Protein AF-A0A841HIF2-F1 (afdb_monomer_lite)

Organism: NCBI:txid732238

Structure (mmCIF, N/CA/C/O backbone):
data_AF-A0A841HIF2-F1
#
_entry.id   AF-A0A841HIF2-F1
#
loop_
_atom_site.group_PDB
_atom_site.id
_atom_site.type_symbol
_atom_site.label_atom_id
_atom_site.label_alt_id
_atom_site.label_comp_id
_atom_site.label_asym_id
_atom_site.label_entity_id
_atom_site.label_seq_id
_atom_site.pdbx_PDB_ins_code
_atom_site.Cartn_x
_atom_site.Cartn_y
_atom_site.Cartn_z
_atom_site.occupancy
_atom_site.B_iso_or_equiv
_atom_site.auth_seq_id
_atom_site.auth_comp_id
_atom_site.auth_asym_id
_atom_site.auth_atom_id
_atom_site.pdbx_PDB_model_num
ATOM 1 N N . MET A 1 1 ? -4.040 -22.903 -3.098 1.00 44.25 1 MET A N 1
ATOM 2 C CA . MET A 1 1 ? -3.500 -22.630 -1.750 1.00 44.25 1 MET A CA 1
ATOM 3 C C . MET A 1 1 ? -4.636 -22.894 -0.777 1.00 44.25 1 MET A C 1
ATOM 5 O O . MET A 1 1 ? -5.694 -22.308 -0.959 1.00 44.25 1 MET A O 1
ATOM 9 N N . GLU A 1 2 ? -4.499 -23.852 0.142 1.00 39.03 2 GLU A N 1
ATOM 10 C CA . GLU A 1 2 ? -5.563 -24.101 1.121 1.00 39.03 2 GLU A CA 1
ATOM 11 C C . GLU A 1 2 ? -5.666 -22.905 2.070 1.00 39.03 2 GLU A C 1
ATOM 13 O O . GLU A 1 2 ? -4.673 -22.437 2.620 1.00 39.03 2 GLU A O 1
ATOM 18 N N . ILE A 1 3 ? -6.895 -22.437 2.258 1.00 45.53 3 ILE A N 1
ATOM 19 C CA . ILE A 1 3 ? -7.343 -21.270 3.034 1.00 45.53 3 ILE A CA 1
ATOM 20 C C . ILE A 1 3 ? -6.877 -21.298 4.514 1.00 45.53 3 ILE A C 1
ATOM 22 O O . ILE A 1 3 ? -7.067 -20.326 5.240 1.00 45.53 3 ILE A O 1
ATOM 26 N N . GLY A 1 4 ? -6.223 -22.375 4.964 1.00 43.69 4 GLY A N 1
ATOM 27 C CA . GLY A 1 4 ? -5.854 -22.648 6.355 1.00 43.69 4 GLY A CA 1
ATOM 28 C C . GLY A 1 4 ? -4.841 -21.693 6.997 1.00 43.69 4 GLY A C 1
ATOM 29 O O . GLY A 1 4 ? -4.928 -21.483 8.203 1.00 43.69 4 GLY A O 1
ATOM 30 N N . GLU A 1 5 ? -3.931 -21.059 6.247 1.00 52.53 5 GLU A N 1
ATOM 31 C CA . GLU A 1 5 ? -2.958 -20.108 6.835 1.00 52.53 5 GLU A CA 1
ATOM 32 C C . GLU A 1 5 ? -3.524 -18.696 7.049 1.00 52.53 5 GLU A C 1
ATOM 34 O O . GLU A 1 5 ? -3.034 -17.958 7.897 1.00 52.53 5 GLU A O 1
ATOM 39 N N . LEU A 1 6 ? -4.607 -18.327 6.359 1.00 52.28 6 LEU A N 1
ATOM 40 C CA . LEU A 1 6 ? -5.267 -17.025 6.534 1.00 52.28 6 LEU A CA 1
ATOM 41 C C . LEU A 1 6 ? -6.192 -16.974 7.761 1.00 52.28 6 LEU A C 1
ATOM 43 O O . LEU A 1 6 ? -6.643 -15.899 8.153 1.00 52.28 6 LEU A O 1
ATOM 47 N N . VAL A 1 7 ? -6.481 -18.124 8.379 1.00 49.75 7 VAL A N 1
ATOM 48 C CA . VAL A 1 7 ? -7.410 -18.230 9.516 1.00 49.75 7 VAL A CA 1
ATOM 49 C C . VAL A 1 7 ? -6.778 -17.743 10.825 1.00 49.75 7 VAL A C 1
ATOM 51 O O . VAL A 1 7 ? -7.494 -17.288 11.715 1.00 49.75 7 VAL A O 1
ATOM 54 N N . THR A 1 8 ? -5.449 -17.755 10.946 1.00 57.31 8 THR A N 1
ATOM 55 C CA . THR A 1 8 ? -4.756 -17.315 12.169 1.00 57.31 8 THR A CA 1
ATOM 56 C C . THR A 1 8 ? -4.799 -15.805 12.374 1.00 57.31 8 THR A C 1
ATOM 58 O O . THR A 1 8 ? -4.679 -15.345 13.505 1.00 57.31 8 THR A O 1
ATOM 61 N N . VAL A 1 9 ? -5.032 -15.014 11.323 1.00 59.84 9 VAL A N 1
ATOM 62 C CA . VAL A 1 9 ? -4.795 -13.562 11.390 1.00 59.84 9 VAL A CA 1
ATOM 63 C C . VAL A 1 9 ? -5.940 -12.753 12.005 1.00 59.84 9 VAL A C 1
ATOM 65 O O . VAL A 1 9 ? -5.838 -11.540 12.179 1.00 59.84 9 VAL A O 1
ATOM 68 N N . VAL A 1 10 ? -7.027 -13.424 12.387 1.00 62.81 10 VAL A N 1
ATOM 69 C CA . VAL A 1 10 ? -8.186 -12.797 13.040 1.00 62.81 10 VAL A CA 1
ATOM 70 C C . VAL A 1 10 ? -8.480 -13.387 14.420 1.00 62.81 10 VAL A C 1
ATOM 72 O O . VAL A 1 10 ? -9.480 -13.040 15.050 1.00 62.81 10 VAL A O 1
ATOM 75 N N . ILE A 1 11 ? -7.613 -14.277 14.906 1.00 68.00 11 ILE A N 1
ATOM 76 C CA . ILE A 1 11 ? -7.733 -14.828 16.251 1.00 68.00 11 ILE A CA 1
ATOM 77 C C . ILE A 1 11 ? -7.273 -13.741 17.242 1.00 68.00 11 ILE A C 1
ATOM 79 O O . ILE A 1 11 ? -6.306 -13.030 16.966 1.00 68.00 11 ILE A O 1
ATOM 83 N N . PRO A 1 12 ? -7.993 -13.532 18.357 1.00 69.56 12 PRO A N 1
ATOM 84 C CA . PRO A 1 12 ? -7.510 -12.705 19.454 1.00 69.56 12 PRO A CA 1
ATOM 85 C C . PRO A 1 12 ? -6.120 -13.165 19.900 1.00 69.56 12 PRO A C 1
ATOM 87 O O . PRO A 1 12 ? -5.922 -14.352 20.156 1.00 69.56 12 PRO A O 1
ATOM 90 N N . ASP A 1 13 ? -5.176 -12.236 20.018 1.00 69.25 13 ASP A N 1
ATOM 91 C CA . ASP A 1 13 ? -3.781 -12.571 20.341 1.00 69.25 13 ASP A CA 1
ATOM 92 C C . ASP A 1 13 ? -3.592 -12.805 21.851 1.00 69.25 13 ASP A C 1
ATOM 94 O O . ASP A 1 13 ? -2.535 -13.250 22.299 1.00 69.25 13 ASP A O 1
ATOM 98 N N . SER A 1 14 ? -4.620 -12.508 22.657 1.00 74.25 14 SER A N 1
ATOM 99 C CA . SER A 1 14 ? -4.610 -12.706 24.104 1.00 74.25 14 SER A CA 1
ATOM 100 C C . SER A 1 14 ? -5.948 -13.207 24.652 1.00 74.25 14 SER A C 1
ATOM 102 O O . SER A 1 14 ? -7.014 -13.033 24.052 1.00 74.25 14 SER A O 1
ATOM 104 N N . ALA A 1 15 ? -5.900 -13.806 25.845 1.00 77.31 15 ALA A N 1
ATOM 105 C CA . ALA A 1 15 ? -7.087 -14.253 26.571 1.00 77.31 15 ALA A CA 1
ATOM 106 C C . ALA A 1 15 ? -8.015 -13.083 26.956 1.00 77.31 15 ALA A C 1
ATOM 108 O O . ALA A 1 15 ? -9.228 -13.258 27.071 1.00 77.31 15 ALA A O 1
ATOM 109 N N . GLU A 1 16 ? -7.470 -11.883 27.156 1.00 72.75 16 GLU A N 1
ATOM 110 C CA . GLU A 1 16 ? -8.227 -10.655 27.418 1.00 72.75 16 GLU A CA 1
ATOM 111 C C . GLU A 1 16 ? -8.967 -10.188 26.168 1.00 72.75 16 GLU A C 1
ATOM 113 O O . GLU A 1 16 ? -10.162 -9.898 26.239 1.00 72.75 16 GLU A O 1
ATOM 118 N N . GLU A 1 17 ? -8.292 -10.176 25.019 1.00 78.00 17 GLU A N 1
ATOM 119 C CA . GLU A 1 17 ? -8.922 -9.840 23.744 1.00 78.00 17 GLU A CA 1
ATOM 120 C C . GLU A 1 17 ? -10.009 -10.866 23.377 1.00 78.00 17 GLU A C 1
ATOM 122 O O . GLU A 1 17 ? -11.074 -10.496 22.879 1.00 78.00 17 GLU A O 1
ATOM 127 N N . ALA A 1 18 ? -9.797 -12.140 23.725 1.00 80.38 18 ALA A N 1
ATOM 128 C CA . ALA A 1 18 ? -10.802 -13.191 23.582 1.00 80.38 18 ALA A CA 1
ATOM 129 C C . ALA A 1 18 ? -12.054 -12.955 24.449 1.00 80.38 18 ALA A C 1
ATOM 131 O O . ALA A 1 18 ? -13.149 -13.362 24.060 1.00 80.38 18 ALA A O 1
ATOM 132 N N . LYS A 1 19 ? -11.925 -12.274 25.601 1.00 84.69 19 LYS A N 1
ATOM 133 C CA . LYS A 1 19 ? -13.072 -11.864 26.435 1.00 84.69 19 LYS A CA 1
ATOM 134 C C . LYS A 1 19 ? -13.796 -10.664 25.831 1.00 84.69 19 LYS A C 1
ATOM 136 O O . LYS A 1 19 ? -15.025 -10.645 25.782 1.00 84.69 19 LYS A O 1
ATOM 141 N N . CYS A 1 20 ? -13.047 -9.649 25.403 1.00 87.44 20 CYS A N 1
ATOM 142 C CA . CYS A 1 20 ? -13.586 -8.510 24.673 1.00 87.44 20 CYS A CA 1
ATOM 143 C C . CYS A 1 20 ? -12.480 -7.804 23.877 1.00 87.44 20 CYS A C 1
ATOM 145 O O . CYS A 1 20 ? -11.530 -7.301 24.477 1.00 87.44 20 CYS A O 1
ATOM 147 N N . PRO A 1 21 ? -12.620 -7.666 22.549 1.00 89.06 21 PRO A N 1
ATOM 148 C CA . PRO A 1 21 ? -11.576 -7.070 21.728 1.00 89.06 21 PRO A CA 1
ATOM 149 C C . PRO A 1 21 ? -11.703 -5.551 21.605 1.00 89.06 21 PRO A C 1
ATOM 151 O O . PRO A 1 21 ? -11.072 -4.970 20.733 1.00 89.06 21 PRO A O 1
ATOM 154 N N . PHE A 1 22 ? -12.543 -4.890 22.401 1.00 91.62 22 PHE A N 1
ATOM 155 C CA . PHE A 1 22 ? -12.828 -3.462 22.263 1.00 91.62 22 PHE A CA 1
ATOM 156 C C . PHE A 1 22 ? -12.367 -2.685 23.489 1.00 91.62 22 PHE A C 1
ATOM 158 O O . PHE A 1 22 ? -12.502 -3.148 24.619 1.00 91.62 22 PHE A O 1
ATOM 165 N N . SER A 1 23 ? -11.874 -1.464 23.270 1.00 89.12 23 SER A N 1
ATOM 166 C CA . SER A 1 23 ? -11.540 -0.569 24.376 1.00 89.12 23 SER A CA 1
ATOM 167 C C . SER A 1 23 ? -12.747 -0.207 25.235 1.00 89.12 23 SER A C 1
ATOM 169 O O . SER A 1 23 ? -13.762 0.278 24.742 1.00 89.12 23 SER A O 1
ATOM 171 N N . HIS A 1 24 ? -12.598 -0.362 26.547 1.00 89.44 24 HIS A N 1
ATOM 172 C CA . HIS A 1 24 ? -13.582 0.093 27.536 1.00 89.44 24 HIS A CA 1
ATOM 173 C C . HIS A 1 24 ? -13.307 1.506 28.050 1.00 89.44 24 HIS A C 1
ATOM 175 O O . HIS A 1 24 ? -14.115 2.074 28.783 1.00 89.44 24 HIS A O 1
ATOM 181 N N . LYS A 1 25 ? -12.152 2.070 27.688 1.00 85.44 25 LYS A N 1
ATOM 182 C CA . LYS A 1 25 ? -11.778 3.437 28.033 1.00 85.44 25 LYS A CA 1
ATOM 183 C C . LYS A 1 25 ? -12.085 4.359 26.859 1.00 85.44 25 LYS A C 1
ATOM 185 O O . LYS A 1 25 ? -11.851 3.935 25.714 1.00 85.44 25 LYS A O 1
ATOM 190 N N . PRO A 1 26 ? -12.576 5.586 27.127 1.00 75.44 26 PRO A N 1
ATOM 191 C CA . PRO A 1 26 ? -12.603 6.610 26.103 1.00 75.44 26 PRO A CA 1
ATOM 192 C C . PRO A 1 26 ? -11.206 6.695 25.491 1.00 75.44 26 PRO A C 1
ATOM 194 O O . PRO A 1 26 ? -10.217 6.562 26.216 1.00 75.44 26 PRO A O 1
ATOM 197 N N . PRO A 1 27 ? -11.101 6.840 24.166 1.00 70.69 27 PRO A N 1
ATOM 198 C CA . PRO A 1 27 ? -9.814 7.173 23.596 1.00 70.69 27 PRO A CA 1
ATOM 199 C C . PRO A 1 27 ? -9.340 8.483 24.239 1.00 70.69 27 PRO A C 1
ATOM 201 O O . PRO A 1 27 ? -10.104 9.450 24.264 1.00 70.69 27 PRO A O 1
ATOM 204 N N . ASP A 1 28 ? -8.089 8.528 24.702 1.00 67.50 28 ASP A N 1
ATOM 205 C CA . ASP A 1 28 ? -7.384 9.806 24.839 1.00 67.50 28 ASP A CA 1
ATOM 206 C C . ASP A 1 28 ? -7.468 10.556 23.496 1.00 67.50 28 ASP A C 1
ATOM 208 O O . ASP A 1 28 ? -7.741 9.913 22.473 1.00 67.50 28 ASP A O 1
ATOM 212 N N . PRO A 1 29 ? -7.343 11.896 23.440 1.00 56.28 29 PRO A N 1
ATOM 213 C CA . PRO A 1 29 ? -7.420 12.624 22.176 1.00 56.28 29 PRO A CA 1
ATOM 214 C C . PRO A 1 29 ? -6.428 12.027 21.169 1.00 56.28 29 PRO A C 1
ATOM 216 O O . PRO A 1 29 ? -5.222 12.235 21.248 1.00 56.28 29 PRO A O 1
ATOM 219 N N . LYS A 1 30 ? -6.966 11.224 20.247 1.00 60.66 30 LYS A N 1
ATOM 220 C CA . LYS A 1 30 ? -6.196 10.376 19.339 1.00 60.66 30 LYS A CA 1
ATOM 221 C C . LYS A 1 30 ? -6.003 11.042 17.998 1.00 60.66 30 LYS A C 1
ATOM 223 O O . LYS A 1 30 ? -6.895 11.724 17.482 1.00 60.66 30 LYS A O 1
ATOM 228 N N . GLU A 1 31 ? -4.846 10.744 17.425 1.00 67.19 31 GLU A N 1
ATOM 229 C CA . GLU A 1 31 ? -4.481 11.036 16.049 1.00 67.19 31 GLU A CA 1
ATOM 230 C C . GLU A 1 31 ? -5.593 10.594 15.077 1.00 67.19 31 GLU A C 1
ATOM 232 O O . GLU A 1 31 ? -6.304 9.598 15.275 1.00 67.19 31 GLU A O 1
ATOM 237 N N . LYS A 1 32 ? -5.793 11.391 14.027 1.00 83.94 32 LYS A N 1
ATOM 238 C CA . LYS A 1 32 ? -6.735 11.071 12.951 1.00 83.94 32 LYS A CA 1
ATOM 239 C C . LYS A 1 32 ? -6.243 9.821 12.221 1.00 83.94 32 LYS A C 1
ATOM 241 O O . LYS A 1 32 ? -5.042 9.590 12.135 1.00 83.94 32 LYS A O 1
ATOM 246 N N . ASN A 1 33 ? -7.160 9.026 11.673 1.00 88.25 33 ASN A N 1
ATOM 247 C CA . ASN A 1 33 ? -6.722 8.013 10.718 1.00 88.25 33 ASN A CA 1
ATOM 248 C C . ASN A 1 33 ? -6.179 8.718 9.462 1.00 88.25 33 ASN A C 1
ATOM 250 O O . ASN A 1 33 ? -6.790 9.671 8.977 1.00 88.25 33 ASN A O 1
ATOM 254 N N . GLU A 1 34 ? -5.078 8.220 8.907 1.00 90.00 34 GLU A N 1
ATOM 255 C CA . GLU A 1 34 ? -4.554 8.647 7.609 1.00 90.00 34 GLU A CA 1
ATOM 256 C C . GLU A 1 34 ? -4.816 7.530 6.600 1.00 90.00 34 GLU A C 1
ATOM 258 O O . GLU A 1 34 ? -3.951 6.700 6.332 1.00 90.00 34 GLU A O 1
ATOM 263 N N . LEU A 1 35 ? -6.043 7.463 6.076 1.00 90.50 35 LEU A N 1
ATOM 264 C CA . LEU A 1 35 ? -6.447 6.413 5.126 1.00 90.50 35 LEU A CA 1
ATOM 265 C C . LEU A 1 35 ? -6.339 6.848 3.662 1.00 90.50 35 LEU A C 1
ATOM 267 O O . LEU A 1 35 ? -6.546 6.034 2.765 1.00 90.50 35 LEU A O 1
ATOM 271 N N . GLY A 1 36 ? -5.996 8.112 3.404 1.00 88.06 36 GLY A N 1
ATOM 272 C CA . GLY A 1 36 ? -5.704 8.608 2.063 1.00 88.06 36 GLY A CA 1
ATOM 273 C C . GLY A 1 36 ? -4.331 8.126 1.602 1.00 88.06 36 GLY A C 1
ATOM 274 O O . GLY A 1 36 ? -3.310 8.644 2.045 1.00 88.06 36 GLY A O 1
ATOM 275 N N . GLY A 1 37 ? -4.296 7.130 0.717 1.00 86.62 37 GLY A N 1
ATOM 276 C CA . GLY A 1 37 ? -3.043 6.588 0.184 1.00 86.62 37 GLY A CA 1
ATOM 277 C C . GLY A 1 37 ? -2.375 7.556 -0.783 1.00 86.62 37 GLY A C 1
ATOM 278 O O . GLY A 1 37 ? -2.882 7.788 -1.882 1.00 86.62 37 GLY A O 1
ATOM 279 N N . ILE A 1 38 ? -1.228 8.105 -0.384 1.00 89.06 38 ILE A N 1
ATOM 280 C CA . ILE A 1 38 ? -0.417 9.023 -1.185 1.00 89.06 38 ILE A CA 1
ATOM 281 C C . ILE A 1 38 ? 0.977 8.414 -1.332 1.00 89.06 38 ILE A C 1
ATOM 283 O O . ILE A 1 38 ? 1.737 8.334 -0.370 1.00 89.06 38 ILE A O 1
ATOM 287 N N . GLY A 1 39 ? 1.326 7.986 -2.549 1.00 88.06 39 GLY A N 1
ATOM 288 C CA . GLY A 1 39 ? 2.589 7.281 -2.809 1.00 88.06 39 GLY A CA 1
ATOM 289 C C . GLY A 1 39 ? 3.841 8.091 -2.452 1.00 88.06 39 GLY A C 1
ATOM 290 O O . GLY A 1 39 ? 4.807 7.528 -1.949 1.00 88.06 39 GLY A O 1
ATOM 291 N N . THR A 1 40 ? 3.823 9.414 -2.650 1.00 88.31 40 THR A N 1
ATOM 292 C CA . THR A 1 40 ? 4.942 10.289 -2.256 1.00 88.31 40 THR A CA 1
ATOM 293 C C . THR A 1 40 ? 5.109 10.334 -0.740 1.00 88.31 40 THR A C 1
ATOM 295 O O . THR A 1 40 ? 6.204 10.085 -0.251 1.00 88.31 40 THR A O 1
ATOM 298 N N . THR A 1 41 ? 4.014 10.538 -0.000 1.00 91.25 41 THR A N 1
ATOM 299 C CA . THR A 1 41 ? 4.007 10.523 1.469 1.00 91.25 41 THR A CA 1
ATOM 300 C C . THR A 1 41 ? 4.468 9.176 2.018 1.00 91.25 41 THR A C 1
ATOM 302 O O . THR A 1 41 ? 5.282 9.142 2.936 1.00 91.25 41 THR A O 1
ATOM 305 N N . LEU A 1 42 ? 4.010 8.063 1.431 1.00 91.94 42 LEU A N 1
ATOM 306 C CA . LEU A 1 42 ? 4.494 6.732 1.799 1.00 91.94 42 LEU A CA 1
ATOM 307 C C . LEU A 1 42 ? 6.011 6.613 1.587 1.00 91.94 42 LEU A C 1
ATOM 309 O O . LEU A 1 42 ? 6.710 6.149 2.482 1.00 91.94 42 LEU A O 1
ATOM 313 N N . GLY A 1 43 ? 6.535 7.053 0.441 1.00 90.44 43 GLY A N 1
ATOM 314 C CA . GLY A 1 43 ? 7.972 7.008 0.156 1.00 90.44 43 GLY A CA 1
ATOM 315 C C . GLY A 1 43 ? 8.817 7.836 1.132 1.00 90.44 43 GLY A C 1
ATOM 316 O O . GLY A 1 43 ? 9.869 7.376 1.593 1.00 90.44 43 GLY A O 1
ATOM 317 N N . ASP A 1 44 ? 8.343 9.027 1.500 1.00 91.31 44 ASP A N 1
ATOM 318 C CA . ASP A 1 44 ? 8.997 9.880 2.499 1.00 91.31 44 ASP A CA 1
ATOM 319 C C . ASP A 1 44 ? 8.993 9.207 3.879 1.00 91.31 44 ASP A C 1
ATOM 321 O O . ASP A 1 44 ? 10.036 9.108 4.533 1.00 91.31 44 ASP A O 1
ATOM 325 N N . ASN A 1 45 ? 7.853 8.637 4.278 1.00 92.06 45 ASN A N 1
ATOM 326 C CA . ASN A 1 45 ? 7.705 7.907 5.534 1.00 92.06 45 ASN A CA 1
ATOM 327 C C . ASN A 1 45 ? 8.568 6.640 5.584 1.00 92.06 45 ASN A C 1
ATOM 329 O O . ASN A 1 45 ? 9.217 6.384 6.598 1.00 92.06 45 ASN A O 1
ATOM 333 N N . MET A 1 46 ? 8.654 5.870 4.498 1.00 92.25 46 MET A N 1
ATOM 334 C CA . MET A 1 46 ? 9.560 4.718 4.388 1.00 92.25 46 MET A CA 1
ATOM 335 C C . MET A 1 46 ? 11.026 5.123 4.580 1.00 92.25 46 MET A C 1
ATOM 337 O O . MET A 1 46 ? 11.757 4.474 5.332 1.00 92.25 46 MET A O 1
ATOM 341 N N . THR A 1 47 ? 11.433 6.236 3.964 1.00 89.56 47 THR A N 1
ATOM 342 C CA . THR A 1 47 ? 12.800 6.770 4.061 1.00 89.56 47 THR A CA 1
ATOM 343 C C . THR A 1 47 ? 13.117 7.255 5.476 1.00 89.56 47 THR A C 1
ATOM 345 O O . THR A 1 47 ? 14.190 6.982 6.021 1.00 89.56 47 THR A O 1
ATOM 348 N N . ALA A 1 48 ? 12.175 7.966 6.096 1.00 89.06 48 ALA A N 1
ATOM 349 C CA . ALA A 1 48 ? 12.315 8.478 7.453 1.00 89.06 48 ALA A CA 1
ATOM 350 C C . ALA A 1 48 ? 12.177 7.375 8.521 1.00 89.06 48 ALA A C 1
ATOM 352 O O . ALA A 1 48 ? 12.658 7.540 9.647 1.00 89.06 48 ALA A O 1
ATOM 353 N N . GLY A 1 49 ? 11.569 6.239 8.164 1.00 87.81 49 GLY A N 1
ATOM 354 C CA . GLY A 1 49 ? 11.147 5.205 9.102 1.00 87.81 49 GLY A CA 1
ATOM 355 C C . GLY A 1 49 ? 9.937 5.642 9.929 1.00 87.81 49 GLY A C 1
ATOM 356 O O . GLY A 1 49 ? 9.807 5.217 11.066 1.00 87.81 49 GLY A O 1
ATOM 357 N N . ILE A 1 50 ? 9.068 6.505 9.408 1.00 87.62 50 ILE A N 1
ATOM 358 C CA . ILE A 1 50 ? 7.840 6.940 10.085 1.00 87.62 50 ILE A CA 1
ATOM 359 C C . ILE A 1 50 ? 6.759 5.890 9.819 1.00 87.62 50 ILE A C 1
ATOM 361 O O . ILE A 1 50 ? 6.383 5.661 8.673 1.00 87.62 50 ILE A O 1
ATOM 365 N N . GLY A 1 51 ? 6.278 5.216 10.861 1.00 82.75 51 GLY A N 1
ATOM 366 C CA . GLY A 1 51 ? 5.277 4.151 10.762 1.00 82.75 51 GLY A CA 1
ATOM 367 C C . GLY A 1 51 ? 4.395 4.086 12.007 1.00 82.75 51 GLY A C 1
ATOM 368 O O . GLY A 1 51 ? 4.457 4.975 12.847 1.00 82.75 51 GLY A O 1
ATOM 369 N N . ILE A 1 52 ? 3.566 3.043 12.129 1.00 69.56 52 ILE A N 1
ATOM 370 C CA . ILE A 1 52 ? 2.683 2.881 13.292 1.00 69.56 52 ILE A CA 1
ATOM 371 C C . ILE A 1 52 ? 3.494 2.857 14.597 1.00 69.56 52 ILE A C 1
ATOM 373 O O . ILE A 1 52 ? 4.486 2.137 14.724 1.00 69.56 52 ILE A O 1
ATOM 377 N N . SER A 1 53 ? 2.981 3.575 15.596 1.00 53.09 53 SER A N 1
ATOM 378 C CA . SER A 1 53 ? 3.325 3.451 17.013 1.00 53.09 53 SER A CA 1
ATOM 379 C C . SER A 1 53 ? 2.955 2.062 17.561 1.00 53.09 53 SER A C 1
ATOM 381 O O . SER A 1 53 ? 1.802 1.786 17.887 1.00 53.09 53 SER A O 1
ATOM 383 N N . HIS A 1 54 ? 3.916 1.137 17.619 1.00 48.31 54 HIS A N 1
ATOM 384 C CA . HIS A 1 54 ? 3.751 -0.073 18.424 1.00 48.31 54 HIS A CA 1
ATOM 385 C C . HIS A 1 54 ? 3.840 0.301 19.907 1.00 48.31 54 HIS A C 1
ATOM 387 O O . HIS A 1 54 ? 4.937 0.474 20.435 1.00 48.31 54 HIS A O 1
ATOM 393 N N . GLU A 1 55 ? 2.690 0.367 20.568 1.00 42.41 55 GLU A N 1
ATOM 394 C CA . GLU A 1 55 ? 2.458 -0.281 21.857 1.00 42.41 55 GLU A CA 1
ATOM 395 C C . GLU A 1 55 ? 0.950 -0.408 22.095 1.00 42.41 55 GLU A C 1
ATOM 397 O O . GLU A 1 55 ? 0.143 0.378 21.612 1.00 42.41 55 GLU A O 1
ATOM 402 N N . SER A 1 56 ? 0.560 -1.441 22.832 1.00 43.12 56 SER A N 1
ATOM 403 C CA . SER A 1 56 ? -0.807 -1.827 23.211 1.00 43.12 56 SER A CA 1
ATOM 404 C C . SER A 1 56 ? -1.582 -0.783 24.038 1.00 43.12 56 SER A C 1
ATOM 406 O O . SER A 1 56 ? -2.631 -1.086 24.609 1.00 43.12 56 SER A O 1
ATOM 408 N N . LYS A 1 57 ? -1.089 0.454 24.094 1.00 42.28 57 LYS A N 1
ATOM 409 C CA . LYS A 1 57 ? -1.716 1.624 24.697 1.00 42.28 57 LYS A CA 1
ATOM 410 C C . LYS A 1 57 ? -1.641 2.737 23.670 1.00 42.28 57 LYS A C 1
ATOM 412 O O . LYS A 1 57 ? -0.581 3.068 23.157 1.00 42.28 57 LYS A O 1
ATOM 417 N N . SER A 1 58 ? -2.799 3.251 23.323 1.00 44.41 58 SER A N 1
ATOM 418 C CA . SER A 1 58 ? -3.076 4.049 22.139 1.00 44.41 58 SER A CA 1
ATOM 419 C C . SER A 1 58 ? -2.517 5.478 22.134 1.00 44.41 58 SER A C 1
ATOM 421 O O . SER A 1 58 ? -3.063 6.330 21.437 1.00 44.41 58 SER A O 1
ATOM 423 N N . ASP A 1 59 ? -1.481 5.740 22.931 1.00 40.19 59 ASP A N 1
ATOM 424 C CA . ASP A 1 59 ? -1.202 7.074 23.473 1.00 40.19 59 ASP A CA 1
ATOM 425 C C . ASP A 1 59 ? 0.275 7.495 23.274 1.00 40.19 59 ASP A C 1
ATOM 427 O O . ASP A 1 59 ? 0.751 8.434 23.903 1.00 40.19 59 ASP A O 1
ATOM 431 N N . GLY A 1 60 ? 1.029 6.804 22.405 1.00 41.75 60 GLY A N 1
ATOM 432 C CA . GLY A 1 60 ? 2.427 7.133 22.090 1.00 41.75 60 GLY A CA 1
ATOM 433 C C . GLY A 1 60 ? 2.618 7.680 20.665 1.00 41.75 60 GLY A C 1
ATOM 434 O O . GLY A 1 60 ? 1.964 7.167 19.754 1.00 41.75 60 GLY A O 1
ATOM 435 N N . PRO A 1 61 ? 3.541 8.642 20.436 1.00 44.22 61 PRO A N 1
ATOM 436 C CA . PRO A 1 61 ? 3.853 9.167 19.101 1.00 44.22 61 PRO A CA 1
ATOM 437 C C . PRO A 1 61 ? 4.307 8.054 18.145 1.00 44.22 61 PRO A C 1
ATOM 439 O O . PRO A 1 61 ? 4.883 7.056 18.592 1.00 44.22 61 PRO A O 1
ATOM 442 N N . LEU A 1 62 ? 4.087 8.234 16.832 1.00 51.66 62 LEU A N 1
ATOM 443 C CA . LEU A 1 62 ? 4.581 7.330 15.779 1.00 51.66 62 LEU A CA 1
ATOM 444 C C . LEU A 1 62 ? 6.045 6.942 16.053 1.00 51.66 62 LEU A C 1
ATOM 446 O O . LEU A 1 62 ? 6.948 7.781 16.032 1.00 51.66 62 LEU A O 1
ATOM 450 N N . ARG A 1 63 ? 6.290 5.660 16.350 1.00 57.16 63 ARG A N 1
ATOM 451 C CA . ARG A 1 63 ? 7.646 5.156 16.600 1.00 57.16 63 ARG A CA 1
ATOM 452 C C . ARG A 1 63 ? 8.385 4.960 15.276 1.00 57.16 63 ARG A C 1
ATOM 454 O O . ARG A 1 63 ? 7.778 4.750 14.225 1.00 57.16 63 ARG A O 1
ATOM 461 N N . LYS A 1 64 ? 9.720 4.994 15.338 1.00 55.09 64 LYS A N 1
ATOM 462 C CA . LYS A 1 64 ? 10.592 4.667 14.201 1.00 55.09 64 LYS A CA 1
ATOM 463 C C . LYS A 1 64 ? 10.336 3.217 13.773 1.00 55.09 64 LYS A C 1
ATOM 465 O O . LYS A 1 64 ? 10.773 2.286 14.443 1.00 55.09 64 LYS A O 1
ATOM 470 N N . GLY A 1 65 ? 9.632 3.028 12.665 1.00 62.56 65 GLY A N 1
ATOM 471 C CA . GLY A 1 65 ? 9.632 1.773 11.929 1.00 62.56 65 GLY A CA 1
ATOM 472 C C . GLY A 1 65 ? 11.010 1.485 11.330 1.00 62.56 65 GLY A C 1
ATOM 473 O O . GLY A 1 65 ? 11.950 2.281 11.432 1.00 62.56 65 GLY A O 1
ATOM 474 N N . THR A 1 66 ? 11.135 0.340 10.662 1.00 70.25 66 THR A N 1
ATOM 475 C CA . THR A 1 66 ? 12.346 0.018 9.904 1.00 70.25 66 THR A CA 1
ATOM 476 C C . THR A 1 66 ? 12.527 1.043 8.791 1.00 70.25 66 THR A C 1
ATOM 478 O O . THR A 1 66 ? 11.650 1.198 7.940 1.00 70.25 66 THR A O 1
ATOM 481 N N . LYS A 1 67 ? 13.660 1.750 8.800 1.00 81.81 67 LYS A N 1
ATOM 482 C CA . LYS A 1 67 ? 14.033 2.626 7.691 1.00 81.81 67 LYS A CA 1
ATOM 483 C C . LYS A 1 67 ? 14.303 1.772 6.464 1.00 81.81 67 LYS A C 1
ATOM 485 O O . LYS A 1 67 ? 15.168 0.899 6.501 1.00 81.81 67 LYS A O 1
ATOM 490 N N . GLU A 1 68 ? 13.609 2.068 5.377 1.00 79.31 68 GLU A N 1
ATOM 491 C CA . GLU A 1 68 ? 13.904 1.489 4.074 1.00 79.31 68 GLU A CA 1
ATOM 492 C C . GLU A 1 68 ? 14.440 2.614 3.194 1.00 79.31 68 GLU A C 1
ATOM 494 O O . GLU A 1 68 ? 13.685 3.459 2.712 1.00 79.31 68 GLU A O 1
ATOM 499 N N . GLY A 1 69 ? 15.768 2.673 3.064 1.00 78.62 69 GLY A N 1
ATOM 500 C CA . GLY A 1 69 ? 16.430 3.736 2.316 1.00 78.62 69 GLY A CA 1
ATOM 501 C C . GLY A 1 69 ? 15.903 3.804 0.885 1.00 78.62 69 GLY A C 1
ATOM 502 O O . GLY A 1 69 ? 15.873 2.786 0.192 1.00 78.62 69 GLY A O 1
ATOM 503 N N . ASP A 1 70 ? 15.506 5.005 0.459 1.00 80.38 70 ASP A N 1
ATOM 504 C CA . ASP A 1 70 ? 15.039 5.267 -0.899 1.00 80.38 70 ASP A CA 1
ATOM 505 C C . ASP A 1 70 ? 16.055 4.715 -1.916 1.00 80.38 70 ASP A C 1
ATOM 507 O O . ASP A 1 70 ? 17.212 5.156 -1.918 1.00 80.38 70 ASP A O 1
ATOM 511 N N . PRO A 1 71 ? 15.664 3.772 -2.795 1.00 79.69 71 PRO A N 1
ATOM 512 C CA . PRO A 1 71 ? 16.561 3.220 -3.801 1.00 79.69 71 PRO A CA 1
ATOM 513 C C . PRO A 1 71 ? 17.217 4.286 -4.683 1.00 79.69 71 PRO A C 1
ATOM 515 O O . PRO A 1 71 ? 18.332 4.079 -5.162 1.00 79.69 71 PRO A O 1
ATOM 518 N N . ARG A 1 72 ? 16.565 5.444 -4.845 1.00 71.56 72 ARG A N 1
ATOM 519 C CA . ARG A 1 72 ? 17.059 6.593 -5.617 1.00 71.56 72 ARG A CA 1
ATOM 520 C C . ARG A 1 72 ? 18.189 7.346 -4.912 1.00 71.56 72 ARG A C 1
ATOM 522 O O . ARG A 1 72 ? 18.951 8.035 -5.577 1.00 71.56 72 ARG A O 1
ATOM 529 N N . LYS A 1 73 ? 18.310 7.209 -3.588 1.00 77.12 73 LYS A N 1
ATOM 530 C CA . LYS A 1 73 ? 19.323 7.874 -2.746 1.00 77.12 73 LYS A CA 1
ATOM 531 C C . LYS A 1 73 ? 20.449 6.930 -2.309 1.00 77.12 73 LYS A C 1
ATOM 533 O O . LYS A 1 73 ? 21.208 7.255 -1.399 1.00 77.12 73 LYS A O 1
ATOM 538 N N . ARG A 1 74 ? 20.547 5.735 -2.903 1.00 74.88 74 ARG A N 1
ATOM 539 C CA . ARG A 1 74 ? 21.665 4.815 -2.644 1.00 74.88 74 ARG A CA 1
ATOM 540 C C . ARG A 1 74 ? 22.985 5.442 -3.125 1.00 74.88 74 ARG A C 1
ATOM 542 O O . ARG A 1 74 ? 22.954 6.174 -4.115 1.00 74.88 74 ARG A O 1
ATOM 549 N N . PRO A 1 75 ? 24.131 5.121 -2.490 1.00 74.81 75 PRO A N 1
ATOM 550 C CA . PRO A 1 75 ? 25.441 5.543 -2.987 1.00 74.81 75 PRO A CA 1
ATOM 551 C C . PRO A 1 75 ? 25.628 5.147 -4.458 1.00 74.81 75 PRO A C 1
ATOM 553 O O . PRO A 1 75 ? 25.167 4.071 -4.844 1.00 74.81 75 PRO A O 1
ATOM 556 N N . LYS A 1 76 ? 26.344 5.965 -5.242 1.00 70.50 76 LYS A N 1
ATOM 557 C CA . LYS A 1 76 ? 26.680 5.794 -6.684 1.00 70.50 76 LYS A CA 1
ATOM 558 C C . LYS A 1 76 ? 26.828 4.341 -7.099 1.00 70.50 76 LYS A C 1
ATOM 560 O O . LYS A 1 76 ? 26.080 3.840 -7.929 1.00 70.50 76 LYS A O 1
ATOM 565 N N . LYS A 1 77 ? 27.747 3.646 -6.417 1.00 66.75 77 LYS A N 1
ATOM 566 C CA . LYS A 1 77 ? 28.174 2.268 -6.698 1.00 66.75 77 LYS A CA 1
ATOM 567 C C . LYS A 1 77 ? 27.044 1.236 -6.553 1.00 66.75 77 LYS A C 1
ATOM 569 O O . LYS A 1 77 ? 27.207 0.087 -6.937 1.00 66.75 77 LYS A O 1
ATOM 574 N N . ARG A 1 78 ? 25.907 1.617 -5.961 1.00 65.31 78 ARG A N 1
ATOM 575 C CA . ARG A 1 78 ? 24.739 0.763 -5.686 1.00 65.31 78 ARG A CA 1
ATOM 576 C C . ARG A 1 78 ? 23.430 1.355 -6.209 1.00 65.31 78 ARG A C 1
ATOM 578 O O . ARG A 1 78 ? 22.363 0.799 -5.918 1.00 65.31 78 ARG A O 1
ATOM 585 N N . ARG A 1 79 ? 23.471 2.492 -6.913 1.00 70.88 79 ARG A N 1
ATOM 586 C CA . ARG A 1 79 ? 22.257 3.118 -7.427 1.00 70.88 79 ARG A CA 1
ATOM 587 C C . ARG A 1 79 ? 21.869 2.462 -8.743 1.00 70.88 79 ARG A C 1
ATOM 589 O O . ARG A 1 79 ? 22.575 2.545 -9.740 1.00 70.88 79 ARG A O 1
ATOM 596 N N . LEU A 1 80 ? 20.701 1.837 -8.731 1.00 67.88 80 LEU A N 1
ATOM 597 C CA . LEU A 1 80 ? 20.051 1.334 -9.930 1.00 67.88 80 LEU A CA 1
ATOM 598 C C . LEU A 1 80 ? 19.522 2.531 -10.722 1.00 67.88 80 LEU A C 1
ATOM 600 O O . LEU A 1 80 ? 18.455 3.056 -10.416 1.00 67.88 80 LEU A O 1
ATOM 604 N N . VAL A 1 81 ? 20.317 3.009 -11.677 1.00 77.31 81 VAL A N 1
ATOM 605 C CA . VAL A 1 81 ? 19.979 4.173 -12.513 1.00 77.31 81 VAL A CA 1
ATOM 606 C C . VAL A 1 81 ? 19.353 3.785 -13.835 1.00 77.31 81 VAL A C 1
ATOM 608 O O . VAL A 1 81 ? 18.493 4.504 -14.341 1.00 77.31 81 VAL A O 1
ATOM 611 N N . SER A 1 82 ? 19.767 2.654 -14.392 1.00 84.00 82 SER A N 1
ATOM 612 C CA . SER A 1 82 ? 19.325 2.199 -15.696 1.00 84.00 82 SER A CA 1
ATOM 613 C C . SER A 1 82 ? 19.407 0.683 -15.823 1.00 84.00 82 SER A C 1
ATOM 615 O O . SER A 1 82 ? 20.040 0.002 -15.017 1.00 84.00 82 SER A O 1
ATOM 617 N N . VAL A 1 83 ? 18.727 0.163 -16.838 1.00 88.38 83 VAL A N 1
ATOM 618 C CA . VAL A 1 83 ? 18.768 -1.231 -17.266 1.00 88.38 83 VAL A CA 1
ATOM 619 C C . VAL A 1 83 ? 18.954 -1.292 -18.775 1.00 88.38 83 VAL A C 1
ATOM 621 O O . VAL A 1 83 ? 18.427 -0.460 -19.514 1.00 88.38 83 VAL A O 1
ATOM 624 N N . LEU A 1 84 ? 19.695 -2.296 -19.231 1.00 90.19 84 LEU A N 1
ATOM 625 C CA . LEU A 1 84 ? 19.748 -2.668 -20.640 1.00 90.19 84 LEU A CA 1
ATOM 626 C C . LEU A 1 84 ? 18.665 -3.710 -20.902 1.00 90.19 84 LEU A C 1
ATOM 628 O O . LEU A 1 84 ? 18.480 -4.628 -20.103 1.00 90.19 84 LEU A O 1
ATOM 632 N N . ILE A 1 85 ? 17.958 -3.579 -22.021 1.00 90.88 85 ILE A N 1
ATOM 633 C CA . ILE A 1 85 ? 16.865 -4.489 -22.373 1.00 90.88 85 ILE A CA 1
ATOM 634 C C . ILE A 1 85 ? 17.247 -5.310 -23.601 1.00 90.88 85 ILE A C 1
ATOM 636 O O . ILE A 1 85 ? 17.928 -4.805 -24.496 1.00 90.88 85 ILE A O 1
ATOM 640 N N . LYS A 1 86 ? 16.787 -6.564 -23.649 1.00 91.69 86 LYS A N 1
ATOM 641 C CA . LYS A 1 86 ? 16.929 -7.437 -24.818 1.00 91.69 86 LYS A CA 1
ATOM 642 C C . LYS A 1 86 ? 15.575 -7.684 -25.472 1.00 91.69 86 LYS A C 1
ATOM 644 O O . LYS A 1 86 ? 14.657 -8.151 -24.803 1.00 91.69 86 LYS A O 1
ATOM 649 N N . VAL A 1 87 ? 15.465 -7.409 -26.767 1.00 88.62 87 VAL A N 1
ATOM 650 C CA . VAL A 1 87 ? 14.273 -7.649 -27.588 1.00 88.62 87 VAL A CA 1
ATOM 651 C C . VAL A 1 87 ? 14.639 -8.700 -28.630 1.00 88.62 87 VAL A C 1
ATOM 653 O O . VAL A 1 87 ? 15.602 -8.524 -29.365 1.00 88.62 87 VAL A O 1
ATOM 656 N N . ASN A 1 88 ? 13.915 -9.822 -28.660 1.00 90.06 88 ASN A N 1
ATOM 657 C CA . ASN A 1 88 ? 14.258 -10.996 -29.481 1.00 90.06 88 ASN A CA 1
ATOM 658 C C . ASN A 1 88 ? 15.710 -11.490 -29.289 1.00 90.06 88 ASN A C 1
ATOM 660 O O . ASN A 1 88 ? 16.336 -11.972 -30.223 1.00 90.06 88 ASN A O 1
ATOM 664 N N . GLY A 1 89 ? 16.250 -11.369 -28.072 1.00 89.69 89 GLY A N 1
ATOM 665 C CA . GLY A 1 89 ? 17.613 -11.805 -27.738 1.00 89.69 89 GLY A CA 1
ATOM 666 C C . GLY A 1 89 ? 18.708 -10.764 -27.997 1.00 89.69 89 GLY A C 1
ATOM 667 O O . GLY A 1 89 ? 19.797 -10.891 -27.436 1.00 89.69 89 GLY A O 1
ATOM 668 N N . GLU A 1 90 ? 18.413 -9.697 -28.736 1.00 89.88 90 GLU A N 1
ATOM 669 C CA . GLU A 1 90 ? 19.364 -8.629 -29.048 1.00 89.88 90 GLU A CA 1
ATOM 670 C C . GLU A 1 90 ? 19.173 -7.425 -28.129 1.00 89.88 90 GLU A C 1
ATOM 672 O O . GLU A 1 90 ? 18.049 -7.081 -27.763 1.00 89.88 90 GLU A O 1
ATOM 677 N N . TYR A 1 91 ? 20.264 -6.760 -27.744 1.00 89.31 91 TYR A N 1
ATOM 678 C CA . TYR A 1 91 ? 20.156 -5.514 -26.988 1.00 89.31 91 TYR A CA 1
ATOM 679 C C . TYR A 1 91 ? 19.468 -4.437 -27.826 1.00 89.31 91 TYR A C 1
ATOM 681 O O . TYR A 1 91 ? 19.799 -4.247 -28.995 1.00 89.31 91 TYR A O 1
ATOM 689 N N . ALA A 1 92 ? 18.549 -3.692 -27.212 1.00 84.12 92 ALA A N 1
ATOM 690 C CA . ALA A 1 92 ? 18.073 -2.453 -27.810 1.00 84.12 92 ALA A CA 1
ATOM 691 C C . ALA A 1 92 ? 19.263 -1.493 -27.942 1.00 84.12 92 ALA A C 1
ATOM 693 O O . ALA A 1 92 ? 19.927 -1.210 -26.948 1.00 84.12 92 ALA A O 1
ATOM 694 N N . LYS A 1 93 ? 19.553 -1.031 -29.159 1.00 79.62 93 LYS A N 1
ATOM 695 C CA . LYS A 1 93 ? 20.666 -0.116 -29.472 1.00 79.62 93 LYS A CA 1
ATOM 696 C C . LYS A 1 93 ? 20.157 1.306 -29.709 1.00 79.62 93 LYS A C 1
ATOM 698 O O . LYS A 1 93 ? 18.969 1.534 -29.566 1.00 79.62 93 LYS A O 1
ATOM 703 N N . LEU A 1 94 ? 21.012 2.267 -30.051 1.00 64.62 94 LEU A N 1
ATOM 704 C CA . LEU A 1 94 ? 20.612 3.620 -30.500 1.00 64.62 94 LEU A CA 1
ATOM 705 C C . LEU A 1 94 ? 20.566 3.769 -32.033 1.00 64.62 94 LEU A C 1
ATOM 707 O O . LEU A 1 94 ? 19.859 4.622 -32.576 1.00 64.62 94 LEU A O 1
ATOM 711 N N . SER A 1 95 ? 21.305 2.914 -32.730 1.00 66.31 95 SER A N 1
ATOM 712 C CA . SER A 1 95 ? 21.391 2.784 -34.187 1.00 66.31 95 SER A CA 1
ATOM 713 C C . SER A 1 95 ? 21.712 1.328 -34.538 1.00 66.31 95 SER A C 1
ATOM 715 O O . SER A 1 95 ? 21.969 0.531 -33.638 1.00 66.31 95 SER A O 1
ATOM 717 N N . GLU A 1 96 ? 21.684 0.964 -35.822 1.00 68.31 96 GLU A N 1
ATOM 718 C CA . GLU A 1 96 ? 21.978 -0.411 -36.277 1.00 68.31 96 GLU A CA 1
ATOM 719 C C . GLU A 1 96 ? 23.373 -0.875 -35.811 1.00 68.31 96 GLU A C 1
ATOM 721 O O . GLU A 1 96 ? 23.498 -1.951 -35.225 1.00 68.31 96 GLU A O 1
ATOM 726 N N . ASP A 1 97 ? 24.360 0.022 -35.878 1.00 75.31 97 ASP A N 1
ATOM 727 C CA . ASP A 1 97 ? 25.728 -0.212 -35.389 1.00 75.31 97 ASP A CA 1
ATOM 728 C C . ASP A 1 97 ? 26.007 0.403 -34.004 1.00 75.31 97 ASP A C 1
ATOM 730 O O . ASP A 1 97 ? 27.154 0.525 -33.590 1.00 75.31 97 ASP A O 1
ATOM 734 N N . GLY A 1 98 ? 24.970 0.862 -33.297 1.00 75.00 98 GLY A N 1
ATOM 735 C CA . GLY A 1 98 ? 25.132 1.669 -32.083 1.00 75.00 98 GLY A CA 1
ATOM 736 C C . GLY A 1 98 ? 25.311 0.869 -30.795 1.00 75.00 98 GLY A C 1
ATOM 737 O O . GLY A 1 98 ? 24.992 -0.321 -30.722 1.00 75.00 98 GLY A O 1
ATOM 738 N N . ASP A 1 99 ? 25.726 1.574 -29.746 1.00 79.88 99 ASP A N 1
ATOM 739 C CA . ASP A 1 99 ? 25.807 1.036 -28.389 1.00 79.88 99 ASP A CA 1
ATOM 740 C C . ASP A 1 99 ? 24.429 0.645 -27.826 1.00 79.88 99 ASP A C 1
ATOM 742 O O . ASP A 1 99 ? 23.398 1.209 -28.235 1.00 79.88 99 ASP A O 1
ATOM 746 N N . PRO A 1 100 ? 24.385 -0.298 -26.861 1.00 83.19 100 PRO A N 1
ATOM 747 C CA . PRO A 1 100 ? 23.180 -0.603 -26.105 1.00 83.19 100 PRO A CA 1
ATOM 748 C C . PRO A 1 100 ? 22.577 0.648 -25.454 1.00 83.19 100 PRO A C 1
ATOM 750 O O . PRO A 1 100 ? 23.265 1.430 -24.804 1.00 83.19 100 PRO A O 1
ATOM 753 N N . LEU A 1 101 ? 21.264 0.809 -25.587 1.00 80.75 101 LEU A N 1
ATOM 754 C CA . LEU A 1 101 ? 20.504 1.921 -25.034 1.00 80.75 101 LEU A CA 1
ATOM 755 C C . LEU A 1 101 ? 20.177 1.666 -23.550 1.00 80.75 101 LEU A C 1
ATOM 757 O O . LEU A 1 101 ? 19.407 0.746 -23.248 1.00 80.75 101 LEU A O 1
ATOM 761 N N . PRO A 1 102 ? 20.694 2.479 -22.608 1.00 82.75 102 PRO A N 1
ATOM 762 C CA . PRO A 1 102 ? 20.289 2.406 -21.211 1.00 82.75 102 PRO A CA 1
ATOM 763 C C . PRO A 1 102 ? 18.892 2.998 -21.005 1.00 82.75 102 PRO A C 1
ATOM 765 O O . PRO A 1 102 ? 18.638 4.166 -21.299 1.00 82.75 102 PRO A O 1
ATOM 768 N N . TYR A 1 103 ? 17.988 2.209 -20.424 1.00 82.06 103 TYR A N 1
ATOM 769 C CA . TYR A 1 103 ? 16.660 2.665 -20.020 1.00 82.06 103 TYR A CA 1
ATOM 770 C C . TYR A 1 103 ? 16.669 3.048 -18.543 1.00 82.06 103 TYR A C 1
ATOM 772 O O . TYR A 1 103 ? 17.093 2.233 -17.730 1.00 82.06 103 TYR A O 1
ATOM 780 N N . PRO A 1 104 ? 16.174 4.232 -18.150 1.00 81.19 104 PRO A N 1
ATOM 781 C CA . PRO A 1 104 ? 16.178 4.656 -16.763 1.00 81.19 104 PRO A CA 1
ATOM 782 C C . PRO A 1 104 ? 15.337 3.708 -15.908 1.00 81.19 104 PRO A C 1
ATOM 784 O O . PRO A 1 104 ? 14.206 3.359 -16.259 1.00 81.19 104 PRO A O 1
ATOM 787 N N . LEU A 1 105 ? 15.880 3.324 -14.761 1.00 82.88 105 LEU A N 1
ATOM 788 C CA . LEU A 1 105 ? 15.187 2.549 -13.746 1.00 82.88 105 LEU A CA 1
ATOM 789 C C . LEU A 1 105 ? 14.835 3.482 -12.592 1.00 82.88 105 LEU A C 1
ATOM 791 O O . LEU A 1 105 ? 15.679 4.192 -12.054 1.00 82.88 105 LEU A O 1
ATOM 795 N N . THR A 1 106 ? 13.561 3.502 -12.220 1.00 83.69 106 THR A N 1
ATOM 796 C CA . THR A 1 106 ? 13.080 4.271 -11.069 1.00 83.69 106 THR A CA 1
ATOM 797 C C . THR A 1 106 ? 12.286 3.346 -10.172 1.00 83.69 106 THR A C 1
ATOM 799 O O . THR A 1 106 ? 11.621 2.445 -10.672 1.00 83.69 106 THR A O 1
ATOM 802 N N . CYS A 1 107 ? 12.343 3.564 -8.861 1.00 87.00 107 CYS A N 1
ATOM 803 C CA . CYS A 1 107 ? 11.488 2.860 -7.912 1.00 87.00 107 CYS A CA 1
ATOM 804 C C . CYS A 1 107 ? 10.398 3.795 -7.390 1.00 87.00 107 CYS A C 1
ATOM 806 O O . CYS A 1 107 ? 10.624 4.996 -7.212 1.00 87.00 107 CYS A O 1
ATOM 808 N N . ALA A 1 108 ? 9.229 3.227 -7.125 1.00 89.19 108 ALA A N 1
ATOM 809 C CA . ALA A 1 108 ? 8.102 3.892 -6.495 1.00 89.19 108 ALA A CA 1
ATOM 810 C C . ALA A 1 108 ? 7.708 3.145 -5.222 1.00 89.19 108 ALA A C 1
ATOM 812 O O . ALA A 1 108 ? 7.827 1.920 -5.145 1.00 89.19 108 ALA A O 1
ATOM 813 N N . ALA A 1 109 ? 7.228 3.888 -4.228 1.00 91.75 109 ALA A N 1
ATOM 814 C CA . ALA A 1 109 ? 6.624 3.282 -3.056 1.00 91.75 109 ALA A CA 1
ATOM 815 C C . ALA A 1 109 ? 5.299 2.616 -3.459 1.00 91.75 109 ALA A C 1
ATOM 817 O O . ALA A 1 109 ? 4.476 3.203 -4.171 1.00 91.75 109 ALA A O 1
ATOM 818 N N . HIS A 1 110 ? 5.111 1.382 -3.016 1.00 91.94 110 HIS A N 1
ATOM 819 C CA . HIS A 1 110 ? 3.917 0.583 -3.236 1.00 91.94 110 HIS A CA 1
ATOM 820 C C . HIS A 1 110 ? 3.217 0.335 -1.902 1.00 91.94 110 HIS A C 1
ATOM 822 O O . HIS A 1 110 ? 3.846 -0.144 -0.958 1.00 91.94 110 HIS A O 1
ATOM 828 N N . HIS A 1 111 ? 1.927 0.666 -1.825 1.00 93.06 111 HIS A N 1
ATOM 829 C CA . HIS A 1 111 ? 1.100 0.394 -0.650 1.00 93.06 111 HIS A CA 1
ATOM 830 C C . HIS A 1 111 ? 0.767 -1.095 -0.561 1.00 93.06 111 HIS A C 1
ATOM 832 O O . HIS A 1 111 ? 0.210 -1.656 -1.498 1.00 93.06 111 HIS A O 1
ATOM 838 N N . LEU A 1 112 ? 1.044 -1.712 0.585 1.00 92.44 112 LEU A N 1
ATOM 839 C CA . LEU A 1 112 ? 0.761 -3.127 0.836 1.00 92.44 112 LEU A CA 1
ATOM 840 C C . LEU A 1 112 ? -0.724 -3.361 1.137 1.00 92.44 112 LEU A C 1
ATOM 842 O O . LEU A 1 112 ? -1.327 -4.293 0.623 1.00 92.44 112 LEU A O 1
ATOM 846 N N . VAL A 1 113 ? -1.342 -2.477 1.911 1.00 91.06 113 VAL A N 1
ATOM 847 C CA . VAL A 1 113 ? -2.796 -2.348 2.019 1.00 91.06 113 VAL A CA 1
ATOM 848 C C . VAL A 1 113 ? -3.199 -1.133 1.182 1.00 91.06 113 VAL A C 1
ATOM 850 O O . VAL A 1 113 ? -2.972 0.002 1.622 1.00 91.06 113 VAL A O 1
ATOM 853 N N . PRO A 1 114 ? -3.751 -1.326 -0.031 1.00 83.00 114 PRO A N 1
ATOM 854 C CA . PRO A 1 114 ? -4.116 -0.228 -0.910 1.00 83.00 114 PRO A CA 1
ATOM 855 C C . PRO A 1 114 ? -5.266 0.591 -0.327 1.00 83.00 114 PRO A C 1
ATOM 857 O O . PRO A 1 114 ? -6.370 0.095 -0.102 1.00 83.00 114 PRO A O 1
ATOM 860 N N . ALA A 1 115 ? -5.032 1.887 -0.138 1.00 85.62 115 ALA A N 1
ATOM 861 C CA . ALA A 1 115 ? -6.059 2.806 0.338 1.00 85.62 115 ALA A CA 1
ATOM 862 C C . ALA A 1 115 ? -7.291 2.839 -0.580 1.00 85.62 115 ALA A C 1
ATOM 864 O O . ALA A 1 115 ? -8.401 2.517 -0.160 1.00 85.62 115 ALA A O 1
ATOM 865 N N . GLN A 1 116 ? -7.095 3.229 -1.844 1.00 85.06 116 GLN A N 1
ATOM 866 C CA . GLN A 1 116 ? -8.210 3.457 -2.766 1.00 85.06 116 GLN A CA 1
ATOM 867 C C . GLN A 1 116 ? -8.824 2.158 -3.281 1.00 85.06 116 GLN A C 1
ATOM 869 O O . GLN A 1 116 ? -10.040 2.085 -3.413 1.00 85.06 116 GLN A O 1
ATOM 874 N N . GLU A 1 117 ? -7.998 1.144 -3.543 1.00 85.12 117 GLU A N 1
ATOM 875 C CA . GLU A 1 117 ? -8.464 -0.101 -4.163 1.00 85.12 117 GLU A CA 1
ATOM 876 C C . GLU A 1 117 ? -8.995 -1.114 -3.137 1.00 85.12 117 GLU A C 1
ATOM 878 O O . GLU A 1 117 ? -9.806 -1.957 -3.503 1.00 85.12 117 GLU A O 1
ATOM 883 N N . SER A 1 118 ? -8.594 -1.045 -1.857 1.00 88.69 118 SER A N 1
ATOM 884 C CA . SER A 1 118 ? -8.982 -2.065 -0.864 1.00 88.69 118 SER A CA 1
ATOM 885 C C . SER A 1 118 ? -9.714 -1.526 0.363 1.00 88.69 118 SER A C 1
ATOM 887 O O . SER A 1 118 ? -10.565 -2.232 0.901 1.00 88.69 118 SER A O 1
ATOM 889 N N . LEU A 1 119 ? -9.436 -0.296 0.819 1.00 89.94 119 LEU A N 1
ATOM 890 C CA . LEU A 1 119 ? -10.110 0.276 1.996 1.00 89.94 119 LEU A CA 1
ATOM 891 C C . LEU A 1 119 ? -11.351 1.101 1.649 1.00 89.94 119 LEU A C 1
ATOM 893 O O . LEU A 1 119 ? -12.285 1.148 2.450 1.00 89.94 119 LEU A O 1
ATOM 897 N N . LYS A 1 120 ? -11.390 1.753 0.484 1.00 89.62 120 LYS A N 1
ATOM 898 C CA . LYS A 1 120 ? -12.497 2.637 0.094 1.00 89.62 120 LYS A CA 1
ATOM 899 C C . LYS A 1 120 ? -13.837 1.896 0.104 1.00 89.62 120 LYS A C 1
ATOM 901 O O . LYS A 1 120 ? -14.044 0.947 -0.640 1.00 89.62 120 LYS A O 1
ATOM 906 N N . GLY A 1 121 ? -14.761 2.351 0.952 1.00 89.00 121 GLY A N 1
ATOM 907 C CA . GLY A 1 121 ? -16.086 1.735 1.101 1.00 89.00 121 GLY A CA 1
ATOM 908 C C . GLY A 1 121 ? -16.083 0.360 1.784 1.00 89.00 121 GLY A C 1
ATOM 909 O O . GLY A 1 121 ? -17.134 -0.269 1.883 1.00 89.00 121 GLY A O 1
ATOM 910 N N . HIS A 1 122 ? -14.934 -0.107 2.277 1.00 93.75 122 HIS A N 1
ATOM 911 C CA . HIS A 1 122 ? -14.806 -1.431 2.867 1.00 93.75 122 HIS A CA 1
ATOM 912 C C . HIS A 1 122 ? -15.453 -1.502 4.262 1.00 93.75 122 HIS A C 1
ATOM 914 O O . HIS A 1 122 ? -15.347 -0.575 5.069 1.00 93.75 122 HIS A O 1
ATOM 920 N N . GLU A 1 123 ? -16.087 -2.631 4.602 1.00 94.88 123 GLU A N 1
ATOM 921 C CA . GLU A 1 123 ? -16.809 -2.792 5.876 1.00 94.88 123 GLU A CA 1
ATOM 922 C C . GLU A 1 123 ? -15.922 -2.649 7.118 1.00 94.88 123 GLU A C 1
ATOM 924 O O . GLU A 1 123 ? -16.401 -2.245 8.179 1.00 94.88 123 GLU A O 1
ATOM 929 N N . ILE A 1 124 ? -14.626 -2.936 6.983 1.00 94.75 124 ILE A N 1
ATOM 930 C CA . ILE A 1 124 ? -13.639 -2.782 8.060 1.00 94.75 124 ILE A CA 1
ATOM 931 C C . ILE A 1 124 ? -13.577 -1.342 8.587 1.00 94.75 124 ILE A C 1
ATOM 933 O O . ILE A 1 124 ? -13.341 -1.143 9.777 1.00 94.75 124 ILE A O 1
ATOM 937 N N . LEU A 1 125 ? -13.879 -0.341 7.747 1.00 94.88 125 LEU A N 1
ATOM 938 C CA . LEU A 1 125 ? -13.876 1.071 8.138 1.00 94.88 125 LEU A CA 1
ATOM 939 C C . LEU A 1 125 ? -14.853 1.360 9.279 1.00 94.88 125 LEU A C 1
ATOM 941 O O . LEU A 1 125 ? -14.584 2.226 10.112 1.00 94.88 125 LEU A O 1
ATOM 945 N N . LYS A 1 126 ? -15.941 0.586 9.382 1.00 95.44 126 LYS A N 1
ATOM 946 C CA . LYS A 1 126 ? -16.908 0.689 10.484 1.00 95.44 126 LYS A CA 1
ATOM 947 C C . LYS A 1 126 ? -16.260 0.431 11.849 1.00 95.44 126 LYS A C 1
ATOM 949 O O . LYS A 1 126 ? -16.787 0.884 12.859 1.00 95.44 126 LYS A O 1
ATOM 954 N N . TYR A 1 127 ? -15.135 -0.281 11.880 1.00 94.56 127 TYR A N 1
ATOM 955 C CA . TYR A 1 127 ? -14.372 -0.612 13.084 1.00 94.56 127 TYR A CA 1
ATOM 956 C C . TYR A 1 127 ? -13.069 0.190 13.219 1.00 94.56 127 TYR A C 1
ATOM 958 O O . TYR A 1 127 ? -12.359 0.021 14.205 1.00 94.56 127 TYR A O 1
ATOM 966 N N . MET A 1 128 ? -12.750 1.061 12.257 1.00 93.19 128 MET A N 1
ATOM 967 C CA . MET A 1 128 ? -11.522 1.869 12.248 1.00 93.19 128 MET A CA 1
ATOM 968 C C . MET A 1 128 ? -11.782 3.361 12.470 1.00 93.19 128 MET A C 1
ATOM 970 O O . MET A 1 128 ? -10.956 4.053 13.069 1.00 93.19 128 MET A O 1
ATOM 974 N N . CYS A 1 129 ? -12.910 3.859 11.967 1.00 93.06 129 CYS A N 1
ATOM 975 C CA . CYS A 1 129 ? -13.223 5.281 11.907 1.00 93.06 129 CYS A CA 1
ATOM 976 C C . CYS A 1 129 ? -14.385 5.618 12.829 1.00 93.06 129 CYS A C 1
ATOM 978 O O . CYS A 1 129 ? -15.406 4.924 12.818 1.00 93.06 129 CYS A O 1
ATOM 980 N N . LYS A 1 130 ? -14.272 6.719 13.573 1.00 91.00 130 LYS A N 1
ATOM 981 C CA . LYS A 1 130 ? -15.391 7.238 14.365 1.00 91.00 130 LYS A CA 1
ATOM 982 C C . LYS A 1 130 ? -16.539 7.709 13.469 1.00 91.00 130 LYS A C 1
ATOM 984 O O . LYS A 1 130 ? -16.335 8.111 12.320 1.00 91.00 130 LYS A O 1
ATOM 989 N N . LYS A 1 131 ? -17.763 7.690 13.998 1.00 86.06 131 LYS A N 1
ATOM 990 C CA . LYS A 1 131 ? -18.953 8.172 13.282 1.00 86.06 131 LYS A CA 1
ATOM 991 C C . LYS A 1 131 ? -18.755 9.603 12.767 1.00 86.06 131 LYS A C 1
ATOM 993 O O . LYS A 1 131 ? -18.336 10.487 13.511 1.00 86.06 131 LYS A O 1
ATOM 998 N N . GLY A 1 132 ? -19.079 9.818 11.491 1.00 84.19 132 GLY A N 1
ATOM 999 C CA . GLY A 1 132 ? -18.978 11.126 10.837 1.00 84.19 132 GLY A CA 1
ATOM 1000 C C . GLY A 1 132 ? -17.555 11.543 10.460 1.00 84.19 132 GLY A C 1
ATOM 1001 O O . GLY A 1 132 ? -17.379 12.625 9.905 1.00 84.19 132 GLY A O 1
ATOM 1002 N N . GLU A 1 133 ? -16.540 10.713 10.721 1.00 87.94 133 GLU A N 1
ATOM 1003 C CA . GLU A 1 133 ? -15.188 10.996 10.251 1.00 87.94 133 GLU A CA 1
ATOM 1004 C C . GLU A 1 133 ? -15.136 10.970 8.723 1.00 87.94 133 GLU A C 1
ATOM 1006 O O . GLU A 1 133 ? -15.595 10.021 8.078 1.00 87.94 133 GLU A O 1
ATOM 1011 N N . GLN A 1 134 ? -14.562 12.030 8.160 1.00 87.94 134 GLN A N 1
ATOM 1012 C CA . GLN A 1 134 ? -14.292 12.137 6.739 1.00 87.94 134 GLN A CA 1
ATOM 1013 C C . GLN A 1 134 ? -12.936 11.515 6.429 1.00 87.94 134 GLN A C 1
ATOM 1015 O O . GLN A 1 134 ? -11.933 11.853 7.056 1.00 87.94 134 GLN A O 1
ATOM 1020 N N . GLN A 1 135 ? -12.915 10.625 5.443 1.00 85.38 135 GLN A N 1
ATOM 1021 C CA . GLN A 1 135 ? -11.697 9.984 4.962 1.00 85.38 135 GLN A CA 1
ATOM 1022 C C . GLN A 1 135 ? -11.408 10.433 3.533 1.00 85.38 135 GLN A C 1
ATOM 1024 O O . GLN A 1 135 ? -12.302 10.399 2.683 1.00 85.38 135 GLN A O 1
ATOM 1029 N N . ASP A 1 136 ? -10.165 10.842 3.260 1.00 83.88 136 ASP A N 1
ATOM 1030 C CA . ASP A 1 136 ? -9.727 11.289 1.930 1.00 83.88 136 ASP A CA 1
ATOM 1031 C C . ASP A 1 136 ? -9.450 10.098 0.995 1.00 83.88 136 ASP A C 1
ATOM 1033 O O . ASP A 1 136 ? -8.320 9.801 0.591 1.00 83.88 136 ASP A O 1
ATOM 1037 N N . PHE A 1 137 ? -10.515 9.387 0.632 1.00 82.00 137 PHE A N 1
ATOM 1038 C CA . PHE A 1 137 ? -10.477 8.406 -0.445 1.00 82.00 137 PHE A CA 1
ATOM 1039 C C . PHE A 1 137 ? -10.564 9.114 -1.806 1.00 82.00 137 PHE A C 1
ATOM 1041 O O . PHE A 1 137 ? -11.618 9.132 -2.448 1.00 82.00 137 PHE A O 1
ATOM 1048 N N . ARG A 1 138 ? -9.455 9.736 -2.231 1.00 71.81 138 ARG A N 1
ATOM 1049 C CA . ARG A 1 138 ? -9.303 10.402 -3.536 1.00 71.81 138 ARG A CA 1
ATOM 1050 C C . ARG A 1 138 ? -9.983 9.632 -4.672 1.00 71.81 138 ARG A C 1
ATOM 1052 O O . ARG A 1 138 ? -9.773 8.435 -4.858 1.00 71.81 138 ARG A O 1
ATOM 1059 N N . ASN A 1 139 ? -10.786 10.342 -5.462 1.00 61.25 139 ASN A N 1
ATOM 1060 C CA . ASN A 1 139 ? -11.385 9.823 -6.688 1.00 61.25 139 ASN A CA 1
ATOM 1061 C C . ASN A 1 139 ? -10.755 10.559 -7.878 1.00 61.25 139 ASN A C 1
ATOM 1063 O O . ASN A 1 139 ? -11.256 11.583 -8.338 1.00 61.25 139 ASN A O 1
ATOM 1067 N N . GLY A 1 140 ? -9.582 10.098 -8.313 1.00 63.03 140 GLY A N 1
ATOM 1068 C CA . GLY A 1 140 ? -8.764 10.822 -9.288 1.00 63.03 140 GLY A CA 1
ATOM 1069 C C . GLY A 1 140 ? -8.032 12.021 -8.671 1.00 63.03 140 GLY A C 1
ATOM 1070 O O . GLY A 1 140 ? -7.441 11.907 -7.599 1.00 63.03 140 GLY A O 1
ATOM 1071 N N . LYS A 1 141 ? -8.022 13.170 -9.366 1.00 56.97 141 LYS A N 1
ATOM 1072 C CA . LYS A 1 141 ? -7.311 14.388 -8.917 1.00 56.97 141 LYS A CA 1
ATOM 1073 C C . LYS A 1 141 ? -8.027 15.147 -7.798 1.00 56.97 141 LYS A C 1
ATOM 1075 O O . LYS A 1 141 ? -7.393 15.961 -7.134 1.00 56.97 141 LYS A O 1
ATOM 1080 N N . SER A 1 142 ? -9.314 14.885 -7.593 1.00 56.88 142 SER A N 1
ATOM 1081 C CA . SER A 1 142 ? -10.114 15.559 -6.577 1.00 56.88 142 SER A CA 1
ATOM 1082 C C . SER A 1 142 ? -10.257 14.661 -5.353 1.00 56.88 142 SER A C 1
ATOM 1084 O O . SER A 1 142 ? -10.715 13.517 -5.443 1.00 56.88 142 SER A O 1
ATOM 1086 N N . ALA A 1 143 ? -9.858 15.188 -4.198 1.00 60.41 143 ALA A N 1
ATOM 1087 C CA . ALA A 1 143 ? -10.263 14.640 -2.915 1.00 60.41 143 ALA A CA 1
ATOM 1088 C C . ALA A 1 143 ? -11.788 14.768 -2.819 1.00 60.41 143 ALA A C 1
ATOM 1090 O O . ALA A 1 143 ? -12.329 15.866 -2.942 1.00 60.41 143 ALA A O 1
ATOM 1091 N N . ALA A 1 144 ? -12.482 13.651 -2.627 1.00 65.69 144 ALA A N 1
ATOM 1092 C CA . ALA A 1 144 ? -13.898 13.646 -2.284 1.00 65.69 144 ALA A CA 1
ATOM 1093 C C . ALA A 1 144 ? -14.009 12.942 -0.932 1.00 65.69 144 ALA A C 1
ATOM 1095 O O . ALA A 1 144 ? -14.214 11.724 -0.905 1.00 65.69 144 ALA A O 1
ATOM 1096 N N . PRO A 1 145 ? -13.779 13.666 0.183 1.00 75.69 145 PRO A N 1
ATOM 1097 C CA . PRO A 1 145 ? -13.850 13.069 1.500 1.00 75.69 145 PRO A CA 1
ATOM 1098 C C . PRO A 1 145 ? -15.226 12.439 1.691 1.00 75.69 145 PRO A C 1
ATOM 1100 O O . PRO A 1 145 ? -16.249 13.118 1.608 1.00 75.69 145 PRO A O 1
ATOM 1103 N N . ALA A 1 146 ? -15.255 11.131 1.917 1.00 76.00 146 ALA A N 1
ATOM 1104 C CA . ALA A 1 146 ? -16.489 10.411 2.183 1.00 76.00 146 ALA A CA 1
ATOM 1105 C C . ALA A 1 146 ? -16.589 10.168 3.686 1.00 76.00 146 ALA A C 1
ATOM 1107 O O . ALA A 1 146 ? -15.632 9.710 4.317 1.00 76.00 146 ALA A O 1
ATOM 1108 N N . ALA A 1 147 ? -17.747 10.484 4.263 1.00 82.81 147 ALA A N 1
ATOM 1109 C CA . ALA A 1 147 ? -18.027 10.122 5.641 1.00 82.81 147 ALA A CA 1
ATOM 1110 C C . ALA A 1 147 ? -18.176 8.599 5.745 1.00 82.81 147 ALA A C 1
ATOM 1112 O O . ALA A 1 147 ? -18.892 7.981 4.952 1.00 82.81 147 ALA A O 1
ATOM 1113 N N . VAL A 1 148 ? -17.535 7.991 6.742 1.00 84.00 148 VAL A N 1
ATOM 1114 C CA . VAL A 1 148 ? -17.739 6.565 7.020 1.00 84.00 148 VAL A CA 1
ATOM 1115 C C . VAL A 1 148 ? -19.139 6.368 7.601 1.00 84.00 148 VAL A C 1
ATOM 1117 O O . VAL A 1 148 ? -19.438 6.788 8.724 1.00 84.00 148 VAL A O 1
ATOM 1120 N N . SER A 1 149 ? -20.017 5.728 6.829 1.00 85.00 149 SER A N 1
ATOM 1121 C CA . SER A 1 149 ? -21.374 5.402 7.262 1.00 85.00 149 SER A CA 1
ATOM 1122 C C . SER A 1 149 ? -21.389 4.134 8.121 1.00 85.00 149 SER A C 1
ATOM 1124 O O . SER A 1 149 ? -20.633 3.185 7.913 1.00 85.00 149 SER A O 1
ATOM 1126 N N . GLY A 1 150 ? -22.264 4.114 9.130 1.00 89.88 150 GLY A N 1
ATOM 1127 C CA . GLY A 1 150 ? -22.478 2.923 9.955 1.00 89.88 150 GLY A CA 1
ATOM 1128 C C . GLY A 1 150 ? -21.300 2.532 10.852 1.00 89.88 150 GLY A C 1
ATOM 1129 O O . GLY A 1 150 ? -21.166 1.344 11.162 1.00 89.88 150 GLY A O 1
ATOM 1130 N N . SER A 1 151 ? -20.475 3.502 11.266 1.00 92.62 151 SER A N 1
ATOM 1131 C CA . SER A 1 151 ? -19.432 3.278 12.270 1.00 92.62 151 SER A CA 1
ATOM 1132 C C . SER A 1 151 ? -19.987 2.560 13.507 1.00 92.62 151 SER A C 1
ATOM 1134 O O . SER A 1 151 ? -21.119 2.792 13.941 1.00 92.62 151 SER A O 1
ATOM 1136 N N . LYS A 1 152 ? -19.189 1.633 14.030 1.00 94.56 152 LYS A N 1
ATOM 1137 C CA . LYS A 1 152 ? -19.433 0.859 15.252 1.00 94.56 152 LYS A CA 1
ATOM 1138 C C . LYS A 1 152 ? -18.550 1.314 16.399 1.00 94.56 152 LYS A C 1
ATOM 1140 O O . LYS A 1 152 ? -18.697 0.797 17.505 1.00 94.56 152 LYS A O 1
ATOM 1145 N N . VAL A 1 153 ? -17.652 2.258 16.134 1.00 92.25 153 VAL A N 1
ATOM 1146 C CA . VAL A 1 153 ? -16.659 2.716 17.088 1.00 92.25 153 VAL A CA 1
ATOM 1147 C C . VAL A 1 153 ? -16.837 4.200 17.358 1.00 92.25 153 VAL A C 1
ATOM 1149 O O . VAL A 1 153 ? -16.904 5.035 16.465 1.00 92.25 153 VAL A O 1
ATOM 1152 N N . TRP A 1 154 ? -16.880 4.541 18.632 1.00 91.00 154 TRP A N 1
ATOM 1153 C CA . TRP A 1 154 ? -16.838 5.910 19.154 1.00 91.00 154 TRP A CA 1
ATOM 1154 C C . TRP A 1 154 ? -15.469 6.618 19.009 1.00 91.00 154 TRP A C 1
ATOM 1156 O O . TRP A 1 154 ? -15.320 7.757 19.447 1.00 91.00 154 TRP A O 1
ATOM 1166 N N . GLY A 1 155 ? -14.451 5.973 18.422 1.00 90.38 155 GLY A N 1
ATOM 1167 C CA . GLY A 1 155 ? -13.088 6.504 18.339 1.00 90.38 155 GLY A CA 1
ATOM 1168 C C . GLY A 1 155 ? -12.265 5.893 17.208 1.00 90.38 155 GLY A C 1
ATOM 1169 O O . GLY A 1 155 ? -12.565 4.799 16.736 1.00 90.38 155 GLY A O 1
ATOM 1170 N N . ASN A 1 156 ? -11.214 6.601 16.800 1.00 91.31 156 ASN A N 1
ATOM 1171 C CA . ASN A 1 156 ? -10.306 6.155 15.747 1.00 91.31 156 ASN A CA 1
ATOM 1172 C C . ASN A 1 156 ? -9.281 5.146 16.258 1.00 91.31 156 ASN A C 1
ATOM 1174 O O . ASN A 1 156 ? -8.929 5.136 17.441 1.00 91.31 156 ASN A O 1
ATOM 1178 N N . VAL A 1 157 ? -8.766 4.345 15.328 1.00 89.75 157 VAL A N 1
ATOM 1179 C CA . VAL A 1 157 ? -7.688 3.383 15.588 1.00 89.75 157 VAL A CA 1
ATOM 1180 C C . VAL A 1 157 ? -6.293 3.961 15.333 1.00 89.75 157 VAL A C 1
ATOM 1182 O O . VAL A 1 157 ? -5.318 3.275 15.610 1.00 89.75 157 VAL A O 1
ATOM 1185 N N . ALA A 1 158 ? -6.198 5.201 14.831 1.00 89.38 158 ALA A N 1
ATOM 1186 C CA . ALA A 1 158 ? -4.946 5.875 14.469 1.00 89.38 158 ALA A CA 1
ATOM 1187 C C . ALA A 1 158 ? -4.108 5.073 13.451 1.00 89.38 158 ALA A C 1
ATOM 1189 O O . ALA A 1 158 ? -2.886 4.972 13.548 1.00 89.38 158 ALA A O 1
ATOM 1190 N N . TYR A 1 159 ? -4.772 4.460 12.464 1.00 90.69 159 TYR A N 1
ATOM 1191 C CA . TYR A 1 159 ? -4.071 3.745 11.398 1.00 90.69 159 TYR A CA 1
ATOM 1192 C C . TYR A 1 159 ? -3.570 4.727 10.336 1.00 90.69 159 TYR A C 1
ATOM 1194 O O . TYR A 1 159 ? -4.330 5.570 9.854 1.00 90.69 159 TYR A O 1
ATOM 1202 N N . ASN A 1 160 ? -2.301 4.579 9.949 1.00 91.25 160 ASN A N 1
ATOM 1203 C CA . ASN A 1 160 ? -1.674 5.360 8.891 1.00 91.25 160 ASN A CA 1
ATOM 1204 C C . ASN A 1 160 ? -1.321 4.459 7.703 1.00 91.25 160 ASN A C 1
ATOM 1206 O O . ASN A 1 160 ? -0.326 3.733 7.741 1.00 91.25 160 ASN A O 1
ATOM 1210 N N . VAL A 1 161 ? -2.103 4.548 6.626 1.00 92.50 161 VAL A N 1
ATOM 1211 C CA . VAL A 1 161 ? -1.874 3.781 5.393 1.00 92.50 161 VAL A CA 1
ATOM 1212 C C . VAL A 1 161 ? -0.569 4.181 4.700 1.00 92.50 161 VAL A C 1
ATOM 1214 O O . VAL A 1 161 ? -0.003 3.386 3.957 1.00 92.50 161 VAL A O 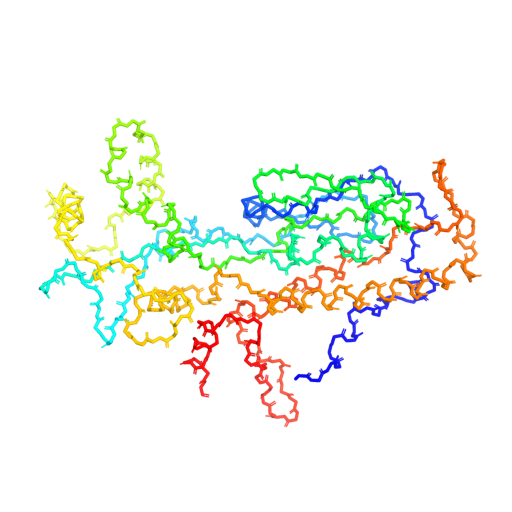1
ATOM 1217 N N . ASN A 1 162 ? -0.070 5.392 4.947 1.00 92.69 162 ASN A N 1
ATOM 1218 C CA . ASN A 1 162 ? 1.207 5.891 4.442 1.00 92.69 162 ASN A CA 1
ATOM 1219 C C . ASN A 1 162 ? 2.369 5.603 5.402 1.00 92.69 162 ASN A C 1
ATOM 1221 O O . ASN A 1 162 ? 3.476 6.084 5.170 1.00 92.69 162 ASN A O 1
ATOM 1225 N N . GLY A 1 163 ? 2.154 4.865 6.493 1.00 91.94 163 GLY A N 1
ATOM 1226 C CA . GLY A 1 163 ? 3.238 4.475 7.386 1.00 91.94 163 GLY A CA 1
ATOM 1227 C C . GLY A 1 163 ? 4.202 3.499 6.706 1.00 91.94 163 GLY A C 1
ATOM 1228 O O . GLY A 1 163 ? 3.789 2.653 5.920 1.00 91.94 163 GLY A O 1
ATOM 1229 N N . SER A 1 164 ? 5.485 3.566 7.060 1.00 92.69 164 SER A N 1
ATOM 1230 C CA . SER A 1 164 ? 6.574 2.777 6.458 1.00 92.69 164 SER A CA 1
ATOM 1231 C C . SER A 1 164 ? 6.327 1.264 6.437 1.00 92.69 164 SER A C 1
ATOM 1233 O O . SER A 1 164 ? 6.678 0.590 5.475 1.00 92.69 164 SER A O 1
ATOM 1235 N N . HIS A 1 165 ? 5.680 0.736 7.476 1.00 90.12 165 HIS A N 1
ATOM 1236 C CA . HIS A 1 165 ? 5.262 -0.665 7.585 1.00 90.12 165 HIS A CA 1
ATOM 1237 C C . HIS A 1 165 ? 4.289 -1.117 6.477 1.00 90.12 165 HIS A C 1
ATOM 1239 O O . HIS A 1 165 ? 4.215 -2.305 6.189 1.00 90.12 165 HIS A O 1
ATOM 1245 N N . ASN A 1 166 ? 3.545 -0.192 5.864 1.00 93.00 166 ASN A N 1
ATOM 1246 C CA . ASN A 1 166 ? 2.590 -0.472 4.795 1.00 93.00 166 ASN A CA 1
ATOM 1247 C C . ASN A 1 166 ? 3.197 -0.238 3.402 1.00 93.00 166 ASN A C 1
ATOM 1249 O O . ASN A 1 166 ? 2.463 -0.098 2.426 1.00 93.00 166 ASN A O 1
ATOM 1253 N N . GLY A 1 167 ? 4.527 -0.157 3.310 1.00 93.06 167 GLY A N 1
ATOM 1254 C CA . GLY A 1 167 ? 5.240 0.161 2.085 1.00 93.06 167 GLY A CA 1
ATOM 1255 C C . GLY A 1 167 ? 6.295 -0.862 1.681 1.00 93.06 167 GLY A C 1
ATOM 1256 O O . GLY A 1 167 ? 6.950 -1.508 2.509 1.00 93.06 167 GLY A O 1
ATOM 1257 N N . VAL A 1 168 ? 6.502 -0.952 0.372 1.00 92.38 168 VAL A N 1
ATOM 1258 C CA . VAL A 1 168 ? 7.668 -1.589 -0.243 1.00 92.38 168 VAL A CA 1
ATOM 1259 C C . VAL A 1 168 ? 8.100 -0.798 -1.476 1.00 92.38 168 VAL A C 1
ATOM 1261 O O . VAL A 1 168 ? 7.265 -0.229 -2.180 1.00 92.38 168 VAL A O 1
ATOM 1264 N N . TRP A 1 169 ? 9.405 -0.716 -1.728 1.00 92.00 169 TRP A N 1
ATOM 1265 C CA . TRP A 1 169 ? 9.920 -0.086 -2.940 1.00 92.00 169 TRP A CA 1
ATOM 1266 C C . TRP A 1 169 ? 9.907 -1.082 -4.095 1.00 92.00 169 TRP A C 1
ATOM 1268 O O . TRP A 1 169 ? 10.582 -2.106 -4.026 1.00 92.00 169 TRP A O 1
ATOM 1278 N N . LEU A 1 170 ? 9.198 -0.751 -5.173 1.00 90.88 170 LEU A N 1
ATOM 1279 C CA . LEU A 1 170 ? 9.130 -1.573 -6.382 1.00 90.88 170 LEU A CA 1
ATOM 1280 C C . LEU A 1 170 ? 9.610 -0.785 -7.608 1.00 90.88 170 LEU A C 1
ATOM 1282 O O . LEU A 1 170 ? 9.386 0.431 -7.661 1.00 90.88 170 LEU A O 1
ATOM 1286 N N . PRO A 1 171 ? 10.257 -1.426 -8.600 1.00 90.00 171 PRO A N 1
ATOM 1287 C CA . PRO A 1 171 ? 10.543 -0.800 -9.889 1.00 90.00 171 PRO A CA 1
ATOM 1288 C C . PRO A 1 171 ? 9.256 -0.264 -10.537 1.00 90.00 171 PRO A C 1
ATOM 1290 O O . PRO A 1 171 ? 8.281 -0.982 -10.728 1.00 90.00 171 PRO A O 1
ATOM 1293 N N . GLY A 1 172 ? 9.255 1.034 -10.832 1.00 84.25 172 GLY A N 1
ATOM 1294 C CA . GLY A 1 172 ? 8.104 1.818 -11.257 1.00 84.25 172 GLY A CA 1
ATOM 1295 C C . GLY A 1 172 ? 7.762 1.679 -12.738 1.00 84.25 172 GLY A C 1
ATOM 1296 O O . GLY A 1 172 ? 8.639 1.582 -13.595 1.00 84.25 172 GLY A O 1
ATOM 1297 N N . ASN A 1 173 ? 6.477 1.818 -13.063 1.00 76.75 173 ASN A N 1
ATOM 1298 C CA . ASN A 1 173 ? 5.976 1.826 -14.438 1.00 76.75 173 ASN A CA 1
ATOM 1299 C C . ASN A 1 173 ? 6.274 3.103 -15.244 1.00 76.75 173 ASN A C 1
ATOM 1301 O O . ASN A 1 173 ? 5.813 3.214 -16.381 1.00 76.75 173 ASN A O 1
ATOM 1305 N N . TYR A 1 174 ? 7.030 4.063 -14.703 1.00 71.38 174 TYR A N 1
ATOM 1306 C CA . TYR A 1 174 ? 7.221 5.378 -15.324 1.00 71.38 174 TYR A CA 1
ATOM 1307 C C . TYR A 1 174 ? 7.765 5.306 -16.755 1.00 71.38 174 TYR A C 1
ATOM 1309 O O . TYR A 1 174 ? 7.361 6.114 -17.587 1.00 71.38 174 TYR A O 1
ATOM 1317 N N . ALA A 1 175 ? 8.620 4.328 -17.067 1.00 68.00 175 ALA A N 1
ATOM 1318 C CA . ALA A 1 175 ? 9.135 4.150 -18.423 1.00 68.00 175 ALA A CA 1
ATOM 1319 C C . ALA A 1 175 ? 8.112 3.502 -19.382 1.00 68.00 175 ALA A C 1
ATOM 1321 O O . ALA A 1 175 ? 8.091 3.823 -20.566 1.00 68.00 175 ALA A O 1
ATOM 1322 N N . VAL A 1 176 ? 7.227 2.623 -18.894 1.00 71.88 176 VAL A N 1
ATOM 1323 C CA . VAL A 1 176 ? 6.296 1.831 -19.733 1.00 71.88 176 VAL A CA 1
ATOM 1324 C C . VAL A 1 176 ? 4.878 2.394 -19.814 1.00 71.88 176 VAL A C 1
ATOM 1326 O O . VAL A 1 176 ? 4.130 2.041 -20.727 1.00 71.88 176 VAL A O 1
ATOM 1329 N N . GLY A 1 177 ? 4.488 3.256 -18.871 1.00 60.22 177 GLY A N 1
ATOM 1330 C CA . GLY A 1 177 ? 3.100 3.660 -18.641 1.00 60.22 177 GLY A CA 1
ATOM 1331 C C . GLY A 1 177 ? 2.449 4.462 -19.767 1.00 60.22 177 GLY A C 1
ATOM 1332 O O . GLY A 1 177 ? 1.243 4.676 -19.713 1.00 60.22 177 GLY A O 1
ATOM 1333 N N . GLY A 1 178 ? 3.203 4.916 -20.776 1.00 48.81 178 GLY A N 1
ATOM 1334 C CA . GLY A 1 178 ? 2.683 5.561 -21.992 1.00 48.81 178 GLY A CA 1
ATOM 1335 C C . GLY A 1 178 ? 1.921 6.881 -21.789 1.00 48.81 178 GLY A C 1
ATOM 1336 O O . GLY A 1 178 ? 1.671 7.592 -22.758 1.00 48.81 178 GLY A O 1
ATOM 1337 N N . GLY A 1 179 ? 1.552 7.237 -20.554 1.00 44.66 179 GLY A N 1
ATOM 1338 C CA . GLY A 1 179 ? 0.970 8.527 -20.215 1.00 44.66 179 GLY A CA 1
ATOM 1339 C C . GLY A 1 179 ? 1.944 9.643 -20.556 1.00 44.66 179 GLY A C 1
ATOM 1340 O O . GLY A 1 179 ? 3.147 9.390 -20.620 1.00 44.66 179 GLY A O 1
ATOM 1341 N N . LYS A 1 180 ? 1.423 10.868 -20.736 1.00 37.72 180 LYS A N 1
ATOM 1342 C CA . LYS A 1 180 ? 2.214 12.069 -21.044 1.00 37.72 180 LYS A CA 1
ATOM 1343 C C . LYS A 1 180 ? 3.550 12.025 -20.304 1.00 37.72 180 LYS A C 1
ATOM 1345 O O . LYS A 1 180 ? 4.555 11.854 -20.948 1.00 37.72 180 LYS A O 1
ATOM 1350 N N . VAL A 1 181 ? 3.599 11.884 -18.985 1.00 39.62 181 VAL A N 1
ATOM 1351 C CA . VAL A 1 181 ? 4.866 11.799 -18.224 1.00 39.62 181 VAL A CA 1
ATOM 1352 C C . VAL A 1 181 ? 5.851 10.695 -18.676 1.00 39.62 181 VAL A C 1
ATOM 1354 O O . VAL A 1 181 ? 7.039 10.952 -18.709 1.00 39.62 181 VAL A O 1
ATOM 1357 N N . GLY A 1 182 ? 5.428 9.495 -19.069 1.00 41.03 182 GLY A N 1
ATOM 1358 C CA . GLY A 1 182 ? 6.343 8.400 -19.434 1.00 41.03 182 GLY A CA 1
ATOM 1359 C C . GLY A 1 182 ? 6.945 8.487 -20.839 1.00 41.03 182 GLY A C 1
ATOM 1360 O O . GLY A 1 182 ? 7.990 7.904 -21.069 1.00 41.03 182 GLY A O 1
ATOM 1361 N N . VAL A 1 183 ? 6.325 9.222 -21.765 1.00 38.78 183 VAL A N 1
ATOM 1362 C CA . VAL A 1 183 ? 6.860 9.499 -23.121 1.00 38.78 183 VAL A CA 1
ATOM 1363 C C . VAL A 1 183 ? 7.349 10.949 -23.227 1.00 38.78 183 VAL A C 1
ATOM 1365 O O . VAL A 1 183 ? 8.286 11.254 -23.950 1.00 38.78 183 VAL A O 1
ATOM 1368 N N . GLN A 1 184 ? 6.774 11.840 -22.426 1.00 38.78 184 GLN A N 1
ATOM 1369 C CA . GLN A 1 184 ? 7.048 13.270 -22.342 1.00 38.78 184 GLN A CA 1
ATOM 1370 C C . GLN A 1 184 ? 8.145 13.593 -21.321 1.00 38.78 184 GLN A C 1
ATOM 1372 O O . GLN A 1 184 ? 8.840 14.577 -21.481 1.00 38.78 184 GLN A O 1
ATOM 1377 N N . VAL A 1 185 ? 8.463 12.731 -20.348 1.00 44.22 185 VAL A N 1
ATOM 1378 C CA . VAL A 1 185 ? 9.788 12.794 -19.689 1.00 44.22 185 VAL A CA 1
ATOM 1379 C C . VAL A 1 185 ? 10.902 12.493 -20.695 1.00 44.22 185 VAL A C 1
ATOM 1381 O O . VAL A 1 185 ? 12.008 12.992 -20.522 1.00 44.22 185 VAL A O 1
ATOM 1384 N N . TRP A 1 186 ? 10.607 11.743 -21.760 1.00 45.84 186 TRP A N 1
ATOM 1385 C CA . TRP A 1 186 ? 11.560 11.453 -22.830 1.00 45.84 186 TRP A CA 1
ATOM 1386 C C . TRP A 1 186 ? 11.538 12.529 -23.930 1.00 45.84 186 TRP A C 1
ATOM 1388 O O . TRP A 1 186 ? 12.593 12.826 -24.476 1.00 45.84 186 TRP A O 1
ATOM 1398 N N . SER A 1 187 ? 10.386 13.166 -24.211 1.00 37.75 187 SER A N 1
ATOM 1399 C CA . SER A 1 187 ? 10.263 14.243 -25.216 1.00 37.75 187 SER A CA 1
ATOM 1400 C C . SER A 1 187 ? 10.395 15.676 -24.664 1.00 37.75 187 SER A C 1
ATOM 1402 O O . SER A 1 187 ? 11.077 16.492 -25.273 1.00 37.75 187 SER A O 1
ATOM 1404 N N . ASP A 1 188 ? 9.811 16.005 -23.507 1.00 38.09 188 ASP A N 1
ATOM 1405 C CA . ASP A 1 188 ? 9.834 17.351 -22.898 1.00 38.09 188 ASP A CA 1
ATOM 1406 C C . ASP A 1 188 ? 11.098 17.642 -22.087 1.00 38.09 188 ASP A C 1
ATOM 1408 O O . ASP A 1 188 ? 11.465 18.805 -21.955 1.00 38.09 188 ASP A O 1
ATOM 1412 N N . LYS A 1 189 ? 11.846 16.640 -21.602 1.00 41.12 189 LYS A N 1
ATOM 1413 C CA . LYS A 1 189 ? 13.207 16.902 -21.082 1.00 41.12 189 LYS A CA 1
ATOM 1414 C C . LYS A 1 189 ? 14.206 17.266 -22.188 1.00 41.12 189 LYS A C 1
ATOM 1416 O O . LYS A 1 189 ? 15.281 17.776 -21.886 1.00 41.12 189 LYS A O 1
ATOM 1421 N N . VAL A 1 190 ? 13.840 17.050 -23.453 1.00 40.34 190 VAL A N 1
ATOM 1422 C CA . VAL A 1 190 ? 14.619 17.459 -24.630 1.00 40.34 190 VAL A CA 1
ATOM 1423 C C . VAL A 1 190 ? 14.221 18.867 -25.103 1.00 40.34 190 VAL A C 1
ATOM 1425 O O . VAL A 1 190 ? 15.083 19.606 -25.579 1.00 40.34 190 VAL A O 1
ATOM 1428 N N . THR A 1 191 ? 12.963 19.291 -24.907 1.00 36.28 191 THR A N 1
ATOM 1429 C CA . THR A 1 191 ? 12.451 20.610 -25.342 1.00 36.28 191 THR A CA 1
ATOM 1430 C C . THR A 1 191 ? 12.325 21.669 -24.232 1.00 36.28 191 THR A C 1
ATOM 1432 O O . THR A 1 191 ? 12.445 22.855 -24.531 1.00 36.28 191 THR A O 1
ATOM 1435 N N . ALA A 1 192 ? 12.201 21.317 -22.944 1.00 38.66 192 ALA A N 1
ATOM 1436 C CA . ALA A 1 192 ? 12.137 22.259 -21.804 1.00 38.66 192 ALA A CA 1
ATOM 1437 C C . ALA A 1 192 ? 13.523 22.774 -21.350 1.00 38.66 192 ALA A C 1
ATOM 1439 O O . ALA A 1 192 ? 13.800 22.991 -20.169 1.00 38.66 192 ALA A O 1
ATOM 1440 N N . ARG A 1 193 ? 14.408 22.989 -22.321 1.00 40.72 193 ARG A N 1
ATOM 1441 C CA . ARG A 1 193 ? 15.847 23.237 -22.194 1.00 40.72 193 ARG A CA 1
ATOM 1442 C C . ARG A 1 193 ? 16.210 24.676 -21.791 1.00 40.72 193 ARG A C 1
ATOM 1444 O O . ARG A 1 193 ? 17.354 25.072 -21.973 1.00 40.72 193 ARG A O 1
ATOM 1451 N N . ARG A 1 194 ? 15.260 25.475 -21.278 1.00 39.19 194 ARG A N 1
ATOM 1452 C CA . ARG A 1 194 ? 15.481 26.921 -21.071 1.00 39.19 194 ARG A CA 1
ATOM 1453 C C . ARG A 1 194 ? 15.463 27.447 -19.634 1.00 39.19 194 ARG A C 1
ATOM 1455 O O . ARG A 1 194 ? 16.205 28.381 -19.395 1.00 39.19 194 ARG A O 1
ATOM 1462 N N . ASN A 1 195 ? 14.735 26.875 -18.666 1.00 38.41 195 ASN A N 1
ATOM 1463 C CA . ASN A 1 195 ? 14.466 27.621 -17.413 1.00 38.41 195 ASN A CA 1
ATOM 1464 C C . ASN A 1 195 ? 14.613 26.866 -16.075 1.00 38.41 195 ASN A C 1
ATOM 1466 O O . ASN A 1 195 ? 13.971 27.255 -15.104 1.00 38.41 195 ASN A O 1
ATOM 1470 N N . ASN A 1 196 ? 15.438 25.819 -15.942 1.00 40.56 196 ASN A N 1
ATOM 1471 C CA . ASN A 1 196 ? 15.614 25.221 -14.604 1.00 40.56 196 ASN A CA 1
ATOM 1472 C C . ASN A 1 196 ? 17.005 24.633 -14.309 1.00 40.56 196 ASN A C 1
ATOM 1474 O O . ASN A 1 196 ? 17.152 23.460 -13.965 1.00 40.56 196 ASN A O 1
ATOM 1478 N N . ALA A 1 197 ? 18.034 25.483 -14.399 1.00 41.25 197 ALA A N 1
ATOM 1479 C CA . ALA A 1 197 ? 19.433 25.147 -14.103 1.00 41.25 197 ALA A CA 1
ATOM 1480 C C . ALA A 1 197 ? 19.643 24.531 -12.700 1.00 41.25 197 ALA A C 1
ATOM 1482 O O . ALA A 1 197 ? 20.470 23.641 -12.527 1.00 41.25 197 ALA A O 1
ATOM 1483 N N . LYS A 1 198 ? 18.830 24.920 -11.709 1.00 40.41 198 LYS A N 1
ATOM 1484 C CA . LYS A 1 198 ? 18.955 24.460 -10.314 1.00 40.41 198 LYS A CA 1
ATOM 1485 C C . LYS A 1 198 ? 18.514 23.003 -10.096 1.00 40.41 198 LYS A C 1
ATOM 1487 O O . LYS A 1 198 ? 19.068 22.316 -9.243 1.00 40.41 198 LYS A O 1
ATOM 1492 N N . ALA A 1 199 ? 17.546 22.519 -10.879 1.00 36.47 199 ALA A N 1
ATOM 1493 C CA . ALA A 1 199 ? 17.079 21.130 -10.816 1.00 36.47 199 ALA A CA 1
ATOM 1494 C C . ALA A 1 199 ? 18.020 20.165 -11.560 1.00 36.47 199 ALA A C 1
ATOM 1496 O O . ALA A 1 199 ? 18.137 19.008 -11.165 1.00 36.47 199 ALA A O 1
ATOM 1497 N N . ASN A 1 200 ? 18.713 20.654 -12.597 1.00 37.66 200 ASN A N 1
ATOM 1498 C CA . ASN A 1 200 ? 19.761 19.907 -13.294 1.00 37.66 200 ASN A CA 1
ATOM 1499 C C . ASN A 1 200 ? 21.014 19.753 -12.435 1.00 37.66 200 ASN A C 1
ATOM 1501 O O . ASN A 1 200 ? 21.500 18.634 -12.317 1.00 37.66 200 ASN A O 1
ATOM 1505 N N . GLN A 1 201 ? 21.476 20.825 -11.783 1.00 39.66 201 GLN A N 1
ATOM 1506 C CA . GLN A 1 201 ? 22.615 20.740 -10.868 1.00 39.66 201 GLN A CA 1
ATOM 1507 C C . GLN A 1 201 ? 22.322 19.725 -9.753 1.00 39.66 201 GLN A C 1
ATOM 1509 O O . GLN A 1 201 ? 23.068 18.779 -9.566 1.00 39.66 201 GLN A O 1
ATOM 1514 N N . SER A 1 202 ? 21.120 19.767 -9.166 1.00 39.28 202 SER A N 1
ATOM 1515 C CA . SER A 1 202 ? 20.688 18.782 -8.165 1.00 39.28 202 SER A CA 1
ATOM 1516 C C . SER A 1 202 ? 20.606 17.333 -8.670 1.00 39.28 202 SER A C 1
ATOM 1518 O O . SER A 1 202 ? 20.715 16.437 -7.839 1.00 39.28 202 SER A O 1
ATOM 1520 N N . TRP A 1 203 ? 20.371 17.069 -9.964 1.00 33.59 203 TRP A N 1
ATOM 1521 C CA . TRP A 1 203 ? 20.315 15.701 -10.510 1.00 33.59 203 TRP A CA 1
ATOM 1522 C C . TRP A 1 203 ? 21.684 15.200 -10.971 1.00 33.59 203 TRP A C 1
ATOM 1524 O O . TRP A 1 203 ? 21.930 14.007 -10.866 1.00 33.59 203 TRP A O 1
ATOM 1534 N N . VAL A 1 204 ? 22.569 16.084 -11.437 1.00 35.97 204 VAL A N 1
ATOM 1535 C CA . VAL A 1 204 ? 23.972 15.778 -11.764 1.00 35.97 204 VAL A CA 1
ATOM 1536 C C . VAL A 1 204 ? 24.774 15.555 -10.479 1.00 35.97 204 VAL A C 1
ATOM 1538 O O . VAL A 1 204 ? 25.430 14.525 -10.343 1.00 35.97 204 VAL A O 1
ATOM 1541 N N . ASP A 1 205 ? 24.588 16.419 -9.480 1.00 38.69 205 ASP A N 1
ATOM 1542 C CA . ASP A 1 205 ? 25.174 16.272 -8.147 1.00 38.69 205 ASP A CA 1
ATOM 1543 C C . ASP A 1 205 ? 24.614 15.025 -7.435 1.00 38.69 205 ASP A C 1
ATOM 1545 O O . ASP A 1 205 ? 25.360 14.259 -6.829 1.00 38.69 205 ASP A O 1
ATOM 1549 N N . ALA A 1 206 ? 23.300 14.757 -7.544 1.00 38.09 206 ALA A N 1
ATOM 1550 C CA . ALA A 1 206 ? 22.695 13.560 -6.953 1.00 38.09 206 ALA A CA 1
ATOM 1551 C C . ALA A 1 206 ? 23.025 12.289 -7.727 1.00 38.09 206 ALA A C 1
ATOM 1553 O O . ALA A 1 206 ? 23.041 11.229 -7.107 1.00 38.09 206 ALA A O 1
ATOM 1554 N N . LEU A 1 207 ? 23.272 12.366 -9.044 1.00 33.59 207 LEU A N 1
ATOM 1555 C CA . LEU A 1 207 ? 23.726 11.238 -9.847 1.00 33.59 207 LEU A CA 1
ATOM 1556 C C . LEU A 1 207 ? 25.149 10.832 -9.503 1.00 33.59 207 LEU A C 1
ATOM 1558 O O . LEU A 1 207 ? 25.486 9.739 -9.929 1.00 33.59 207 LEU A O 1
ATOM 1562 N N . ASP A 1 208 ? 25.896 11.608 -8.707 1.00 40.00 208 ASP A N 1
ATOM 1563 C CA . ASP A 1 208 ? 27.125 11.207 -8.031 1.00 40.00 208 ASP A CA 1
ATOM 1564 C C . ASP A 1 208 ? 27.869 10.233 -8.995 1.00 40.00 208 ASP A C 1
ATOM 1566 O O . ASP A 1 208 ? 27.817 9.012 -8.879 1.00 40.00 208 ASP A O 1
ATOM 1570 N N . LEU A 1 209 ? 28.474 10.789 -10.048 1.00 41.06 209 LEU A N 1
ATOM 1571 C CA . LEU A 1 209 ? 29.371 10.119 -11.001 1.00 41.06 209 LEU A CA 1
ATOM 1572 C C . LEU A 1 209 ? 30.755 10.744 -10.791 1.00 41.06 209 LEU A C 1
ATOM 1574 O O . LEU A 1 209 ? 31.103 11.714 -11.436 1.00 41.06 209 LEU A O 1
ATOM 1578 N N . SER A 1 210 ? 31.474 10.292 -9.766 1.00 36.56 210 SER A N 1
ATOM 1579 C CA . SER A 1 210 ? 32.802 10.786 -9.400 1.00 36.56 210 SER A CA 1
ATOM 1580 C C . SER A 1 210 ? 33.791 9.785 -9.955 1.00 36.56 210 SER A C 1
ATOM 1582 O O . SER A 1 210 ? 33.463 8.591 -10.009 1.00 36.56 210 SER A O 1
ATOM 1584 N N . PRO A 1 211 ? 34.960 10.276 -10.362 1.00 39.56 211 PRO A N 1
ATOM 1585 C CA . PRO A 1 211 ? 35.686 9.718 -11.496 1.00 39.56 211 PRO A CA 1
ATOM 1586 C C . PRO A 1 211 ? 36.375 8.374 -11.218 1.00 39.56 211 PRO A C 1
ATOM 1588 O O . PRO A 1 211 ? 36.672 7.631 -12.142 1.00 39.56 211 PRO A O 1
ATOM 1591 N N . ASP A 1 212 ? 36.534 7.979 -9.956 1.00 36.97 212 ASP A N 1
ATOM 1592 C CA . ASP A 1 212 ? 37.448 6.896 -9.552 1.00 36.97 212 ASP A CA 1
ATOM 1593 C C . ASP A 1 212 ? 37.006 5.451 -9.891 1.00 36.97 212 ASP A C 1
ATOM 1595 O O . ASP A 1 212 ? 37.571 4.498 -9.357 1.00 36.97 212 ASP A O 1
ATOM 1599 N N . ALA A 1 213 ? 35.954 5.235 -10.688 1.00 34.97 213 ALA A N 1
ATOM 1600 C CA . ALA A 1 213 ? 35.430 3.885 -10.964 1.00 34.97 213 ALA A CA 1
ATOM 1601 C C . ALA A 1 213 ? 35.474 3.450 -12.436 1.00 34.97 213 ALA A C 1
ATOM 1603 O O . ALA A 1 213 ? 34.986 2.363 -12.746 1.00 34.97 213 ALA A O 1
ATOM 1604 N N . TRP A 1 214 ? 36.073 4.252 -13.314 1.00 39.41 214 TRP A N 1
ATOM 1605 C CA . TRP A 1 214 ? 36.396 3.859 -14.690 1.00 39.41 214 TRP A CA 1
ATOM 1606 C C . TRP A 1 214 ? 37.850 4.225 -14.991 1.00 39.41 214 TRP A C 1
ATOM 1608 O O . TRP A 1 214 ? 38.134 4.942 -15.940 1.00 39.41 214 TRP A O 1
ATOM 1618 N N . ASP A 1 215 ? 38.749 3.754 -14.123 1.00 37.72 215 ASP A N 1
ATOM 1619 C CA . ASP A 1 215 ? 40.198 3.892 -14.259 1.00 37.72 215 ASP A CA 1
ATOM 1620 C C . ASP A 1 215 ? 40.683 3.255 -15.569 1.00 37.72 215 ASP A C 1
ATOM 1622 O O . ASP A 1 215 ? 40.920 2.049 -15.664 1.00 37.72 215 ASP A O 1
ATOM 1626 N N . SER A 1 216 ? 40.774 4.097 -16.592 1.00 33.53 216 SER A N 1
ATOM 1627 C CA . SER A 1 216 ? 41.817 4.036 -17.600 1.00 33.53 216 SER A CA 1
ATOM 1628 C C . SER A 1 216 ? 41.991 5.426 -18.208 1.00 33.53 216 SER A C 1
ATOM 1630 O O . SER A 1 216 ? 41.261 5.782 -19.128 1.00 33.53 216 SER A O 1
ATOM 1632 N N . GLY A 1 217 ? 42.991 6.154 -17.712 1.00 29.98 217 GLY A N 1
ATOM 1633 C CA . GLY A 1 217 ? 43.755 7.115 -18.507 1.00 29.98 217 GLY A CA 1
ATOM 1634 C C . GLY A 1 217 ? 43.164 8.516 -18.664 1.00 29.98 217 GLY A C 1
ATOM 1635 O O . GLY A 1 217 ? 42.110 8.698 -19.257 1.00 29.98 217 GLY A O 1
ATOM 1636 N N . ASP A 1 218 ? 43.935 9.458 -18.133 1.00 34.00 218 ASP A N 1
ATOM 1637 C CA . ASP A 1 218 ? 43.961 10.915 -18.269 1.00 34.00 218 ASP A CA 1
ATOM 1638 C C . ASP A 1 218 ? 43.212 11.590 -19.444 1.00 34.00 218 ASP A C 1
ATOM 1640 O O . ASP A 1 218 ? 43.393 11.257 -20.615 1.00 34.00 218 ASP A O 1
ATOM 1644 N N . ASP A 1 219 ? 42.500 12.644 -19.026 1.00 40.97 219 ASP A N 1
ATOM 1645 C CA . ASP A 1 219 ? 42.358 13.987 -19.606 1.00 40.97 219 ASP A CA 1
ATOM 1646 C C . ASP A 1 219 ? 41.467 14.263 -20.848 1.00 40.97 219 ASP A C 1
ATOM 1648 O O . ASP A 1 219 ? 41.664 13.755 -21.947 1.00 40.97 219 ASP A O 1
ATOM 1652 N N . ASP A 1 220 ? 40.540 15.215 -20.615 1.00 42.19 220 ASP A N 1
ATOM 1653 C CA . ASP A 1 220 ? 39.972 16.226 -21.534 1.00 42.19 220 ASP A CA 1
ATOM 1654 C C . ASP A 1 220 ? 38.635 16.041 -22.301 1.00 42.19 220 ASP A C 1
ATOM 1656 O O . ASP A 1 220 ? 38.307 16.917 -23.096 1.00 42.19 220 ASP A O 1
ATOM 1660 N N . ASP A 1 221 ? 37.756 15.070 -21.994 1.00 43.25 221 ASP A N 1
ATOM 1661 C CA . ASP A 1 221 ? 36.517 14.871 -22.804 1.00 43.25 221 ASP A CA 1
ATOM 1662 C C . ASP A 1 221 ? 35.153 14.828 -22.051 1.00 43.25 221 ASP A C 1
ATOM 1664 O O . ASP A 1 221 ? 34.176 14.224 -22.512 1.00 43.25 221 ASP A O 1
ATOM 1668 N N . GLU A 1 222 ? 34.991 15.521 -20.911 1.00 40.91 222 GLU A N 1
ATOM 1669 C CA . GLU A 1 222 ? 33.688 15.590 -20.194 1.00 40.91 222 GLU A CA 1
ATOM 1670 C C . GLU A 1 222 ? 32.552 16.266 -21.001 1.00 40.91 222 GLU A C 1
ATOM 1672 O O . GLU A 1 222 ? 31.362 16.002 -20.775 1.00 40.91 222 GLU A O 1
ATOM 1677 N N . GLU A 1 223 ? 32.884 17.113 -21.979 1.00 40.09 223 GLU A N 1
ATOM 1678 C CA . GLU A 1 223 ? 31.894 17.762 -22.846 1.00 40.09 223 GLU A CA 1
ATOM 1679 C C . GLU A 1 223 ? 31.343 16.794 -23.916 1.00 40.09 223 GLU A C 1
ATOM 1681 O O . GLU A 1 223 ? 30.200 16.931 -24.376 1.00 40.09 223 GLU A O 1
ATOM 1686 N N . GLU A 1 224 ? 32.096 15.739 -24.247 1.00 37.28 224 GLU A N 1
ATOM 1687 C CA . GLU A 1 224 ? 31.779 14.833 -25.347 1.00 37.28 224 GLU A CA 1
ATOM 1688 C C . GLU A 1 224 ? 30.726 13.778 -24.970 1.00 37.28 224 GLU A C 1
ATOM 1690 O O . GLU A 1 224 ? 29.824 13.508 -25.763 1.00 37.28 224 GLU A O 1
ATOM 1695 N N . ALA A 1 225 ? 30.722 13.255 -23.738 1.00 38.12 225 ALA A N 1
ATOM 1696 C CA . ALA A 1 225 ? 29.739 12.252 -23.294 1.00 38.12 225 ALA A CA 1
ATOM 1697 C C . ALA A 1 225 ? 28.309 12.825 -23.147 1.00 38.12 225 ALA A C 1
ATOM 1699 O O . ALA A 1 225 ? 27.307 12.177 -23.483 1.00 38.12 225 ALA A O 1
ATOM 1700 N N . SER A 1 226 ? 28.202 14.080 -22.696 1.00 41.22 226 SER A N 1
ATOM 1701 C CA . SER A 1 226 ? 26.941 14.838 -22.635 1.00 41.22 226 SER A CA 1
ATOM 1702 C C . SER A 1 226 ? 26.393 15.109 -24.037 1.00 41.22 226 SER A C 1
ATOM 1704 O O . SER A 1 226 ? 25.191 14.950 -24.291 1.00 41.22 226 SER A O 1
ATOM 1706 N N . GLU A 1 227 ? 27.275 15.461 -24.975 1.00 41.88 227 GLU A N 1
ATOM 1707 C CA . GLU A 1 227 ? 26.931 15.638 -26.382 1.00 41.88 227 GLU A CA 1
ATOM 1708 C C . GLU A 1 227 ? 26.667 14.308 -27.100 1.00 41.88 227 GLU A C 1
ATOM 1710 O O . GLU A 1 227 ? 25.787 14.262 -27.953 1.00 41.88 227 GLU A O 1
ATOM 1715 N N . ALA A 1 228 ? 27.293 13.196 -26.714 1.00 43.31 228 ALA A N 1
ATOM 1716 C CA . ALA A 1 228 ? 27.047 11.871 -27.279 1.00 43.31 228 ALA A CA 1
ATOM 1717 C C . ALA A 1 228 ? 25.623 11.380 -26.988 1.00 43.31 228 ALA A C 1
ATOM 1719 O O . ALA A 1 228 ? 24.933 10.949 -27.914 1.00 43.31 228 ALA A O 1
ATOM 1720 N N . LEU A 1 229 ? 25.121 11.535 -25.755 1.00 42.72 229 LEU A N 1
ATOM 1721 C CA . LEU A 1 229 ? 23.733 11.192 -25.412 1.00 42.72 229 LEU A CA 1
ATOM 1722 C C . LEU A 1 229 ? 22.725 12.127 -26.102 1.00 42.72 229 LEU A C 1
ATOM 1724 O O . LEU A 1 229 ? 21.703 11.669 -26.620 1.00 42.72 229 LEU A O 1
ATOM 1728 N N . LYS A 1 230 ? 23.016 13.434 -26.173 1.00 43.59 230 LYS A N 1
ATOM 1729 C CA . LYS A 1 230 ? 22.187 14.404 -26.916 1.00 43.59 230 LYS A CA 1
ATOM 1730 C C . LYS A 1 230 ? 22.167 14.101 -28.418 1.00 43.59 230 LYS A C 1
ATOM 1732 O O . LYS A 1 230 ? 21.099 14.144 -29.028 1.00 43.59 230 LYS A O 1
ATOM 1737 N N . ARG A 1 231 ? 23.312 13.748 -29.013 1.00 49.25 231 ARG A N 1
ATOM 1738 C CA . ARG A 1 231 ? 23.445 13.332 -30.420 1.00 49.25 231 ARG A CA 1
ATOM 1739 C C . ARG A 1 231 ? 22.781 11.978 -30.664 1.00 49.25 231 ARG A C 1
ATOM 1741 O O . ARG A 1 231 ? 22.210 11.780 -31.731 1.00 49.25 231 ARG A O 1
ATOM 1748 N N . ALA A 1 232 ? 22.836 11.046 -29.717 1.00 47.00 232 ALA A N 1
ATOM 1749 C CA . ALA A 1 232 ? 22.177 9.745 -29.798 1.00 47.00 232 ALA A CA 1
ATOM 1750 C C . ALA A 1 232 ? 20.649 9.882 -29.778 1.00 47.00 232 ALA A C 1
ATOM 1752 O O . ALA A 1 232 ? 19.968 9.360 -30.659 1.00 47.00 232 ALA A O 1
ATOM 1753 N N . LEU A 1 233 ? 20.110 10.666 -28.841 1.00 45.38 233 LEU A N 1
ATOM 1754 C CA . LEU A 1 233 ? 18.676 10.952 -28.750 1.00 45.38 233 LEU A CA 1
ATOM 1755 C C . LEU A 1 233 ? 18.177 11.800 -29.931 1.00 45.38 233 LEU A C 1
ATOM 1757 O O . LEU A 1 233 ? 17.074 11.570 -30.418 1.00 45.38 233 LEU A O 1
ATOM 1761 N N . GLY A 1 234 ? 18.994 12.727 -30.446 1.00 48.28 234 GLY A N 1
ATOM 1762 C CA . GLY A 1 234 ? 18.689 13.495 -31.660 1.00 48.28 234 GLY A CA 1
ATOM 1763 C C . GLY A 1 234 ? 18.712 12.662 -32.951 1.00 48.28 234 GLY A C 1
ATOM 1764 O O . GLY A 1 234 ? 18.027 13.003 -33.915 1.00 48.28 234 GLY A O 1
ATOM 1765 N N . ARG A 1 235 ? 19.463 11.550 -32.970 1.00 44.09 235 ARG A N 1
ATOM 1766 C CA . ARG A 1 235 ? 19.543 10.595 -34.093 1.00 44.09 235 ARG A CA 1
ATOM 1767 C C . ARG A 1 235 ? 18.526 9.453 -34.002 1.00 44.09 235 ARG A C 1
ATOM 1769 O O . ARG A 1 235 ? 18.287 8.783 -35.008 1.00 44.09 235 ARG A O 1
ATOM 1776 N N . ALA A 1 236 ? 17.888 9.257 -32.848 1.00 48.06 236 ALA A N 1
ATOM 1777 C CA . ALA A 1 236 ? 16.892 8.216 -32.608 1.00 48.06 236 ALA A CA 1
ATOM 1778 C C . ALA A 1 236 ? 15.587 8.478 -33.392 1.00 48.06 236 ALA A C 1
ATOM 1780 O O . ALA A 1 236 ? 14.569 8.902 -32.853 1.00 48.06 236 ALA A O 1
ATOM 1781 N N . LYS A 1 237 ? 15.597 8.206 -34.701 1.00 41.91 237 LYS A N 1
ATOM 1782 C CA . LYS A 1 237 ? 14.437 8.372 -35.595 1.00 41.91 237 LYS A CA 1
ATOM 1783 C C . LYS A 1 237 ? 13.404 7.236 -35.515 1.00 41.91 237 LYS A C 1
ATOM 1785 O O . LYS A 1 237 ? 12.359 7.333 -36.154 1.00 41.91 237 LYS A O 1
ATOM 1790 N N . LYS A 1 238 ? 13.650 6.144 -34.777 1.00 50.75 238 LYS A N 1
ATOM 1791 C CA . LYS A 1 238 ? 12.800 4.937 -34.837 1.00 50.75 238 LYS A CA 1
ATOM 1792 C C . LYS A 1 238 ? 11.890 4.775 -33.610 1.00 50.75 238 LYS A C 1
ATOM 1794 O O . LYS A 1 238 ? 12.348 4.745 -32.471 1.00 50.75 238 LYS A O 1
ATOM 1799 N N . LYS A 1 239 ? 10.608 4.475 -33.880 1.00 52.53 239 LYS A N 1
ATOM 1800 C CA . LYS A 1 239 ? 9.640 3.869 -32.933 1.00 52.53 239 LYS A CA 1
ATOM 1801 C C . LYS A 1 239 ? 10.191 2.623 -32.216 1.00 52.53 239 LYS A C 1
ATOM 1803 O O . LYS A 1 239 ? 9.664 2.258 -31.174 1.00 52.53 239 LYS A O 1
ATOM 1808 N N . ALA A 1 240 ? 11.233 1.993 -32.766 1.00 47.78 240 ALA A N 1
ATOM 1809 C CA . ALA A 1 240 ? 11.892 0.799 -32.237 1.00 47.78 240 ALA A CA 1
ATOM 1810 C C . ALA A 1 240 ? 12.562 0.998 -30.863 1.00 47.78 240 ALA A C 1
ATOM 1812 O O . ALA A 1 240 ? 12.699 0.030 -30.126 1.00 47.78 240 ALA A O 1
ATOM 1813 N N . PHE A 1 241 ? 12.939 2.230 -30.499 1.00 56.38 241 PHE A N 1
ATOM 1814 C CA . PHE A 1 241 ? 13.561 2.530 -29.196 1.00 56.38 241 PHE A CA 1
ATOM 1815 C C . PHE A 1 241 ? 12.554 2.919 -28.123 1.00 56.38 241 PHE A C 1
ATOM 1817 O O . PHE A 1 241 ? 12.849 2.880 -26.927 1.00 56.38 241 PHE A O 1
ATOM 1824 N N . MET A 1 242 ? 11.348 3.293 -28.549 1.00 65.62 242 MET A N 1
ATOM 1825 C CA . MET A 1 242 ? 10.257 3.510 -27.621 1.00 65.62 242 M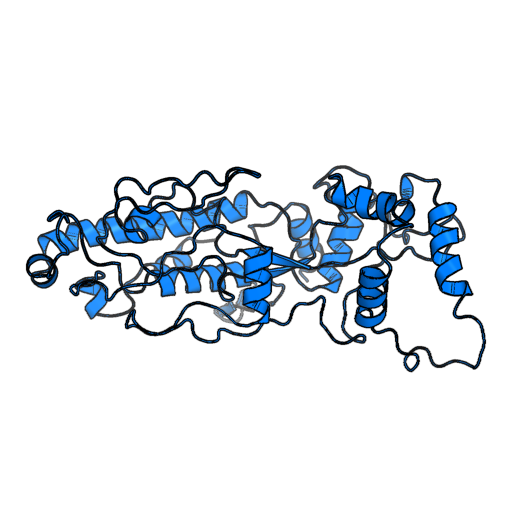ET A CA 1
ATOM 1826 C C . MET A 1 242 ? 9.929 2.163 -26.987 1.00 65.62 242 MET A C 1
ATOM 1828 O O . MET A 1 242 ? 9.956 1.132 -27.661 1.00 65.62 242 MET A O 1
ATOM 1832 N N . LEU A 1 243 ? 9.568 2.172 -25.705 1.00 76.38 243 LEU A N 1
ATOM 1833 C CA . LEU A 1 243 ? 8.913 1.038 -25.058 1.00 76.38 243 LEU A CA 1
ATOM 1834 C C . LEU A 1 243 ? 7.511 0.882 -25.669 1.00 76.38 243 LEU A C 1
ATOM 1836 O O . LEU A 1 243 ? 6.498 1.145 -25.031 1.00 76.38 243 LEU A O 1
ATOM 1840 N N . ALA A 1 244 ? 7.467 0.559 -26.958 1.00 75.81 244 ALA A N 1
ATOM 1841 C CA . ALA A 1 244 ? 6.302 0.335 -27.783 1.00 75.81 244 ALA A CA 1
ATOM 1842 C C . ALA A 1 244 ? 5.881 -1.130 -27.657 1.00 75.81 244 ALA A C 1
ATOM 1844 O O . ALA A 1 244 ? 6.653 -1.981 -27.226 1.00 75.81 244 ALA A O 1
ATOM 1845 N N . GLY A 1 245 ? 4.630 -1.413 -28.008 1.00 76.19 245 GLY A N 1
ATOM 1846 C CA . GLY A 1 245 ? 4.042 -2.741 -27.870 1.00 76.19 245 GLY A CA 1
ATOM 1847 C C . GLY A 1 245 ? 2.819 -2.758 -26.960 1.00 76.19 245 GLY A C 1
ATOM 1848 O O . GLY A 1 245 ? 2.480 -1.776 -26.283 1.00 76.19 245 GLY A O 1
ATOM 1849 N N . LYS A 1 246 ? 2.121 -3.894 -26.987 1.00 83.12 246 LYS A N 1
ATOM 1850 C CA . LYS A 1 246 ? 0.885 -4.111 -26.234 1.00 83.12 246 LYS A CA 1
ATOM 1851 C C . LYS A 1 246 ? 1.194 -4.143 -24.733 1.00 83.12 246 LYS A C 1
ATOM 1853 O O . LYS A 1 246 ? 2.101 -4.852 -24.291 1.00 83.12 246 LYS A O 1
ATOM 1858 N N . ASN A 1 247 ? 0.447 -3.361 -23.950 1.00 79.38 247 ASN A N 1
ATOM 1859 C CA . ASN A 1 247 ? 0.518 -3.415 -22.487 1.00 79.38 247 ASN A CA 1
ATOM 1860 C C . ASN A 1 247 ? 0.206 -4.838 -22.008 1.00 79.38 247 ASN A C 1
ATOM 1862 O O . ASN A 1 247 ? -0.639 -5.506 -22.602 1.00 79.38 247 ASN A O 1
ATOM 1866 N N . HIS A 1 248 ? 0.891 -5.291 -20.959 1.00 80.81 248 HIS A N 1
ATOM 1867 C CA . HIS A 1 248 ? 0.717 -6.615 -20.343 1.00 80.81 248 HIS A CA 1
ATOM 1868 C C . HIS A 1 248 ? 1.027 -7.824 -21.246 1.00 80.81 248 HIS A C 1
ATOM 1870 O O . HIS A 1 248 ? 0.900 -8.962 -20.809 1.00 80.81 248 HIS A O 1
ATOM 1876 N N . SER A 1 249 ? 1.468 -7.617 -22.492 1.00 88.56 249 SER A N 1
ATOM 1877 C CA . SER A 1 249 ? 1.859 -8.718 -23.374 1.00 88.56 249 SER A CA 1
ATOM 1878 C C . SER A 1 249 ? 3.246 -9.230 -22.997 1.00 88.56 249 SER A C 1
ATOM 1880 O O . SER A 1 249 ? 4.207 -8.460 -23.014 1.00 88.56 249 SER A O 1
ATOM 1882 N N . VAL A 1 250 ? 3.359 -10.525 -22.718 1.00 90.81 250 VAL A N 1
ATOM 1883 C CA . VAL A 1 250 ? 4.628 -11.226 -22.482 1.00 90.81 250 VAL A CA 1
ATOM 1884 C C . VAL A 1 250 ? 5.081 -11.827 -23.809 1.00 90.81 250 VAL A C 1
ATOM 1886 O O . VAL A 1 250 ? 4.580 -12.861 -24.233 1.00 90.81 250 VAL A O 1
ATOM 1889 N N . ALA A 1 251 ? 5.980 -11.145 -24.512 1.00 92.12 251 ALA A N 1
ATOM 1890 C CA . ALA A 1 251 ? 6.543 -11.642 -25.765 1.00 92.12 251 ALA A CA 1
ATOM 1891 C C . ALA A 1 251 ? 7.997 -11.191 -25.886 1.00 92.12 251 ALA A C 1
ATOM 1893 O O . ALA A 1 251 ? 8.300 -10.042 -25.562 1.00 92.12 251 ALA A O 1
ATOM 1894 N N . ALA A 1 252 ? 8.879 -12.061 -26.388 1.00 90.00 252 ALA A N 1
ATOM 1895 C CA . ALA A 1 252 ? 10.300 -11.746 -26.574 1.00 90.00 252 ALA A CA 1
ATOM 1896 C C . ALA A 1 252 ? 10.516 -10.482 -27.430 1.00 90.00 252 ALA A C 1
ATOM 1898 O O . ALA A 1 252 ? 11.437 -9.709 -27.179 1.00 90.00 252 ALA A O 1
ATOM 1899 N N . GLY A 1 253 ? 9.616 -10.235 -28.386 1.00 88.50 253 GLY A N 1
ATOM 1900 C CA . GLY A 1 253 ? 9.628 -9.061 -29.255 1.00 88.50 253 GLY A CA 1
ATOM 1901 C C . GLY A 1 253 ? 8.919 -7.825 -28.697 1.00 88.50 253 GLY A C 1
ATOM 1902 O O . GLY A 1 253 ? 8.725 -6.877 -29.448 1.00 88.50 253 GLY A O 1
ATOM 1903 N N . ASN A 1 254 ? 8.480 -7.818 -27.431 1.00 88.88 254 ASN A N 1
ATOM 1904 C CA . ASN A 1 254 ? 7.813 -6.669 -26.812 1.00 88.88 254 ASN A CA 1
ATOM 1905 C C . ASN A 1 254 ? 8.793 -5.867 -25.928 1.00 88.88 254 ASN A C 1
ATOM 1907 O O . ASN A 1 254 ? 9.060 -6.284 -24.797 1.00 88.88 254 ASN A O 1
ATOM 1911 N N . PRO A 1 255 ? 9.267 -4.685 -26.370 1.00 87.69 255 PRO A N 1
ATOM 1912 C CA . PRO A 1 255 ? 10.160 -3.826 -25.592 1.00 87.69 255 PRO A CA 1
ATOM 1913 C C . PRO A 1 255 ? 9.664 -3.495 -24.179 1.00 87.69 255 PRO A C 1
ATOM 1915 O O . PRO A 1 255 ? 10.468 -3.439 -23.251 1.00 87.69 255 PRO A O 1
ATOM 1918 N N . LYS A 1 256 ? 8.346 -3.321 -23.973 1.00 88.56 256 LYS A N 1
ATOM 1919 C CA . LYS A 1 256 ? 7.788 -3.076 -22.627 1.00 88.56 256 LYS A CA 1
ATOM 1920 C C . LYS A 1 256 ? 8.063 -4.237 -21.686 1.00 88.56 256 LYS A C 1
ATOM 1922 O O . LYS A 1 256 ? 8.474 -4.018 -20.553 1.00 88.56 256 LYS A O 1
ATOM 1927 N N . TRP A 1 257 ? 7.843 -5.459 -22.163 1.00 91.38 257 TRP A N 1
ATOM 1928 C CA . TRP A 1 257 ? 8.119 -6.657 -21.384 1.00 91.38 257 TRP A CA 1
ATOM 1929 C C . TRP A 1 257 ? 9.615 -6.800 -21.109 1.00 91.38 257 TRP A C 1
ATOM 1931 O O . TRP A 1 257 ? 9.994 -7.017 -19.964 1.00 91.38 257 TRP A O 1
ATOM 1941 N N . ALA A 1 258 ? 10.461 -6.589 -22.120 1.00 92.06 258 ALA A N 1
ATOM 1942 C CA . ALA A 1 258 ? 11.912 -6.630 -21.957 1.00 92.06 258 ALA A CA 1
ATOM 1943 C C . ALA A 1 258 ? 12.406 -5.651 -20.876 1.00 92.06 258 ALA A C 1
ATOM 1945 O O . ALA A 1 258 ? 13.232 -6.019 -20.041 1.00 92.06 258 ALA A O 1
ATOM 1946 N N . TYR A 1 259 ? 11.857 -4.432 -20.843 1.00 91.94 259 TYR A N 1
ATOM 1947 C CA . TYR A 1 259 ? 12.134 -3.465 -19.782 1.00 91.94 259 TYR A CA 1
ATOM 1948 C C . TYR A 1 259 ? 11.637 -3.924 -18.416 1.00 91.94 259 TYR A C 1
ATOM 1950 O O . TYR A 1 259 ? 12.403 -3.901 -17.459 1.00 91.94 259 TYR A O 1
ATOM 1958 N N . VAL A 1 260 ? 10.374 -4.343 -18.317 1.00 91.69 260 VAL A N 1
ATOM 1959 C CA . VAL A 1 260 ? 9.771 -4.796 -17.054 1.00 91.69 260 VAL A CA 1
ATOM 1960 C C . VAL A 1 260 ? 10.578 -5.955 -16.470 1.00 91.69 260 VAL A C 1
ATOM 1962 O O . VAL A 1 260 ? 10.956 -5.908 -15.301 1.00 91.69 260 VAL A O 1
ATOM 1965 N N . LYS A 1 261 ? 10.934 -6.936 -17.305 1.00 92.38 261 LYS A N 1
ATOM 1966 C CA . LYS A 1 261 ? 11.806 -8.056 -16.948 1.00 92.38 261 LYS A CA 1
ATOM 1967 C C . LYS A 1 261 ? 13.164 -7.575 -16.433 1.00 92.38 261 LYS A C 1
ATOM 1969 O O . LYS A 1 261 ? 13.531 -7.920 -15.316 1.00 92.38 261 LYS A O 1
ATOM 1974 N N . ALA A 1 262 ? 13.873 -6.737 -17.192 1.00 92.19 262 ALA A N 1
ATOM 1975 C CA . ALA A 1 262 ? 15.189 -6.231 -16.795 1.00 92.19 262 ALA A CA 1
ATOM 1976 C C . ALA A 1 262 ? 15.139 -5.394 -15.500 1.00 92.19 262 ALA A C 1
ATOM 1978 O O . ALA A 1 262 ? 16.036 -5.476 -14.663 1.00 92.19 262 ALA A O 1
ATOM 1979 N N . ALA A 1 263 ? 14.076 -4.612 -15.304 1.00 92.06 263 ALA A N 1
ATOM 1980 C CA . ALA A 1 263 ? 13.847 -3.825 -14.097 1.00 92.06 263 ALA A CA 1
ATOM 1981 C C . ALA A 1 263 ? 13.613 -4.707 -12.858 1.00 92.06 263 ALA A C 1
ATOM 1983 O O . ALA A 1 263 ? 14.152 -4.421 -11.784 1.00 92.06 263 ALA A O 1
ATOM 1984 N N . MET A 1 264 ? 12.839 -5.787 -12.994 1.00 91.00 264 MET A N 1
ATOM 1985 C CA . MET A 1 264 ? 12.646 -6.774 -11.925 1.00 91.00 264 MET A CA 1
ATOM 1986 C C . MET A 1 264 ? 13.923 -7.580 -11.655 1.00 91.00 264 MET A C 1
ATOM 1988 O O . MET A 1 264 ? 14.299 -7.739 -10.493 1.00 91.00 264 MET A O 1
ATOM 1992 N N . ASP A 1 265 ? 14.640 -8.000 -12.704 1.00 88.38 265 ASP A N 1
ATOM 1993 C CA . ASP A 1 265 ? 15.948 -8.669 -12.609 1.00 88.38 265 ASP A CA 1
ATOM 1994 C C . ASP A 1 265 ? 16.941 -7.819 -11.800 1.00 88.38 265 ASP A C 1
ATOM 1996 O O . ASP A 1 265 ? 17.568 -8.312 -10.862 1.00 88.38 265 ASP A O 1
ATOM 2000 N N . ALA A 1 266 ? 17.026 -6.523 -12.111 1.00 87.06 266 ALA A N 1
ATOM 2001 C CA . ALA A 1 266 ? 17.945 -5.595 -11.461 1.00 87.06 266 ALA A CA 1
ATOM 2002 C C . ALA A 1 266 ? 17.534 -5.222 -10.026 1.00 87.06 266 ALA A C 1
ATOM 2004 O O . ALA A 1 266 ? 18.390 -5.027 -9.162 1.00 87.06 266 ALA A O 1
ATOM 2005 N N . SER A 1 267 ? 16.233 -5.090 -9.756 1.00 84.00 267 SER A N 1
ATOM 2006 C CA . SER A 1 267 ? 15.729 -4.677 -8.437 1.00 84.00 267 SER A CA 1
ATOM 2007 C C . SER A 1 267 ? 15.521 -5.834 -7.457 1.00 84.00 267 SER A C 1
ATOM 2009 O O . SER A 1 267 ? 15.487 -5.597 -6.248 1.00 84.00 267 SER A O 1
ATOM 2011 N N . GLY A 1 268 ? 15.393 -7.071 -7.949 1.00 79.69 268 GLY A N 1
ATOM 2012 C CA . GLY A 1 268 ? 15.086 -8.240 -7.125 1.00 79.69 268 GLY A CA 1
ATOM 2013 C C . GLY A 1 268 ? 13.671 -8.213 -6.536 1.00 79.69 268 GLY A C 1
ATOM 2014 O O . GLY A 1 268 ? 13.443 -8.762 -5.458 1.00 79.69 268 GLY A O 1
ATOM 2015 N N . GLY A 1 269 ? 12.722 -7.561 -7.206 1.00 81.69 269 GLY A N 1
ATOM 2016 C CA . GLY A 1 269 ? 11.341 -7.425 -6.750 1.00 81.69 269 GLY A CA 1
ATOM 2017 C C . GLY A 1 269 ? 10.370 -7.298 -7.913 1.00 81.69 269 GLY A C 1
ATOM 2018 O O . GLY A 1 269 ? 10.777 -7.193 -9.068 1.00 81.69 269 GLY A O 1
ATOM 2019 N N . GLN A 1 270 ? 9.080 -7.326 -7.598 1.00 87.69 270 GLN A N 1
ATOM 2020 C CA . GLN A 1 270 ? 8.026 -7.234 -8.604 1.00 87.69 270 GLN A CA 1
ATOM 2021 C C . GLN A 1 270 ? 7.892 -5.845 -9.195 1.00 87.69 270 GLN A C 1
ATOM 2023 O O . GLN A 1 270 ? 8.250 -4.851 -8.572 1.00 87.69 270 GLN A O 1
ATOM 2028 N N . PHE A 1 271 ? 7.323 -5.775 -10.391 1.00 90.12 271 PHE A N 1
ATOM 2029 C CA . PHE A 1 271 ? 7.018 -4.507 -11.022 1.00 90.12 271 PHE A CA 1
ATOM 2030 C C . PHE A 1 271 ? 5.871 -3.774 -10.315 1.00 90.12 271 PHE A C 1
ATOM 2032 O O . PHE A 1 271 ? 4.944 -4.382 -9.788 1.00 90.12 271 PHE A O 1
ATOM 2039 N N . HIS A 1 272 ? 5.950 -2.444 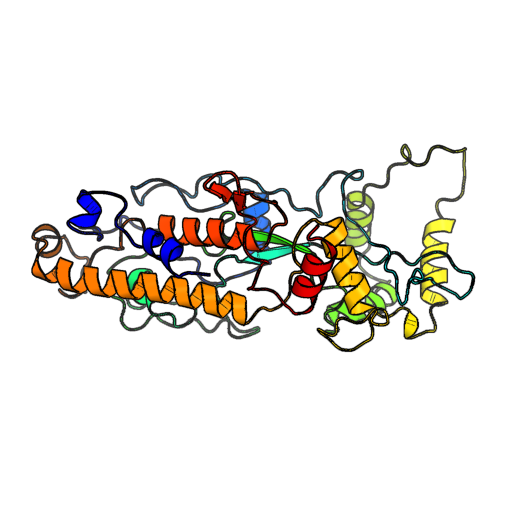-10.264 1.00 86.75 272 HIS A N 1
ATOM 2040 C CA . HIS A 1 272 ? 4.884 -1.591 -9.742 1.00 86.75 272 HIS A CA 1
ATOM 2041 C C . HIS A 1 272 ? 3.842 -1.368 -10.837 1.00 86.75 272 HIS A C 1
ATOM 2043 O O . HIS A 1 272 ? 3.855 -0.365 -11.556 1.00 86.75 272 HIS A O 1
ATOM 2049 N N . ASP A 1 273 ? 2.956 -2.337 -11.006 1.00 81.88 273 ASP A N 1
ATOM 2050 C CA . ASP A 1 273 ? 1.779 -2.224 -11.856 1.00 81.88 273 ASP A CA 1
ATOM 2051 C C . ASP A 1 273 ? 0.469 -2.386 -11.077 1.00 81.88 273 ASP A C 1
ATOM 2053 O O . ASP A 1 273 ? 0.441 -2.515 -9.849 1.00 81.88 273 ASP A O 1
ATOM 2057 N N . ARG A 1 274 ? -0.653 -2.213 -11.784 1.00 75.62 274 ARG A N 1
ATOM 2058 C CA . ARG A 1 274 ? -1.986 -2.325 -11.191 1.00 75.62 274 ARG A CA 1
ATOM 2059 C C . ARG A 1 274 ? -2.399 -3.789 -11.199 1.00 75.62 274 ARG A C 1
ATOM 2061 O O . ARG A 1 274 ? -2.379 -4.424 -12.249 1.00 75.62 274 ARG A O 1
ATOM 2068 N N . HIS A 1 275 ? -2.817 -4.269 -10.037 1.00 77.50 275 HIS A N 1
ATOM 2069 C CA . HIS A 1 275 ? -3.122 -5.670 -9.798 1.00 77.50 275 HIS A CA 1
ATOM 2070 C C . HIS A 1 275 ? -4.512 -5.789 -9.183 1.00 77.50 275 HIS A C 1
ATOM 2072 O O . HIS A 1 275 ? -4.706 -5.517 -7.994 1.00 77.50 275 HIS A O 1
ATOM 2078 N N . GLU A 1 276 ? -5.485 -6.158 -10.010 1.00 81.94 276 GLU A N 1
ATOM 2079 C CA . GLU A 1 276 ? -6.850 -6.403 -9.544 1.00 81.94 276 GLU A CA 1
ATOM 2080 C C . GLU A 1 276 ? -6.878 -7.596 -8.584 1.00 81.94 276 GLU A C 1
ATOM 2082 O O . GLU A 1 276 ? -7.407 -7.471 -7.485 1.00 81.94 276 GLU A O 1
ATOM 2087 N N . ASP A 1 277 ? -6.181 -8.685 -8.920 1.00 82.75 277 ASP A N 1
ATOM 2088 C CA . ASP A 1 277 ? -6.108 -9.890 -8.083 1.00 82.75 277 ASP A CA 1
ATOM 2089 C C . ASP A 1 277 ? -5.495 -9.613 -6.707 1.00 82.75 277 ASP A C 1
ATOM 2091 O O . ASP A 1 277 ? -6.066 -9.982 -5.684 1.00 82.75 277 ASP A O 1
ATOM 2095 N N . TYR A 1 278 ? -4.386 -8.869 -6.657 1.00 85.06 278 TYR A N 1
ATOM 2096 C CA . TYR A 1 278 ? -3.804 -8.422 -5.389 1.00 85.06 278 TYR A CA 1
ATOM 2097 C C . TYR A 1 278 ? -4.808 -7.614 -4.561 1.00 85.06 278 TYR A C 1
ATOM 2099 O O . TYR A 1 278 ? -4.982 -7.849 -3.366 1.00 85.06 278 TYR A O 1
ATOM 2107 N N . SER A 1 279 ? -5.501 -6.669 -5.200 1.00 86.19 279 SER A N 1
ATOM 2108 C CA . SER A 1 279 ? -6.489 -5.829 -4.520 1.00 86.19 279 SER A CA 1
ATOM 2109 C C . SER A 1 279 ? -7.661 -6.660 -3.995 1.00 86.19 279 SER A C 1
ATOM 2111 O O . SER A 1 279 ? -8.111 -6.415 -2.875 1.00 86.19 279 SER A O 1
ATOM 2113 N N . ASN A 1 280 ? -8.112 -7.661 -4.757 1.00 87.25 280 ASN A N 1
ATOM 2114 C CA . ASN A 1 280 ? -9.173 -8.595 -4.381 1.00 87.25 280 ASN A CA 1
ATOM 2115 C C . ASN A 1 280 ? -8.795 -9.439 -3.162 1.00 87.25 280 ASN A C 1
ATOM 2117 O O . ASN A 1 280 ? -9.641 -9.688 -2.303 1.00 87.25 280 ASN A O 1
ATOM 2121 N N . GLU A 1 281 ? -7.532 -9.829 -3.053 1.00 86.25 281 GLU A N 1
ATOM 2122 C CA . GLU A 1 281 ? -7.009 -10.646 -1.955 1.00 86.25 281 GLU A CA 1
ATOM 2123 C C . GLU A 1 281 ? -6.812 -9.832 -0.684 1.00 86.25 281 GLU A C 1
ATOM 2125 O O . GLU A 1 281 ? -7.218 -10.254 0.402 1.00 86.25 281 GLU A O 1
ATOM 2130 N N . VAL A 1 282 ? -6.301 -8.604 -0.812 1.00 89.94 282 VAL A N 1
ATOM 2131 C CA . VAL A 1 282 ? -6.304 -7.654 0.305 1.00 89.94 282 VAL A CA 1
ATOM 2132 C C . VAL A 1 282 ? -7.740 -7.383 0.755 1.00 89.94 282 VAL A C 1
ATOM 2134 O O . VAL A 1 282 ? -8.022 -7.412 1.951 1.00 89.94 282 VAL A O 1
ATOM 2137 N N . GLN A 1 283 ? -8.681 -7.166 -0.169 1.00 91.56 283 GLN A N 1
ATOM 2138 C CA . GLN A 1 283 ? -10.092 -7.011 0.187 1.00 91.56 283 GLN A CA 1
ATOM 2139 C C . GLN A 1 283 ? -10.650 -8.262 0.872 1.00 91.56 283 GLN A C 1
ATOM 2141 O O . GLN A 1 283 ? -11.385 -8.132 1.845 1.00 91.56 283 GLN A O 1
ATOM 2146 N N . ASP A 1 284 ? -10.314 -9.467 0.413 1.00 90.31 284 ASP A N 1
ATOM 2147 C CA . ASP A 1 284 ? -10.785 -10.704 1.036 1.00 90.31 284 ASP A CA 1
ATOM 2148 C C . ASP A 1 284 ? -10.276 -10.861 2.467 1.00 90.31 284 ASP A C 1
ATOM 2150 O O . ASP A 1 284 ? -11.040 -11.154 3.394 1.00 90.31 284 ASP A O 1
ATOM 2154 N N . TYR A 1 285 ? -8.997 -10.560 2.664 1.00 90.25 285 TYR A N 1
ATOM 2155 C CA . TYR A 1 285 ? -8.383 -10.478 3.976 1.00 90.25 285 TYR A CA 1
ATOM 2156 C C . TYR A 1 285 ? -9.124 -9.478 4.881 1.00 90.25 285 TYR A C 1
ATOM 2158 O O . TYR A 1 285 ? -9.533 -9.809 6.000 1.00 90.25 285 TYR A O 1
ATOM 2166 N N . LEU A 1 286 ? -9.379 -8.266 4.381 1.00 92.94 286 LEU A N 1
ATOM 2167 C CA . LEU A 1 286 ? -10.106 -7.236 5.121 1.00 92.94 286 LEU A CA 1
ATOM 2168 C C .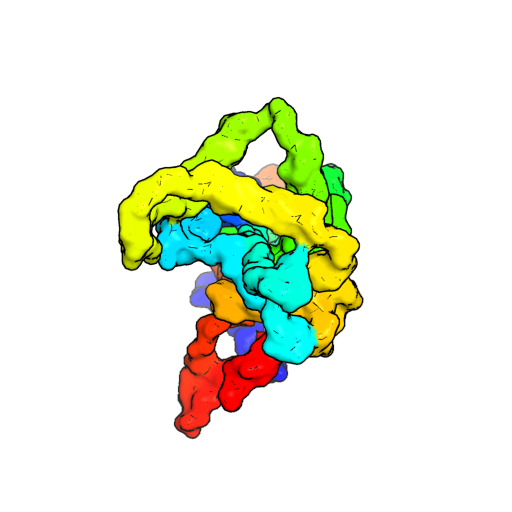 LEU A 1 286 ? -11.562 -7.649 5.401 1.00 92.94 286 LEU A C 1
ATOM 2170 O O . LEU A 1 286 ? -12.082 -7.333 6.476 1.00 92.94 286 LEU A O 1
ATOM 2174 N N . ARG A 1 287 ? -12.234 -8.363 4.484 1.00 93.19 287 ARG A N 1
ATOM 2175 C CA . ARG A 1 287 ? -13.593 -8.904 4.681 1.00 93.19 287 ARG A CA 1
ATOM 2176 C C . ARG A 1 287 ? -13.616 -9.916 5.818 1.00 93.19 287 ARG A C 1
ATOM 2178 O O . ARG A 1 287 ? -14.493 -9.832 6.677 1.00 93.19 287 ARG A O 1
ATOM 2185 N N . LYS A 1 288 ? -12.636 -10.822 5.875 1.00 90.88 288 LYS A N 1
ATOM 2186 C CA . LYS A 1 288 ? -12.482 -11.789 6.976 1.00 90.88 288 LYS A CA 1
ATOM 2187 C C . LYS A 1 288 ? -12.282 -11.079 8.316 1.00 90.88 288 LYS A C 1
ATOM 2189 O O . LYS A 1 288 ? -12.973 -11.405 9.284 1.00 90.88 288 LYS A O 1
ATOM 2194 N N . MET A 1 289 ? -11.428 -10.052 8.360 1.00 91.06 289 MET A N 1
ATOM 2195 C CA . MET A 1 289 ? -11.278 -9.203 9.550 1.00 91.06 289 MET A CA 1
ATOM 2196 C C . MET A 1 289 ? -12.598 -8.537 9.955 1.00 91.06 289 MET A C 1
ATOM 2198 O O . MET A 1 289 ? -12.997 -8.597 11.119 1.00 91.06 289 MET A O 1
ATOM 2202 N N . ALA A 1 290 ? -13.300 -7.919 9.003 1.00 92.75 290 ALA A N 1
ATOM 2203 C CA . ALA A 1 290 ? -14.559 -7.228 9.262 1.00 92.75 290 ALA A CA 1
ATOM 2204 C C . ALA A 1 290 ? -15.645 -8.190 9.769 1.00 92.75 290 ALA A C 1
ATOM 2206 O O . ALA A 1 290 ? -16.359 -7.865 10.719 1.00 92.75 290 ALA A O 1
ATOM 2207 N N . ALA A 1 291 ? -15.740 -9.391 9.192 1.00 91.12 291 ALA A N 1
ATOM 2208 C CA . ALA A 1 291 ? -16.673 -10.429 9.618 1.00 91.12 291 ALA A CA 1
ATOM 2209 C C . ALA A 1 291 ? -16.403 -10.886 11.059 1.00 91.12 291 ALA A C 1
ATOM 2211 O O . ALA A 1 291 ? -17.341 -11.023 11.853 1.00 91.12 291 ALA A O 1
ATOM 2212 N N . ALA A 1 292 ? -15.135 -11.059 11.436 1.00 88.81 292 ALA A N 1
ATOM 2213 C CA . ALA A 1 292 ? -14.789 -11.388 12.812 1.00 88.81 292 ALA A CA 1
ATOM 2214 C C . ALA A 1 292 ? -15.117 -10.241 13.771 1.00 88.81 292 ALA A C 1
ATOM 2216 O O . ALA A 1 292 ? -15.756 -10.482 14.794 1.00 88.81 292 ALA A O 1
ATOM 2217 N N . TYR A 1 293 ? -14.773 -8.992 13.434 1.00 91.00 293 TYR A N 1
ATOM 2218 C CA . TYR A 1 293 ? -15.144 -7.838 14.259 1.00 91.00 293 TYR A CA 1
ATOM 2219 C C . TYR A 1 293 ? -16.655 -7.675 14.383 1.00 91.00 293 TYR A C 1
ATOM 2221 O O . TYR A 1 293 ? -17.140 -7.337 15.458 1.00 91.00 293 TYR A O 1
ATOM 2229 N N . LYS A 1 294 ? -17.423 -8.003 13.343 1.00 92.19 294 LYS A N 1
ATOM 2230 C CA . LYS A 1 294 ? -18.888 -8.051 13.395 1.00 92.19 294 LYS A CA 1
ATOM 2231 C C . LYS A 1 294 ? -19.401 -9.100 14.374 1.00 92.19 294 LYS A C 1
ATOM 2233 O O . LYS A 1 294 ? -20.255 -8.784 15.205 1.00 92.19 294 LYS A O 1
ATOM 2238 N N . LYS A 1 295 ? -18.858 -10.319 14.331 1.00 89.31 295 LYS A N 1
ATOM 2239 C CA . LYS A 1 295 ? -19.189 -11.377 15.297 1.00 89.31 295 LYS A CA 1
ATOM 2240 C C . LYS A 1 295 ? -18.832 -10.943 16.720 1.00 89.31 295 LYS A C 1
ATOM 2242 O O . LYS A 1 295 ? -19.684 -11.000 17.607 1.00 89.31 295 LYS A O 1
ATOM 2247 N N . MET A 1 296 ? -17.618 -10.438 16.921 1.00 87.75 296 MET A N 1
ATOM 2248 C CA . MET A 1 296 ? -17.143 -9.988 18.226 1.00 87.75 296 MET A CA 1
ATOM 2249 C C . MET A 1 296 ? -17.943 -8.797 18.759 1.00 87.75 296 MET A C 1
ATOM 2251 O O . MET A 1 296 ? -18.272 -8.782 19.935 1.00 87.75 296 MET A O 1
ATOM 2255 N N . HIS A 1 297 ? -18.324 -7.838 17.913 1.00 90.56 297 HIS A N 1
ATOM 2256 C CA . HIS A 1 297 ? -19.177 -6.695 18.271 1.00 90.56 297 HIS A CA 1
ATOM 2257 C C . HIS A 1 297 ? -20.534 -7.154 18.801 1.00 90.56 297 HIS A C 1
ATOM 2259 O O . HIS A 1 297 ? -20.950 -6.741 19.883 1.00 90.56 297 HIS A O 1
ATOM 2265 N N . SER A 1 298 ? -21.178 -8.083 18.087 1.00 87.81 298 SER A N 1
ATOM 2266 C CA . SER A 1 298 ? -22.472 -8.635 18.500 1.00 87.81 298 SER A CA 1
ATOM 2267 C C . SER A 1 298 ? -22.412 -9.370 19.846 1.00 87.81 298 SER A C 1
ATOM 2269 O O . SER A 1 298 ? -23.367 -9.308 20.620 1.00 87.81 298 SER A O 1
ATOM 2271 N N . GLY A 1 299 ? -21.288 -10.033 20.144 1.00 82.00 299 GLY A N 1
ATOM 2272 C CA . GLY A 1 299 ? -21.052 -10.710 21.419 1.00 82.00 299 GLY A CA 1
ATOM 2273 C C . GLY A 1 299 ? -20.650 -9.752 22.542 1.00 82.00 299 GLY A C 1
ATOM 2274 O O . GLY A 1 299 ? -21.172 -9.855 23.649 1.00 82.00 299 GLY A O 1
ATOM 2275 N N . ALA A 1 300 ? -19.771 -8.790 22.259 1.00 76.31 300 ALA A N 1
ATOM 2276 C CA . ALA A 1 300 ? -19.264 -7.821 23.228 1.00 76.31 300 ALA A CA 1
ATOM 2277 C C . ALA A 1 300 ? -20.390 -6.969 23.819 1.00 76.31 300 ALA A C 1
ATOM 2279 O O . ALA A 1 300 ? -20.439 -6.792 25.034 1.00 76.31 300 ALA A O 1
ATOM 2280 N N . ILE A 1 301 ? -21.332 -6.517 22.985 1.00 74.06 301 ILE A N 1
ATOM 2281 C CA . ILE A 1 301 ? -22.507 -5.762 23.446 1.00 74.06 301 ILE A CA 1
ATOM 2282 C C . ILE A 1 301 ? -23.363 -6.582 24.419 1.00 74.06 301 ILE A C 1
ATOM 2284 O O . ILE A 1 301 ? -23.906 -6.022 25.366 1.00 74.06 301 ILE A O 1
ATOM 2288 N N . LYS A 1 302 ? -23.490 -7.896 24.205 1.00 80.62 302 LYS A N 1
ATOM 2289 C CA . LYS A 1 302 ? -24.352 -8.760 25.026 1.00 80.62 302 LYS A CA 1
ATOM 2290 C C . LYS A 1 302 ? -23.680 -9.230 26.315 1.00 80.62 302 LYS A C 1
ATOM 2292 O O . LYS A 1 302 ? -24.346 -9.361 27.334 1.00 80.62 302 LYS A O 1
ATOM 2297 N N . ASN A 1 303 ? -22.376 -9.501 26.262 1.00 84.69 303 ASN A N 1
ATOM 2298 C CA . ASN A 1 303 ? -21.708 -10.326 27.271 1.00 84.69 303 ASN A CA 1
ATOM 2299 C C . ASN A 1 303 ? -20.618 -9.586 28.063 1.00 84.69 303 ASN A C 1
ATOM 2301 O O . ASN A 1 303 ? -20.162 -10.094 29.089 1.00 84.69 303 ASN A O 1
ATOM 2305 N N . CYS A 1 304 ? -20.174 -8.402 27.625 1.00 88.12 304 CYS A N 1
ATOM 2306 C CA . CYS A 1 304 ? -19.095 -7.679 28.295 1.00 88.12 304 CYS A CA 1
ATOM 2307 C C . CYS A 1 304 ? -19.630 -6.592 29.244 1.00 88.12 304 CYS A C 1
ATOM 2309 O O . CYS A 1 304 ? -19.938 -5.474 28.829 1.00 88.12 304 CYS A O 1
ATOM 2311 N N . LYS A 1 305 ? -19.634 -6.879 30.556 1.00 89.00 305 LYS A N 1
ATOM 2312 C CA . LYS A 1 305 ? -20.010 -5.911 31.613 1.00 89.00 305 LYS A CA 1
ATOM 2313 C C . LYS A 1 305 ? -19.164 -4.628 31.587 1.00 89.00 305 LYS A C 1
ATOM 2315 O O . LYS A 1 305 ? -19.626 -3.573 32.011 1.00 89.00 305 LYS A O 1
ATOM 2320 N N . GLN A 1 306 ? -17.918 -4.704 31.109 1.00 89.00 306 GLN A N 1
ATOM 2321 C CA . GLN A 1 306 ? -17.059 -3.525 30.966 1.00 89.00 306 GLN A CA 1
ATOM 2322 C C . GLN A 1 306 ? -17.487 -2.643 29.787 1.00 89.00 306 GLN A C 1
ATOM 2324 O O . GLN A 1 306 ? -17.470 -1.428 29.927 1.00 89.00 306 GLN A O 1
ATOM 2329 N N . CYS A 1 307 ? -17.938 -3.219 28.665 1.00 85.62 307 CYS A N 1
ATOM 2330 C CA . CYS A 1 307 ? -18.540 -2.455 27.564 1.00 85.62 307 CYS A CA 1
ATOM 2331 C C . CYS A 1 307 ? -19.835 -1.761 27.995 1.00 85.62 307 CYS A C 1
ATOM 2333 O O . CYS A 1 307 ? -20.096 -0.632 27.586 1.00 85.62 307 CYS A O 1
ATOM 2335 N N . GLU A 1 308 ? -20.648 -2.405 28.831 1.00 84.69 308 GLU A N 1
ATOM 2336 C CA . GLU A 1 308 ? -21.864 -1.796 29.375 1.00 84.69 308 GLU A CA 1
ATOM 2337 C C . GLU A 1 308 ? -21.533 -0.534 30.190 1.00 84.69 308 GLU A C 1
ATOM 2339 O O . GLU A 1 308 ? -22.088 0.536 29.926 1.00 84.69 308 GLU A O 1
ATOM 2344 N N . LYS A 1 309 ? -20.549 -0.651 31.092 1.00 85.12 309 LYS A N 1
ATOM 2345 C CA . LYS A 1 309 ? -20.091 0.403 32.013 1.00 85.12 309 LYS A CA 1
ATOM 2346 C C . LYS A 1 309 ? -19.066 1.380 31.422 1.00 85.12 309 LYS A C 1
ATOM 2348 O O . LYS A 1 309 ? -18.650 2.301 32.119 1.00 85.12 309 LYS A O 1
ATOM 2353 N N . ALA A 1 310 ? -18.625 1.177 30.180 1.00 85.19 310 ALA A N 1
ATOM 2354 C CA . ALA A 1 310 ? -17.613 2.015 29.545 1.00 85.19 310 ALA A CA 1
ATOM 2355 C C . ALA A 1 310 ? -18.085 3.476 29.470 1.00 85.19 310 ALA A C 1
ATOM 2357 O O . ALA A 1 310 ? -19.215 3.761 29.062 1.00 85.19 310 ALA A O 1
ATOM 2358 N N . ALA A 1 311 ? -17.208 4.406 29.850 1.00 81.38 311 ALA A N 1
ATOM 2359 C CA . ALA A 1 311 ? -17.514 5.832 29.902 1.00 81.38 311 ALA A CA 1
ATOM 2360 C C . ALA A 1 311 ? -17.529 6.455 28.496 1.00 81.38 311 ALA A C 1
ATOM 2362 O O . ALA A 1 311 ? -16.497 6.950 28.060 1.00 81.38 311 ALA A O 1
ATOM 2363 N N . ARG A 1 312 ? -18.686 6.411 27.811 1.00 85.06 312 ARG A N 1
ATOM 2364 C CA . ARG A 1 312 ? -18.982 6.922 26.445 1.00 85.06 312 ARG A CA 1
ATOM 2365 C C . ARG A 1 312 ? -18.778 8.443 26.283 1.00 85.06 312 ARG A C 1
ATOM 2367 O O . ARG A 1 312 ? -19.331 9.158 27.114 1.00 85.06 312 ARG A O 1
ATOM 2374 N N . PRO A 1 313 ? -18.083 8.990 25.241 1.00 85.38 313 PRO A N 1
ATOM 2375 C CA . PRO A 1 313 ? -18.236 10.392 24.891 1.00 85.38 313 PRO A CA 1
ATOM 2376 C C . PRO A 1 313 ? -19.696 10.735 24.643 1.00 85.38 313 PRO A C 1
ATOM 2378 O O . PRO A 1 313 ? -20.492 9.898 24.202 1.00 85.38 313 PRO A O 1
ATOM 2381 N N . SER A 1 314 ? -20.012 12.001 24.893 1.00 86.25 314 SER A N 1
ATOM 2382 C CA . SER A 1 314 ? -21.334 12.555 24.635 1.00 86.25 314 SER A CA 1
ATOM 2383 C C . SER A 1 314 ? -21.766 12.313 23.183 1.00 86.25 314 SER A C 1
ATOM 2385 O O . SER A 1 314 ? -20.965 12.435 22.254 1.00 86.25 314 SER A O 1
ATOM 2387 N N . GLY A 1 315 ? -23.036 11.948 22.991 1.00 86.31 315 GLY A N 1
ATOM 2388 C CA . GLY A 1 315 ? -23.632 11.703 21.673 1.00 86.31 315 GLY A CA 1
ATOM 2389 C C . GLY A 1 315 ? -23.419 10.300 21.089 1.00 86.31 315 GLY A C 1
ATOM 2390 O O . GLY A 1 315 ? -23.930 10.026 20.003 1.00 86.31 315 GLY A O 1
ATOM 2391 N N . MET A 1 316 ? -22.715 9.404 21.789 1.00 88.00 316 MET A N 1
ATOM 2392 C CA . MET A 1 316 ? -22.516 8.018 21.345 1.00 88.00 316 MET A CA 1
ATOM 2393 C C . MET A 1 316 ? -23.662 7.106 21.796 1.00 88.00 316 MET A C 1
ATOM 2395 O O . MET A 1 316 ? -24.139 7.165 22.930 1.00 88.00 316 MET A O 1
ATOM 2399 N N . SER A 1 317 ? -24.100 6.228 20.900 1.00 88.25 317 SER A N 1
ATOM 2400 C CA . SER A 1 317 ? -25.163 5.255 21.139 1.00 88.25 317 SER A CA 1
ATOM 2401 C C . SER A 1 317 ? -24.683 4.054 21.962 1.00 88.25 317 SER A C 1
ATOM 2403 O O . SER A 1 317 ? -23.500 3.714 21.993 1.00 88.25 317 SER A O 1
ATOM 2405 N N . LYS A 1 318 ? -25.627 3.330 22.577 1.00 86.62 318 LYS A N 1
ATOM 2406 C CA . LYS A 1 318 ? -25.339 2.078 23.307 1.00 86.62 318 LYS A CA 1
ATOM 2407 C C . LYS A 1 318 ? -24.762 0.968 22.413 1.00 86.62 318 LYS A C 1
ATOM 2409 O O . LYS A 1 318 ? -24.127 0.053 22.925 1.00 86.62 318 LYS A O 1
ATOM 2414 N N . ASN A 1 319 ? -24.969 1.064 21.097 1.00 89.12 319 ASN A N 1
ATOM 2415 C CA . ASN A 1 319 ? -24.492 0.096 20.106 1.00 89.12 319 ASN A CA 1
ATOM 2416 C C . ASN A 1 319 ? -23.074 0.404 19.590 1.00 89.12 319 ASN A C 1
ATOM 2418 O O . ASN A 1 319 ? -22.520 -0.387 18.820 1.00 89.12 319 ASN A O 1
ATOM 2422 N N . GLU A 1 320 ? -22.494 1.541 19.976 1.00 91.12 320 GLU A N 1
ATOM 2423 C CA . GLU A 1 320 ? -21.105 1.894 19.686 1.00 91.12 320 GLU A CA 1
ATOM 2424 C C . GLU A 1 320 ? -20.190 1.419 20.824 1.00 91.12 320 GLU A C 1
ATOM 2426 O O . GLU A 1 320 ? -20.536 1.493 22.009 1.00 91.12 320 GLU A O 1
ATOM 2431 N N . VAL A 1 321 ? -19.023 0.897 20.446 1.00 92.00 321 VAL A N 1
ATOM 2432 C CA . VAL A 1 321 ? -18.024 0.304 21.350 1.00 92.00 321 VAL A CA 1
ATOM 2433 C C . VAL A 1 321 ? -16.652 0.952 21.163 1.00 92.00 321 VAL A C 1
ATOM 2435 O O . VAL A 1 321 ? -16.439 1.682 20.197 1.00 92.00 321 VAL A O 1
ATOM 2438 N N . GLY A 1 322 ? -15.717 0.622 22.062 1.00 91.31 322 GLY A N 1
ATOM 2439 C CA . GLY A 1 322 ? -14.258 0.720 21.894 1.00 91.31 322 GLY A CA 1
ATOM 2440 C C . GLY A 1 322 ? -13.742 0.708 20.459 1.00 91.31 322 GLY A C 1
ATOM 2441 O O . GLY A 1 322 ? -14.186 -0.168 19.722 1.00 91.31 322 GLY A O 1
ATOM 2442 N N . PRO A 1 323 ? -12.731 1.514 20.056 1.00 91.50 323 PRO A N 1
ATOM 2443 C CA . PRO A 1 323 ? -11.866 1.050 18.976 1.00 91.50 323 PRO A CA 1
ATOM 2444 C C . PRO A 1 323 ? -11.366 -0.364 19.317 1.00 91.50 323 PRO A C 1
ATOM 2446 O O . PRO A 1 323 ? -11.096 -0.632 20.499 1.00 91.50 323 PRO A O 1
ATOM 2449 N N . PRO A 1 324 ? -11.260 -1.274 18.339 1.00 89.94 324 PRO A N 1
ATOM 2450 C CA . PRO A 1 324 ? -10.801 -2.613 18.617 1.00 89.94 324 PRO A CA 1
ATOM 2451 C C . PRO A 1 324 ? -9.316 -2.604 18.970 1.00 89.94 324 PRO A C 1
ATOM 2453 O O . PRO A 1 324 ? -8.510 -1.939 18.316 1.00 89.94 324 PRO A O 1
ATOM 2456 N N . TYR A 1 325 ? -8.947 -3.377 19.983 1.00 84.31 325 TYR A N 1
ATOM 2457 C CA . TYR A 1 325 ? -7.560 -3.706 20.251 1.00 84.31 325 TYR A CA 1
ATOM 2458 C C . TYR A 1 325 ? -6.983 -4.517 19.084 1.00 84.31 325 TYR A C 1
ATOM 2460 O O . TYR A 1 325 ? -7.699 -5.190 18.338 1.00 84.31 325 TYR A O 1
ATOM 2468 N N . GLY A 1 326 ? -5.676 -4.378 18.871 1.00 83.25 326 GLY A N 1
ATOM 2469 C CA . GLY A 1 326 ? -4.924 -5.188 17.913 1.00 83.25 326 GLY A CA 1
ATOM 2470 C C . GLY A 1 326 ? -5.244 -4.977 16.426 1.00 83.25 326 GLY A C 1
ATOM 2471 O O . GLY A 1 326 ? -4.465 -5.442 15.604 1.00 83.25 326 GLY A O 1
ATOM 2472 N N . ILE A 1 327 ? -6.306 -4.255 16.028 1.00 89.25 327 ILE A N 1
ATOM 2473 C CA . ILE A 1 327 ? -6.673 -4.077 14.603 1.00 89.25 327 ILE A CA 1
ATOM 2474 C C . ILE A 1 327 ? -5.524 -3.507 13.769 1.00 89.25 327 ILE A C 1
ATOM 2476 O O . ILE A 1 327 ? -5.253 -3.978 12.671 1.00 89.25 327 ILE A O 1
ATOM 2480 N N . VAL A 1 328 ? -4.803 -2.538 14.325 1.00 89.06 328 VAL A N 1
ATOM 2481 C CA . VAL A 1 328 ? -3.623 -1.936 13.704 1.00 89.06 328 VAL A CA 1
ATOM 2482 C C . VAL A 1 328 ? -2.480 -2.950 13.578 1.00 89.06 328 VAL A C 1
ATOM 2484 O O . VAL A 1 328 ? -1.849 -3.032 12.528 1.00 89.06 328 VAL A O 1
ATOM 2487 N N . GLY A 1 329 ? -2.251 -3.761 14.616 1.00 86.62 329 GLY A N 1
ATOM 2488 C CA . GLY A 1 329 ? -1.278 -4.856 14.579 1.00 86.62 329 GLY A CA 1
ATOM 2489 C C . GLY A 1 329 ? -1.626 -5.900 13.517 1.00 86.62 329 GLY A C 1
ATOM 2490 O O . GLY A 1 329 ? -0.753 -6.330 12.774 1.00 86.62 329 GLY A O 1
ATOM 2491 N N . ARG A 1 330 ? -2.911 -6.230 13.357 1.00 88.62 330 ARG A N 1
ATOM 2492 C CA . ARG A 1 330 ? -3.397 -7.145 12.313 1.00 88.62 330 ARG A CA 1
ATOM 2493 C C . ARG A 1 330 ? -3.227 -6.578 10.913 1.00 88.62 330 ARG A C 1
ATOM 2495 O O . ARG A 1 330 ? -2.743 -7.286 10.041 1.00 88.62 330 ARG A O 1
ATOM 2502 N N . LEU A 1 331 ? -3.554 -5.302 10.704 1.00 90.62 331 LEU A N 1
ATOM 2503 C CA . LEU A 1 331 ? -3.304 -4.626 9.427 1.00 90.62 331 LEU A CA 1
ATOM 2504 C C . LEU A 1 331 ? -1.812 -4.603 9.093 1.00 90.62 331 LEU A C 1
ATOM 2506 O O . LEU A 1 331 ? -1.446 -4.856 7.952 1.00 90.62 331 LEU A O 1
ATOM 2510 N N . LYS A 1 332 ? -0.945 -4.377 10.086 1.00 89.38 332 LYS A N 1
ATOM 2511 C CA . LYS A 1 332 ? 0.503 -4.494 9.903 1.00 89.38 332 LYS A CA 1
ATOM 2512 C C . LYS A 1 332 ? 0.918 -5.922 9.541 1.00 89.38 332 LYS A C 1
ATOM 2514 O O . LYS A 1 332 ? 1.697 -6.095 8.612 1.00 89.38 332 LYS A O 1
ATOM 2519 N N . ASN A 1 333 ? 0.400 -6.935 10.233 1.00 86.56 333 ASN A N 1
ATOM 2520 C CA . ASN A 1 333 ? 0.683 -8.336 9.913 1.00 86.56 333 ASN A CA 1
ATOM 2521 C C . ASN A 1 333 ? 0.214 -8.686 8.492 1.00 86.56 333 ASN A C 1
ATOM 2523 O O . ASN A 1 333 ? 0.897 -9.427 7.791 1.00 86.56 333 ASN A O 1
ATOM 2527 N N . ALA A 1 334 ? -0.909 -8.112 8.046 1.00 88.50 334 ALA A N 1
ATOM 2528 C CA . ALA A 1 334 ? -1.366 -8.197 6.665 1.00 88.50 334 ALA A CA 1
ATOM 2529 C C . ALA A 1 334 ? -0.346 -7.570 5.710 1.00 88.50 334 ALA A C 1
ATOM 2531 O O . ALA A 1 334 ? 0.064 -8.218 4.753 1.00 88.50 334 ALA A O 1
ATOM 2532 N N . SER A 1 335 ? 0.119 -6.347 5.990 1.00 90.75 335 SER A N 1
ATOM 2533 C CA . SER A 1 335 ? 1.174 -5.700 5.205 1.00 90.75 335 SER A CA 1
ATOM 2534 C C . SER A 1 335 ? 2.430 -6.576 5.133 1.00 90.75 335 SER A C 1
ATOM 2536 O O . SER A 1 335 ? 2.930 -6.819 4.042 1.00 90.75 335 SER A O 1
ATOM 2538 N N . ASP A 1 336 ? 2.911 -7.115 6.256 1.00 86.44 336 ASP A N 1
ATOM 2539 C CA . ASP A 1 336 ? 4.096 -7.983 6.302 1.00 86.44 336 ASP A CA 1
ATOM 2540 C C . ASP A 1 336 ? 3.901 -9.277 5.490 1.00 86.44 336 ASP A C 1
ATOM 2542 O O . ASP A 1 336 ? 4.811 -9.707 4.774 1.00 86.44 336 ASP A O 1
ATOM 2546 N N . PHE A 1 337 ? 2.707 -9.873 5.563 1.00 85.75 337 PHE A N 1
ATOM 2547 C CA . PHE A 1 337 ? 2.310 -11.025 4.754 1.00 85.75 337 PHE A CA 1
ATOM 2548 C C . PHE A 1 337 ? 2.347 -10.684 3.260 1.00 85.75 337 PHE A C 1
ATOM 2550 O O . PHE A 1 337 ? 3.065 -11.335 2.500 1.00 85.75 337 PHE A O 1
ATOM 2557 N N . PHE A 1 338 ? 1.666 -9.610 2.848 1.00 86.62 338 PHE A N 1
ATOM 2558 C CA . PHE A 1 338 ? 1.629 -9.159 1.457 1.00 86.62 338 PHE A CA 1
ATOM 2559 C C . PHE A 1 338 ? 2.997 -8.706 0.930 1.00 86.62 338 PHE A C 1
ATOM 2561 O O . PHE A 1 338 ? 3.331 -8.959 -0.227 1.00 86.62 338 PHE A O 1
ATOM 2568 N N . LYS A 1 339 ? 3.854 -8.128 1.779 1.00 87.31 339 LYS A N 1
ATOM 2569 C CA . LYS A 1 339 ? 5.231 -7.758 1.416 1.00 87.31 339 LYS A CA 1
ATOM 2570 C C . LYS A 1 339 ? 6.037 -8.975 0.977 1.00 87.31 339 LYS A C 1
ATOM 2572 O O . LYS A 1 339 ? 6.805 -8.883 0.022 1.00 87.31 339 LYS A O 1
ATOM 2577 N N . GLY A 1 340 ? 5.820 -10.118 1.630 1.00 81.69 340 GLY A N 1
ATOM 2578 C CA . GLY A 1 340 ? 6.446 -11.389 1.267 1.00 81.69 340 GLY A CA 1
ATOM 2579 C C . GLY A 1 340 ? 6.139 -11.832 -0.164 1.00 81.69 340 GLY A C 1
ATOM 2580 O O . GLY A 1 340 ? 7.007 -12.413 -0.806 1.00 81.69 340 GLY A O 1
ATOM 2581 N N . TYR A 1 341 ? 4.959 -11.498 -0.688 1.00 77.88 341 TYR A N 1
ATOM 2582 C CA . TYR A 1 341 ? 4.588 -11.773 -2.074 1.00 77.88 341 TYR A CA 1
ATOM 2583 C C . TYR A 1 341 ? 5.342 -10.854 -3.049 1.00 77.88 341 TYR A C 1
ATOM 2585 O O . TYR A 1 341 ? 5.854 -11.312 -4.069 1.00 77.88 341 TYR A O 1
ATOM 2593 N N . LEU A 1 342 ? 5.476 -9.565 -2.733 1.00 82.06 342 LEU A N 1
ATOM 2594 C CA . LEU A 1 342 ? 6.033 -8.568 -3.658 1.00 82.06 342 LEU A CA 1
ATOM 2595 C C . LEU A 1 342 ? 7.570 -8.569 -3.733 1.00 82.06 342 LEU A C 1
ATOM 2597 O O . LEU A 1 342 ? 8.155 -8.041 -4.683 1.00 82.06 342 LEU A O 1
ATOM 2601 N N . THR A 1 343 ? 8.245 -9.152 -2.743 1.00 77.25 343 THR A N 1
ATOM 2602 C CA . THR A 1 343 ? 9.713 -9.208 -2.695 1.00 77.25 343 THR A CA 1
ATOM 2603 C C . THR A 1 343 ? 10.230 -10.602 -3.035 1.00 77.25 343 THR A C 1
ATOM 2605 O O . THR A 1 343 ? 9.726 -11.592 -2.516 1.00 77.25 343 THR A O 1
ATOM 2608 N N . ARG A 1 344 ? 11.298 -10.699 -3.839 1.00 63.72 344 ARG A N 1
ATOM 2609 C CA . ARG A 1 344 ? 11.942 -11.971 -4.234 1.00 63.72 344 ARG A CA 1
ATOM 2610 C C . ARG A 1 344 ? 12.690 -12.656 -3.085 1.00 63.72 344 ARG A C 1
ATOM 2612 O O . ARG A 1 344 ? 13.579 -13.470 -3.330 1.00 63.72 344 ARG A O 1
ATOM 2619 N N . THR A 1 345 ? 12.416 -12.332 -1.819 1.00 57.62 345 THR A N 1
ATOM 2620 C CA . THR A 1 345 ? 12.983 -13.132 -0.735 1.00 57.62 345 THR A CA 1
ATOM 2621 C C . THR A 1 345 ? 12.396 -14.528 -0.867 1.00 57.62 345 THR A C 1
ATOM 2623 O O . THR A 1 345 ? 11.251 -14.743 -0.481 1.00 57.62 345 THR A O 1
ATOM 2626 N N . ASN A 1 346 ? 13.180 -15.448 -1.437 1.00 49.88 346 ASN A N 1
ATOM 2627 C CA . ASN A 1 346 ? 12.962 -16.889 -1.437 1.00 49.88 346 ASN A CA 1
ATOM 2628 C C . ASN A 1 346 ? 12.910 -17.353 0.021 1.00 49.88 346 ASN A C 1
ATOM 2630 O O . ASN A 1 346 ? 13.849 -17.956 0.543 1.00 49.88 346 ASN A O 1
ATOM 2634 N N . LYS A 1 347 ? 11.827 -17.027 0.724 1.00 51.09 347 LYS A N 1
ATOM 2635 C CA . LYS A 1 347 ? 11.534 -17.626 2.008 1.00 51.09 347 LYS A CA 1
ATOM 2636 C C . LYS A 1 347 ? 11.151 -19.052 1.676 1.00 51.09 347 LYS A C 1
ATOM 2638 O O . LYS A 1 347 ? 10.031 -19.346 1.281 1.00 51.09 347 LYS A O 1
ATOM 2643 N N . THR A 1 348 ? 12.123 -19.945 1.830 1.00 50.47 348 THR A N 1
ATOM 2644 C CA . THR A 1 348 ? 11.797 -21.336 2.115 1.00 50.47 348 THR A CA 1
ATOM 2645 C C . THR A 1 348 ? 10.922 -21.260 3.363 1.00 50.47 348 THR A C 1
ATOM 2647 O O . THR A 1 348 ? 11.427 -20.871 4.415 1.00 50.47 348 THR A O 1
ATOM 2650 N N . LEU A 1 349 ? 9.621 -21.554 3.268 1.00 49.59 349 LEU A N 1
ATOM 2651 C CA . LEU A 1 349 ? 8.682 -21.497 4.406 1.00 49.59 349 LEU A CA 1
ATOM 2652 C C . LEU A 1 349 ? 8.950 -22.612 5.442 1.00 49.59 349 LEU A C 1
ATOM 2654 O O . LEU A 1 349 ? 8.080 -23.019 6.203 1.00 49.59 349 LEU A O 1
ATOM 2658 N N . GLY A 1 350 ? 10.176 -23.126 5.470 1.00 51.97 350 GLY A N 1
ATOM 2659 C CA . GLY A 1 350 ? 10.574 -24.323 6.176 1.00 51.97 350 GLY A CA 1
ATOM 2660 C C . GLY A 1 350 ? 10.504 -25.575 5.308 1.00 51.97 350 GLY A C 1
ATOM 2661 O O . GLY A 1 350 ? 10.096 -25.589 4.141 1.00 51.97 350 GLY A O 1
ATOM 2662 N N . THR A 1 351 ? 10.964 -26.661 5.909 1.00 50.78 351 THR A N 1
ATOM 2663 C CA . THR A 1 351 ? 10.851 -28.013 5.384 1.00 50.78 351 THR A CA 1
ATOM 2664 C C . THR A 1 351 ? 9.735 -28.718 6.144 1.00 50.78 351 THR A C 1
ATOM 2666 O O . THR A 1 351 ? 9.833 -28.940 7.349 1.00 50.78 351 THR A O 1
ATOM 2669 N N . ARG A 1 352 ? 8.652 -29.106 5.463 1.00 49.50 352 ARG A N 1
ATOM 2670 C CA . ARG A 1 352 ? 7.645 -29.993 6.067 1.00 49.50 352 ARG A CA 1
ATOM 2671 C C . ARG A 1 352 ? 7.979 -31.415 5.644 1.00 49.50 352 ARG A C 1
ATOM 2673 O O . ARG A 1 352 ? 7.928 -31.734 4.460 1.00 49.50 352 ARG A O 1
ATOM 2680 N N . LYS A 1 353 ? 8.352 -32.265 6.608 1.00 71.69 353 LYS A N 1
ATOM 2681 C CA . LYS A 1 353 ? 8.780 -33.660 6.366 1.00 71.69 353 LYS A CA 1
ATOM 2682 C C . LYS A 1 353 ? 9.923 -33.778 5.339 1.00 71.69 353 LYS A C 1
ATOM 2684 O O . LYS A 1 353 ? 9.864 -34.596 4.430 1.00 71.69 353 LYS A O 1
ATOM 2689 N N . GLY A 1 354 ? 10.931 -32.908 5.429 1.00 70.38 354 GLY A N 1
ATOM 2690 C CA . GLY A 1 354 ? 12.095 -32.946 4.532 1.00 70.38 354 GLY A CA 1
ATOM 2691 C C . GLY A 1 354 ? 11.860 -32.42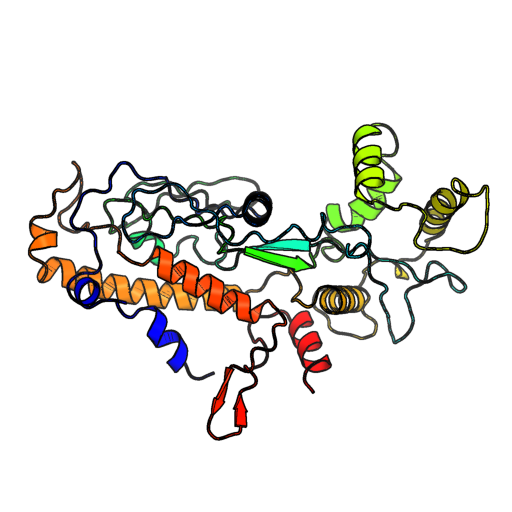2 3.107 1.00 70.38 354 GLY A C 1
ATOM 2692 O O . GLY A 1 354 ? 12.830 -32.222 2.383 1.00 70.38 354 GLY A O 1
ATOM 2693 N N . ARG A 1 355 ? 10.620 -32.108 2.699 1.00 52.72 355 ARG A N 1
ATOM 2694 C CA . ARG A 1 355 ? 10.364 -31.366 1.454 1.00 52.72 355 ARG A CA 1
ATOM 2695 C C . ARG A 1 355 ? 10.431 -29.869 1.717 1.00 52.72 355 ARG A C 1
ATOM 2697 O O . ARG A 1 355 ? 9.718 -29.361 2.585 1.00 52.72 355 ARG A O 1
ATOM 2704 N N . LYS A 1 356 ? 11.271 -29.163 0.952 1.00 56.38 356 LYS A N 1
ATOM 2705 C CA . LYS A 1 356 ? 11.226 -27.699 0.869 1.00 56.38 356 LYS A CA 1
ATOM 2706 C C . LYS A 1 356 ? 9.847 -27.306 0.353 1.00 56.38 356 LYS A C 1
ATOM 2708 O O . LYS A 1 356 ? 9.485 -27.668 -0.764 1.00 56.38 356 LYS A O 1
ATOM 2713 N N . ILE A 1 357 ? 9.087 -26.584 1.169 1.00 55.47 357 ILE A N 1
ATOM 2714 C CA . ILE A 1 357 ? 7.898 -25.898 0.679 1.00 55.47 357 ILE A CA 1
ATOM 2715 C C . ILE A 1 357 ? 8.413 -24.610 0.050 1.00 55.47 357 ILE A C 1
ATOM 2717 O O . ILE A 1 357 ? 8.728 -23.639 0.740 1.00 55.47 357 ILE A O 1
ATOM 2721 N N . VAL A 1 358 ? 8.575 -24.640 -1.269 1.00 53.81 358 VAL A N 1
ATOM 2722 C CA . VAL A 1 358 ? 8.668 -23.409 -2.046 1.00 53.81 358 VAL A CA 1
ATOM 2723 C C . VAL A 1 358 ? 7.269 -22.810 -1.994 1.00 53.81 358 VAL A C 1
ATOM 2725 O O . VAL A 1 358 ? 6.295 -23.492 -2.321 1.00 53.81 358 VAL A O 1
ATOM 2728 N N . THR A 1 359 ? 7.144 -21.584 -1.487 1.00 51.59 359 THR A N 1
ATOM 2729 C CA . THR A 1 359 ? 5.886 -20.837 -1.565 1.00 51.59 359 THR A CA 1
ATOM 2730 C C . THR A 1 359 ? 5.363 -20.909 -2.985 1.00 51.59 359 THR A C 1
ATOM 2732 O O . THR A 1 359 ? 6.137 -20.733 -3.926 1.00 51.59 359 THR A O 1
ATOM 2735 N N . ALA A 1 360 ? 4.061 -21.173 -3.120 1.00 51.12 360 ALA A N 1
ATOM 2736 C CA . ALA A 1 360 ? 3.368 -21.081 -4.393 1.00 51.12 360 ALA A CA 1
ATOM 2737 C C . ALA A 1 360 ? 3.826 -19.811 -5.121 1.00 51.12 360 ALA A C 1
ATOM 2739 O O . ALA A 1 360 ? 3.936 -18.758 -4.482 1.00 51.12 360 ALA A O 1
ATOM 2740 N N . ALA A 1 361 ? 4.123 -19.948 -6.420 1.00 54.44 361 ALA A N 1
ATOM 2741 C CA . ALA A 1 361 ? 4.385 -18.836 -7.327 1.00 54.44 361 ALA A CA 1
ATOM 2742 C C . ALA A 1 361 ? 3.483 -17.666 -6.942 1.00 54.44 361 ALA A C 1
ATOM 2744 O O . ALA A 1 361 ? 2.304 -17.898 -6.671 1.00 54.44 361 ALA A O 1
ATOM 2745 N N . ASN A 1 362 ? 4.025 -16.452 -6.831 1.00 59.50 362 ASN A N 1
ATOM 2746 C CA . ASN A 1 362 ? 3.195 -15.336 -6.414 1.00 59.50 362 ASN A CA 1
ATOM 2747 C C . ASN A 1 362 ? 2.006 -15.215 -7.388 1.00 59.50 362 ASN A C 1
ATOM 2749 O O . ASN A 1 362 ? 2.179 -14.865 -8.552 1.00 59.50 362 ASN A O 1
ATOM 2753 N N . ILE A 1 363 ? 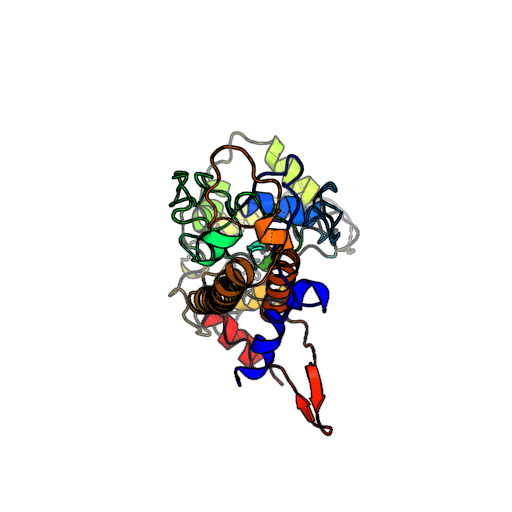0.818 -15.568 -6.893 1.00 55.84 363 ILE A N 1
ATOM 2754 C CA . ILE A 1 363 ? -0.429 -15.647 -7.657 1.00 55.84 363 ILE A CA 1
ATOM 2755 C C . ILE A 1 363 ? -1.115 -14.287 -7.808 1.00 55.84 363 ILE A C 1
ATOM 2757 O O . ILE A 1 363 ? -2.144 -14.192 -8.462 1.00 55.84 363 ILE A O 1
ATOM 2761 N N . TYR A 1 364 ? -0.553 -13.236 -7.214 1.00 65.44 364 TYR A N 1
ATOM 2762 C CA . TYR A 1 364 ? -1.186 -11.924 -7.086 1.00 65.44 364 TYR A CA 1
ATOM 2763 C C . TYR A 1 364 ? -0.491 -10.875 -7.942 1.00 65.44 364 TYR A C 1
ATOM 2765 O O . TYR A 1 364 ? -0.214 -9.764 -7.489 1.00 65.44 364 TYR A O 1
ATOM 2773 N N . THR A 1 365 ? -0.130 -11.256 -9.163 1.00 67.69 365 THR A N 1
ATOM 2774 C CA . THR A 1 365 ? 0.800 -10.482 -9.977 1.00 67.69 365 THR A CA 1
ATOM 2775 C C . THR A 1 365 ? 0.312 -10.361 -11.408 1.00 67.69 365 THR A C 1
ATOM 2777 O O . THR A 1 365 ? -0.524 -11.138 -11.858 1.00 67.69 365 THR A O 1
ATOM 2780 N N . SER A 1 366 ? 0.772 -9.355 -12.143 1.00 77.81 366 SER A N 1
ATOM 2781 C CA . SER A 1 366 ? 0.370 -9.219 -13.537 1.00 77.81 366 SER A CA 1
ATOM 2782 C C . SER A 1 366 ? 0.950 -10.345 -14.387 1.00 77.81 366 SER A C 1
ATOM 2784 O O . SER A 1 366 ? 1.903 -11.021 -13.996 1.00 77.81 366 SER A O 1
ATOM 2786 N N . GLY A 1 367 ? 0.433 -10.515 -15.608 1.00 82.12 367 GLY A N 1
ATOM 2787 C CA . GLY A 1 367 ? 1.000 -11.477 -16.560 1.00 82.12 367 GLY A CA 1
ATOM 2788 C C . GLY A 1 367 ? 2.514 -11.305 -16.763 1.00 82.12 367 GLY A C 1
ATOM 2789 O O . GLY A 1 367 ? 3.221 -12.291 -16.951 1.00 82.12 367 GLY A O 1
ATOM 2790 N N . TRP A 1 368 ? 3.028 -10.074 -16.649 1.00 86.19 368 TRP A N 1
ATOM 2791 C CA . TRP A 1 368 ? 4.464 -9.794 -16.668 1.00 86.19 368 TRP A CA 1
ATOM 2792 C C . TRP A 1 368 ? 5.194 -10.439 -15.495 1.00 86.19 368 TRP A C 1
ATOM 2794 O O . TRP A 1 368 ? 6.166 -11.165 -15.678 1.00 86.19 368 TRP A O 1
ATOM 2804 N N . VAL A 1 369 ? 4.733 -10.190 -14.281 1.00 83.62 369 VAL A N 1
ATOM 2805 C CA . VAL A 1 369 ? 5.393 -10.709 -13.090 1.00 83.62 369 VAL A CA 1
ATOM 2806 C C . VAL A 1 369 ? 5.293 -12.239 -13.035 1.00 83.62 369 VAL A C 1
ATOM 2808 O O . VAL A 1 369 ? 6.289 -12.897 -12.743 1.00 83.62 369 VAL A O 1
ATOM 2811 N N . HIS A 1 370 ? 4.156 -12.822 -13.424 1.00 83.25 370 HIS A N 1
ATOM 2812 C CA . HIS A 1 370 ? 4.007 -14.272 -13.568 1.00 83.25 370 HIS A CA 1
ATOM 2813 C C . HIS A 1 370 ? 5.051 -14.883 -14.503 1.00 83.25 370 HIS A C 1
ATOM 2815 O O . HIS A 1 370 ? 5.724 -15.846 -14.135 1.00 83.25 370 HIS A O 1
ATOM 2821 N N . ALA A 1 371 ? 5.213 -14.306 -15.695 1.00 86.62 371 ALA A N 1
ATOM 2822 C CA . ALA A 1 371 ? 6.227 -14.757 -16.639 1.00 86.62 371 ALA A CA 1
ATOM 2823 C C . ALA A 1 371 ? 7.639 -14.644 -16.051 1.00 86.62 371 ALA A C 1
ATOM 2825 O O . ALA A 1 371 ? 8.443 -15.559 -16.188 1.00 86.62 371 ALA A O 1
ATOM 2826 N N . TRP A 1 372 ? 7.919 -13.561 -15.324 1.00 87.50 372 TRP A N 1
ATOM 2827 C CA . TRP A 1 372 ? 9.215 -13.356 -14.687 1.00 87.50 372 TRP A CA 1
ATOM 2828 C C . TRP A 1 372 ? 9.534 -14.406 -13.622 1.00 87.50 372 TRP A C 1
ATOM 2830 O O . TRP A 1 372 ? 10.666 -14.882 -13.565 1.00 87.50 372 TRP A O 1
ATOM 2840 N N . PHE A 1 373 ? 8.563 -14.787 -12.787 1.00 81.00 373 PHE A N 1
ATOM 2841 C CA . PHE A 1 373 ? 8.770 -15.858 -11.807 1.00 81.00 373 PHE A CA 1
ATOM 2842 C C . PHE A 1 373 ? 8.986 -17.212 -12.473 1.00 81.00 373 PHE A C 1
ATOM 2844 O O . PHE A 1 373 ? 9.838 -17.970 -12.012 1.00 81.00 373 PHE A O 1
ATOM 2851 N N . ASN A 1 374 ? 8.257 -17.508 -13.551 1.00 82.69 374 ASN A N 1
ATOM 2852 C CA . ASN A 1 374 ? 8.434 -18.755 -14.294 1.00 82.69 374 ASN A CA 1
ATOM 2853 C C . ASN A 1 374 ? 9.851 -18.870 -14.880 1.00 82.69 374 ASN A C 1
ATOM 2855 O O . ASN A 1 374 ? 10.423 -19.952 -14.840 1.00 82.69 374 ASN A O 1
ATOM 2859 N N . ASP A 1 375 ? 10.453 -17.759 -15.319 1.00 82.25 375 ASP A N 1
ATOM 2860 C CA . ASP A 1 375 ? 11.842 -17.722 -15.810 1.00 82.25 375 ASP A CA 1
ATOM 2861 C C . ASP A 1 375 ? 12.900 -17.950 -14.705 1.00 82.25 375 ASP A C 1
ATOM 2863 O O . ASP A 1 375 ? 14.058 -18.235 -15.006 1.00 82.25 375 ASP A O 1
ATOM 2867 N N . HIS A 1 376 ? 12.540 -17.779 -13.428 1.00 74.12 376 HIS A N 1
ATOM 2868 C CA . HIS A 1 376 ? 13.472 -17.783 -12.289 1.00 74.12 376 HIS A CA 1
ATOM 2869 C C . HIS A 1 376 ? 13.186 -18.861 -11.241 1.00 74.12 376 HIS A C 1
ATOM 2871 O O . HIS A 1 376 ? 13.856 -18.898 -10.202 1.00 74.12 376 HIS A O 1
ATOM 2877 N N . THR A 1 377 ? 12.191 -19.710 -11.486 1.00 67.88 377 THR A N 1
ATOM 2878 C CA . THR A 1 377 ? 11.917 -20.877 -10.651 1.00 67.88 377 THR A CA 1
ATOM 2879 C C . THR A 1 377 ? 12.760 -22.036 -11.196 1.00 67.88 377 THR A C 1
ATOM 2881 O O . THR A 1 377 ? 12.615 -22.350 -12.375 1.00 67.88 377 THR A O 1
ATOM 2884 N N . PRO A 1 378 ? 13.690 -22.595 -10.398 1.00 56.50 378 PRO A N 1
ATOM 2885 C CA . PRO A 1 378 ? 14.625 -23.627 -10.845 1.00 56.50 378 PRO A CA 1
ATOM 2886 C C . PRO A 1 378 ? 13.965 -24.967 -11.174 1.00 56.50 378 PRO A C 1
ATOM 2888 O O . PRO A 1 378 ? 12.874 -25.249 -10.618 1.00 56.50 378 PRO A O 1
#

pLDDT: mean 73.05, std 19.34, range [29.98, 95.44]

Radius of gyration: 25.02 Å; chains: 1; bounding box: 69×61×68 Å

Foldseek 3Di:
DPCVVLVVLQDPPDPVVVQAQFDLADQDPADAAQLADDQVLLLVQLQQQFACDDDLRRDDHGDRHDRDHALLQDPLVRRQFWFWFAFLNHTCALDPPGDHDTHGWHKTKDFLQDSQLAVVVALLVLLAHAFQDWHQNDPPPDRDTDTDPNRQANDHPRHHSSHSLRIDIATECLCPPPPCRNVVVLVVVLVVPPPPPPVVVVVVVSSPCDPPPPDDDDDDCPVPVVVVVNVSSVSRPDPQNRQDDDPLDDDSNRSVLRRQLRNCVSVQWHYPDDFSLSSVVSNVSSNVNSVSVVVSLVCCLPRPPSQQVRDRDPPDDSSHTGNGGCPSVSVSVSSVVSVVLGGNPQPQVDADVNHRPRDDNSPGGGSSSSVSVVVVDD

Sequence (378 aa):
MEIGELVTVVIPDSAEEAKCPFSHKPPDPKEKNELGGIGTTLGDNMTAGIGISHESKSDGPLRKGTKEGDPRKRPKKRRLVSVLIKVNGEYAKLSEDGDPLPYPLTCAAHHLVPAQESLKGHEILKYMCKKGEQQDFRNGKSAAPAAVSGSKVWGNVAYNVNGSHNGVWLPGNYAVGGGKVGVQVWSDKVTARRNNAKANQSWVDALDLSPDAWDSGDDDDEEEASEALKRALGRAKKKAFMLAGKNHSVAAGNPKWAYVKAAMDASGGQFHDRHEDYSNEVQDYLRKMAAAYKKMHSGAIKNCKQCEKAARPSGMSKNEVGPPYGIVGRLKNASDFFKGYLTRTNKTLGTRKGRKIVTAANIYTSGWVHAWFNDHTP

Secondary structure (DSSP, 8-state):
--GGGGGGGGS-SSHHHHH--B--SPPPSPPPPB-S--HHHHHHHHHHTB----SSSTTS---B------GGGS-GGG---EEE-EETTEEPBSSTTPPB-EEE--EEEEESS-IIIIITT-GGGGGTSBTT-EE---BTTB--PEE-TT--BSS----BTTSGGGEEEEEBGGGTS-SHHHHHHHHHHHH-TTS-HHHHHHHHHHT---STTS-S-----HHHHHHHHHHHHHH---GGGS--S-TT---TT-HHHHHHHHHHHHHTB--B---HHHHHHHHHHHHHHHHHHHHHHHHHHHH-HHHHH--PPTT--TT-B-PBTTHHHHHHHHHHHHHHHHB----EEEEETTEEEE----SSS-HHHHHHHHHH--